Protein AF-0000000070812718 (afdb_homodimer)

Secondary structure (DSSP, 8-state):
-HHHHHHHHHHHHHHHHHHHHHHHHS-HHHHHHHHHHHHHHHHHHHHHSTTT--PEEE--TTSHHHHHHHHHHHHHTT--SEEEEESSBTTB-TT-GGGHHHHHHHHHTT-EEEEE------SGGGSSTTHIIIIIHHHHHHHHHHHHHHTTHHHH-TT--EEESGGGTTHHHHHHHHHHHHHH-HHHHSSS--S-GGGGTTSSEEE---SSHHHHHHHHHHH-GGGEE----TTSTTS-SSTTHHHHH-TTS-HHHHHHHHHHHHHHTT-TT-----HHHHHHHHHTS-------------/-HHHHHHHHHHHHHHHHHHHHHHHHS-HHHHHHHHHHHHHHHHHHHHHSTTT--PEEE--TTSHHHHHHHHHHHHHTT--SEEEEESSBTTB-TT-GGGHHHHHHHHHTT-EEEEE------SGGGSSTTHIIIIIHHHHHHHHHHHHHHTTHHHH-TT--EEESGGGTTHHHHHHHHHHHHHH-HHHHSSS--S-GGGGTTSSEEE---SSHHHHHHHHHHH-GGGEE----TTSTTS-SSTTHHHHH-TTS-HHHHHHHHHHHHHHTT-TT-----HHHHHHIIIII-------------

Radius of gyration: 25.96 Å; Cα contacts (8 Å, |Δi|>4): 1039; chains: 2; bounding box: 62×81×74 Å

InterPro domains:
  IPR006680 Amidohydrolase-related [PF04909] (25-253)
  IPR032465 2-amino-3-carboxymuconate-6-semialdehyde decarboxylase [PTHR21240] (25-256)
  IPR032466 Metal-dependent hydrolase [SSF51556] (26-258)

Nearest PDB structures (foldseek):
  4ofc-assembly1_A  TM=9.960E-01  e=5.691E-36  Homo sapiens
  4ign-assembly2_B  TM=9.936E-01  e=8.129E-36  Homo sapiens
  4ig2-assembly1_A  TM=9.602E-01  e=1.427E-20  Pseudomonas fluorescens
  8yt2-assembly2_B  TM=9.607E-01  e=2.144E-20  Pseudomonas fluorescens
  8yt2-assembly1_A-2  TM=9.630E-01  e=5.099E-20  Pseudomonas fluorescens

Structure (mmCIF, N/CA/C/O backbone):
data_AF-0000000070812718-model_v1
#
loop_
_entity.id
_entity.type
_entity.pdbx_description
1 polymer '2-amino-3-carboxymuconate-6-semialdehyde decarboxylase'
#
loop_
_atom_site.group_PDB
_atom_site.id
_atom_site.type_symbol
_atom_site.label_atom_id
_atom_site.label_alt_id
_atom_site.label_comp_id
_atom_site.label_asym_id
_atom_site.label_entity_id
_atom_site.label_seq_id
_atom_site.pdbx_PDB_ins_code
_atom_site.Cartn_x
_atom_site.Cartn_y
_atom_site.Cartn_z
_atom_site.occupancy
_atom_site.B_iso_or_equiv
_atom_site.auth_seq_id
_atom_site.auth_comp_id
_atom_site.auth_asym_id
_atom_site.auth_atom_id
_atom_site.pdbx_PDB_model_num
ATOM 1 N N . MET A 1 1 ? 31.578 -20.375 -20.203 1 24.98 1 MET A N 1
ATOM 2 C CA . MET A 1 1 ? 30.688 -20.906 -19.188 1 24.98 1 MET A CA 1
ATOM 3 C C . MET A 1 1 ? 30.188 -19.797 -18.266 1 24.98 1 MET A C 1
ATOM 5 O O . MET A 1 1 ? 29.047 -19.844 -17.812 1 24.98 1 MET A O 1
ATOM 9 N N . GLU A 1 2 ? 31.031 -18.844 -18 1 29.25 2 GLU A N 1
ATOM 10 C CA . GLU A 1 2 ? 30.781 -17.656 -17.188 1 29.25 2 GLU A CA 1
ATOM 11 C C . GLU A 1 2 ? 29.859 -16.672 -17.906 1 29.25 2 GLU A C 1
ATOM 13 O O . GLU A 1 2 ? 28.984 -16.078 -17.281 1 29.25 2 GLU A O 1
ATOM 18 N N . ARG A 1 3 ? 30.219 -16.469 -19.188 1 36.94 3 ARG A N 1
ATOM 19 C CA . ARG A 1 3 ? 29.453 -15.523 -20.016 1 36.94 3 ARG A CA 1
ATOM 20 C C . ARG A 1 3 ? 28.031 -16.031 -20.25 1 36.94 3 ARG A C 1
ATOM 22 O O . ARG A 1 3 ? 27.125 -15.234 -20.516 1 36.94 3 ARG A O 1
ATOM 29 N N . SER A 1 4 ? 27.938 -17.281 -20.375 1 30.48 4 SER A N 1
ATOM 30 C CA . SER A 1 4 ? 26.641 -17.891 -20.641 1 30.48 4 SER A CA 1
ATOM 31 C C . SER A 1 4 ? 25.719 -17.766 -19.438 1 30.48 4 SER A C 1
ATOM 33 O O . SER A 1 4 ? 24.5 -17.641 -19.594 1 30.48 4 SER A O 1
ATOM 35 N N . SER A 1 5 ? 26.266 -17.844 -18.219 1 36.03 5 SER A N 1
ATOM 36 C CA . SER A 1 5 ? 25.469 -17.75 -16.984 1 36.03 5 SER A CA 1
ATOM 37 C C . SER A 1 5 ? 24.969 -16.328 -16.766 1 36.03 5 SER A C 1
ATOM 39 O O . SER A 1 5 ? 23.828 -16.141 -16.312 1 36.03 5 SER A O 1
ATOM 41 N N . GLU A 1 6 ? 25.844 -15.391 -17.016 1 35.97 6 GLU A N 1
ATOM 42 C CA . GLU A 1 6 ? 25.453 -13.984 -16.922 1 35.97 6 GLU A CA 1
ATOM 43 C C . GLU A 1 6 ? 24.328 -13.656 -17.906 1 35.97 6 GLU A C 1
ATOM 45 O O . GLU A 1 6 ? 23.422 -12.906 -17.578 1 35.97 6 GLU A O 1
ATOM 50 N N . TRP A 1 7 ? 24.484 -14.188 -19.125 1 32.69 7 TRP A N 1
ATOM 51 C CA . TRP A 1 7 ? 23.469 -13.945 -20.156 1 32.69 7 TRP A CA 1
ATOM 52 C C . TRP A 1 7 ? 22.141 -14.578 -19.781 1 32.69 7 TRP A C 1
ATOM 54 O O . TRP A 1 7 ? 21.078 -13.984 -20 1 32.69 7 TRP A O 1
ATOM 64 N N . SER A 1 8 ? 22.188 -15.766 -19.203 1 30.66 8 SER A N 1
ATOM 65 C CA . SER A 1 8 ? 20.938 -16.422 -18.859 1 30.66 8 SER A CA 1
ATOM 66 C C . SER A 1 8 ? 20.219 -15.703 -17.719 1 30.66 8 SER A C 1
ATOM 68 O O . SER A 1 8 ? 19 -15.789 -17.594 1 30.66 8 SER A O 1
ATOM 70 N N . LYS A 1 9 ? 20.984 -15.234 -16.766 1 39.69 9 LYS A N 1
ATOM 71 C CA . LYS A 1 9 ? 20.406 -14.516 -15.625 1 39.69 9 LYS A CA 1
ATOM 72 C C . LYS A 1 9 ? 19.734 -13.227 -16.078 1 39.69 9 LYS A C 1
ATOM 74 O O . LYS A 1 9 ? 18.719 -12.82 -15.5 1 39.69 9 LYS A O 1
ATOM 79 N N . ARG A 1 10 ? 20.438 -12.562 -16.906 1 36.38 10 ARG A N 1
ATOM 80 C CA . ARG A 1 10 ? 19.953 -11.312 -17.484 1 36.38 10 ARG A CA 1
ATOM 81 C C . ARG A 1 10 ? 18.75 -11.555 -18.375 1 36.38 10 ARG A C 1
ATOM 83 O O . ARG A 1 10 ? 17.891 -10.688 -18.516 1 36.38 10 ARG A O 1
ATOM 90 N N . THR A 1 11 ? 18.781 -12.586 -19 1 33.12 11 THR A N 1
ATOM 91 C CA . THR A 1 11 ? 17.766 -12.836 -20.031 1 33.12 11 THR A CA 1
ATOM 92 C C . THR A 1 11 ? 16.422 -13.18 -19.391 1 33.12 11 THR A C 1
ATOM 94 O O . THR A 1 11 ? 15.375 -12.766 -19.891 1 33.12 11 THR A O 1
ATOM 97 N N . ALA A 1 12 ? 16.531 -13.969 -18.375 1 35.62 12 ALA A N 1
ATOM 98 C CA . ALA A 1 12 ? 15.227 -14.406 -17.891 1 35.62 12 ALA A CA 1
ATOM 99 C C . ALA A 1 12 ? 14.438 -13.234 -17.312 1 35.62 12 ALA A C 1
ATOM 101 O O . ALA A 1 12 ? 13.227 -13.117 -17.547 1 35.62 12 ALA A O 1
ATOM 102 N N . GLY A 1 13 ? 15.109 -12.414 -16.547 1 37.75 13 GLY A N 1
ATOM 103 C CA . GLY A 1 13 ? 14.406 -11.266 -15.984 1 37.75 13 GLY A CA 1
ATOM 104 C C . GLY A 1 13 ? 14.039 -10.219 -17.016 1 37.75 13 GLY A C 1
ATOM 105 O O . GLY A 1 13 ? 12.93 -9.68 -16.984 1 37.75 13 GLY A O 1
ATOM 106 N N . THR A 1 14 ? 15.047 -9.82 -17.828 1 37.28 14 THR A N 1
ATOM 107 C CA . THR A 1 14 ? 14.852 -8.812 -18.859 1 37.28 14 THR A CA 1
ATOM 108 C C . THR A 1 14 ? 13.922 -9.328 -19.953 1 37.28 14 THR A C 1
ATOM 110 O O . THR A 1 14 ? 13.117 -8.57 -20.5 1 37.28 14 THR A O 1
ATOM 113 N N . GLN A 1 15 ? 14.086 -10.445 -20.297 1 35.19 15 GLN A N 1
ATOM 114 C CA . GLN A 1 15 ? 13.227 -10.953 -21.359 1 35.19 15 GLN A CA 1
ATOM 115 C C . GLN A 1 15 ? 11.75 -10.883 -20.953 1 35.19 15 GLN A C 1
ATOM 117 O O . GLN A 1 15 ? 10.891 -10.625 -21.797 1 35.19 15 GLN A O 1
ATOM 122 N N . LYS A 1 16 ? 11.578 -11.086 -19.734 1 40.41 16 LYS A N 1
ATOM 123 C CA . LYS A 1 16 ? 10.18 -11.094 -19.312 1 40.41 16 LYS A CA 1
ATOM 124 C C . LYS A 1 16 ? 9.57 -9.695 -19.406 1 40.41 16 LYS A C 1
ATOM 126 O O . LYS A 1 16 ? 8.414 -9.547 -19.812 1 40.41 16 LYS A O 1
ATOM 131 N N . PHE A 1 17 ? 10.438 -8.656 -19.078 1 41.75 17 PHE A N 1
ATOM 132 C CA . PHE A 1 17 ? 9.914 -7.301 -19.156 1 41.75 17 PHE A CA 1
ATOM 133 C C . PHE A 1 17 ? 9.477 -6.969 -20.578 1 41.75 17 PHE A C 1
ATOM 135 O O . PHE A 1 17 ? 8.391 -6.422 -20.781 1 41.75 17 PHE A O 1
ATOM 142 N N . ALA A 1 18 ? 10.359 -7.16 -21.547 1 39.38 18 ALA A N 1
ATOM 143 C CA . ALA A 1 18 ? 10.094 -6.848 -22.938 1 39.38 18 ALA A CA 1
ATOM 144 C C . ALA A 1 18 ? 8.93 -7.676 -23.484 1 39.38 18 ALA A C 1
ATOM 146 O O . ALA A 1 18 ? 8.133 -7.191 -24.281 1 39.38 18 ALA A O 1
ATOM 147 N N . LEU A 1 19 ? 8.859 -8.773 -22.922 1 43.25 19 LEU A N 1
ATOM 148 C CA . LEU A 1 19 ? 7.859 -9.688 -23.453 1 43.25 19 LEU A CA 1
ATOM 149 C C . LEU A 1 19 ? 6.457 -9.281 -23.016 1 43.25 19 LEU A C 1
ATOM 151 O O . LEU A 1 19 ? 5.508 -9.359 -23.797 1 43.25 19 LEU A O 1
ATOM 155 N N . GLU A 1 20 ? 6.348 -8.828 -21.859 1 45.59 20 GLU A N 1
ATOM 156 C CA . GLU A 1 20 ? 5.012 -8.508 -21.359 1 45.59 20 GLU A CA 1
ATOM 157 C C . GLU A 1 20 ? 4.438 -7.293 -22.078 1 45.59 20 GLU A C 1
ATOM 159 O O . GLU A 1 20 ? 3.244 -7.246 -22.391 1 45.59 20 GLU A O 1
ATOM 164 N N . LYS A 1 21 ? 5.344 -6.309 -22.344 1 46.34 21 LYS A N 1
ATOM 165 C CA . LYS A 1 21 ? 4.871 -5.191 -23.156 1 46.34 21 LYS A CA 1
ATOM 166 C C . LYS A 1 21 ? 4.402 -5.668 -24.531 1 46.34 21 LYS A C 1
ATOM 168 O O . LYS A 1 21 ? 3.418 -5.156 -25.078 1 46.34 21 LYS A O 1
ATOM 173 N N . TRP A 1 22 ? 5.137 -6.492 -25.031 1 39.97 22 TRP A N 1
ATOM 174 C CA . TRP A 1 22 ? 4.836 -6.961 -26.375 1 39.97 22 TRP A CA 1
ATOM 175 C C . TRP A 1 22 ? 3.551 -7.781 -26.391 1 39.97 22 TRP A C 1
ATOM 177 O O . TRP A 1 22 ? 2.775 -7.719 -27.344 1 39.97 22 TRP A O 1
ATOM 187 N N . THR A 1 23 ? 3.197 -8.516 -25.406 1 48.69 23 THR A N 1
ATOM 188 C CA . THR A 1 23 ? 2.059 -9.43 -25.453 1 48.69 23 THR A CA 1
ATOM 189 C C . THR A 1 23 ? 0.745 -8.656 -25.375 1 48.69 23 THR A C 1
ATOM 191 O O . THR A 1 23 ? -0.313 -9.18 -25.734 1 48.69 23 THR A O 1
ATOM 194 N N . LYS A 1 24 ? 0.776 -7.402 -24.969 1 54.25 24 LYS A N 1
ATOM 195 C CA . LYS A 1 24 ? -0.455 -6.641 -24.797 1 54.25 24 LYS A CA 1
ATOM 196 C C . LYS A 1 24 ? -1.062 -6.254 -26.141 1 54.25 24 LYS A C 1
ATOM 198 O O . LYS A 1 24 ? -2.283 -6.176 -26.281 1 54.25 24 LYS A O 1
ATOM 203 N N . GLN A 1 25 ? -0.231 -6.094 -27.109 1 56.38 25 GLN A N 1
ATOM 204 C CA . GLN A 1 25 ? -0.732 -5.598 -28.391 1 56.38 25 GLN A CA 1
ATOM 205 C C . GLN A 1 25 ? -0.738 -6.699 -29.438 1 56.38 25 GLN A C 1
ATOM 207 O O . GLN A 1 25 ? -1.306 -6.527 -30.516 1 56.38 25 GLN A O 1
ATOM 212 N N . ALA A 1 26 ? -0.342 -7.844 -29.031 1 63.88 26 ALA A N 1
ATOM 213 C CA . ALA A 1 26 ? -0.163 -8.852 -30.062 1 63.88 26 ALA A CA 1
ATOM 214 C C . ALA A 1 26 ? -1.427 -9.695 -30.25 1 63.88 26 ALA A C 1
ATOM 216 O O . ALA A 1 26 ? -2.191 -9.883 -29.297 1 63.88 26 ALA A O 1
ATOM 217 N N . LYS A 1 27 ? -1.716 -10.141 -31.578 1 77.5 27 LYS A N 1
ATOM 218 C CA . LYS A 1 27 ? -2.764 -11.125 -31.844 1 77.5 27 LYS A CA 1
ATOM 219 C C . LYS A 1 27 ? -2.6 -12.359 -30.969 1 77.5 27 LYS A C 1
ATOM 221 O O . LYS A 1 27 ? -1.478 -12.789 -30.688 1 77.5 27 LYS A O 1
ATOM 226 N N . PRO A 1 28 ? -3.744 -12.883 -30.469 1 79.69 28 PRO A N 1
ATOM 227 C CA . PRO A 1 28 ? -3.721 -14.023 -29.562 1 79.69 28 PRO A CA 1
ATOM 228 C C . PRO A 1 28 ? -2.795 -15.141 -30.031 1 79.69 28 PRO A C 1
ATOM 230 O O . PRO A 1 28 ? -2.02 -15.68 -29.234 1 79.69 28 PRO A O 1
ATOM 233 N N . GLN A 1 29 ? -2.826 -15.461 -31.297 1 84.06 29 GLN A N 1
ATOM 234 C CA . GLN A 1 29 ? -2.01 -16.562 -31.797 1 84.06 29 GLN A CA 1
ATOM 235 C C . GLN A 1 29 ? -0.526 -16.219 -31.75 1 84.06 29 GLN A C 1
ATOM 237 O O . GLN A 1 29 ? 0.312 -17.078 -31.484 1 84.06 29 GLN A O 1
ATOM 242 N N . ASP A 1 30 ? -0.264 -14.953 -32.031 1 83.62 30 ASP A N 1
ATOM 243 C CA . ASP A 1 30 ? 1.124 -14.5 -31.953 1 83.62 30 ASP A CA 1
ATOM 244 C C . ASP A 1 30 ? 1.659 -14.578 -30.531 1 83.62 30 ASP A C 1
ATOM 246 O O . ASP A 1 30 ? 2.816 -14.945 -30.312 1 83.62 30 ASP A O 1
ATOM 250 N N . THR A 1 31 ? 0.805 -14.273 -29.625 1 86.12 31 THR A N 1
ATOM 251 C CA . THR A 1 31 ? 1.221 -14.336 -28.234 1 86.12 31 THR A CA 1
ATOM 252 C C . THR A 1 31 ? 1.435 -15.789 -27.797 1 86.12 31 THR A C 1
ATOM 254 O O . THR A 1 31 ? 2.348 -16.078 -27.031 1 86.12 31 THR A O 1
ATOM 257 N N . LEU A 1 32 ? 0.604 -16.688 -28.359 1 91.5 32 LEU A N 1
ATOM 258 C CA . LEU A 1 32 ? 0.798 -18.094 -28.062 1 91.5 32 LEU A CA 1
ATOM 259 C C . LEU A 1 32 ? 2.156 -18.578 -28.562 1 91.5 32 LEU A C 1
ATOM 261 O O . LEU A 1 32 ? 2.885 -19.25 -27.828 1 91.5 32 LEU A O 1
ATOM 265 N N . GLU A 1 33 ? 2.463 -18.266 -29.75 1 89.81 33 GLU A N 1
ATOM 266 C CA . GLU A 1 33 ? 3.734 -18.672 -30.344 1 89.81 33 GLU A CA 1
ATOM 267 C C . GLU A 1 33 ? 4.914 -18.172 -29.516 1 89.81 33 GLU A C 1
ATOM 269 O O . GLU A 1 33 ? 5.887 -18.891 -29.297 1 89.81 33 GLU A O 1
ATOM 274 N N . LEU A 1 34 ? 4.816 -16.938 -29.141 1 87.38 34 LEU A N 1
ATOM 275 C CA . LEU A 1 34 ? 5.871 -16.359 -28.312 1 87.38 34 LEU A CA 1
ATOM 276 C C . LEU A 1 34 ? 5.98 -17.109 -26.984 1 87.38 34 LEU A C 1
ATOM 278 O O . LEU A 1 34 ? 7.086 -17.422 -26.531 1 87.38 34 LEU A O 1
ATOM 282 N N . CYS A 1 35 ? 4.859 -17.391 -26.328 1 89.38 35 CYS A N 1
ATOM 283 C CA . CYS A 1 35 ? 4.863 -18.125 -25.078 1 89.38 35 CYS A CA 1
ATOM 284 C C . CYS A 1 35 ? 5.48 -19.5 -25.25 1 89.38 35 CYS A C 1
ATOM 286 O O . CYS A 1 35 ? 6.277 -19.938 -24.422 1 89.38 35 CYS A O 1
ATOM 288 N N . GLN A 1 36 ? 5.133 -20.141 -26.312 1 92.75 36 GLN A N 1
ATOM 289 C CA . GLN A 1 36 ? 5.668 -21.469 -26.562 1 92.75 36 GLN A CA 1
ATOM 290 C C . GLN A 1 36 ? 7.18 -21.422 -26.781 1 92.75 36 GLN A C 1
ATOM 292 O O . GLN A 1 36 ? 7.906 -22.297 -26.281 1 92.75 36 GLN A O 1
ATOM 297 N N . LEU A 1 37 ? 7.586 -20.406 -27.516 1 88.12 37 LEU A N 1
ATOM 298 C CA . LEU A 1 37 ? 9.016 -20.234 -27.734 1 88.12 37 LEU A CA 1
ATOM 299 C C . LEU A 1 37 ? 9.75 -20.031 -26.422 1 88.12 37 LEU A C 1
ATOM 301 O O . LEU A 1 37 ? 10.797 -20.656 -26.188 1 88.12 37 LEU A O 1
ATOM 305 N N . LEU A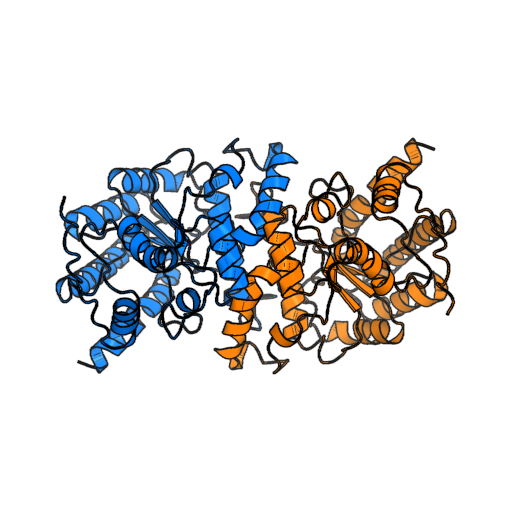 1 38 ? 9.227 -19.203 -25.594 1 85.62 38 LEU A N 1
ATOM 306 C CA . LEU A 1 38 ? 9.836 -18.922 -24.297 1 85.62 38 LEU A CA 1
ATOM 307 C C . LEU A 1 38 ? 9.805 -20.156 -23.391 1 85.62 38 LEU A C 1
ATOM 309 O O . LEU A 1 38 ? 10.812 -20.484 -22.766 1 85.62 38 LEU A O 1
ATOM 313 N N . ASN A 1 39 ? 8.695 -20.812 -23.391 1 90.25 39 ASN A N 1
ATOM 314 C CA . ASN A 1 39 ? 8.555 -22.016 -22.562 1 90.25 39 ASN A CA 1
ATOM 315 C C . ASN A 1 39 ? 9.469 -23.141 -23.031 1 90.25 39 ASN A C 1
ATOM 317 O O . ASN A 1 39 ? 10.031 -23.875 -22.234 1 90.25 39 ASN A O 1
ATOM 321 N N . ASN A 1 40 ? 9.594 -23.281 -24.344 1 92.5 40 ASN A N 1
ATOM 322 C CA . ASN A 1 40 ? 10.5 -24.281 -24.891 1 92.5 40 ASN A CA 1
ATOM 323 C C . ASN A 1 40 ? 11.945 -23.984 -24.5 1 92.5 40 ASN A C 1
ATOM 325 O O . ASN A 1 40 ? 12.695 -24.906 -24.156 1 92.5 40 ASN A O 1
ATOM 329 N N . ASP A 1 41 ? 12.305 -22.719 -24.625 1 85.44 41 ASP A N 1
ATOM 330 C CA . ASP A 1 41 ? 13.656 -22.328 -24.234 1 85.44 41 ASP A CA 1
ATOM 331 C C . ASP A 1 41 ? 13.906 -22.594 -22.75 1 85.44 41 ASP A C 1
ATOM 333 O O . ASP A 1 41 ? 14.977 -23.094 -22.391 1 85.44 41 ASP A O 1
ATOM 337 N N . LEU A 1 42 ? 12.977 -22.281 -21.984 1 86.38 42 LEU A N 1
ATOM 338 C CA . LEU A 1 42 ? 13.078 -22.516 -20.547 1 86.38 42 LEU A CA 1
ATOM 339 C C . LEU A 1 42 ? 13.164 -24.016 -20.25 1 86.38 42 LEU A C 1
ATOM 341 O O . LEU A 1 42 ? 13.969 -24.438 -19.406 1 86.38 42 LEU A O 1
ATOM 345 N N . ALA A 1 43 ? 12.344 -24.75 -20.891 1 89.31 43 ALA A N 1
ATOM 346 C CA . ALA A 1 43 ? 12.352 -26.203 -20.703 1 89.31 43 ALA A CA 1
ATOM 347 C C . ALA A 1 43 ? 13.711 -26.781 -21.078 1 89.31 43 ALA A C 1
ATOM 349 O O . ALA A 1 43 ? 14.203 -27.703 -20.406 1 89.31 43 ALA A O 1
ATOM 350 N N . ALA A 1 44 ? 14.273 -26.297 -22.109 1 88.19 44 ALA A N 1
ATOM 351 C CA . ALA A 1 44 ? 15.594 -26.75 -22.531 1 88.19 44 ALA A CA 1
ATOM 352 C C . ALA A 1 44 ? 16.656 -26.438 -21.469 1 88.19 44 ALA A C 1
ATOM 354 O O . ALA A 1 44 ? 17.531 -27.25 -21.188 1 88.19 44 ALA A O 1
ATOM 355 N N . THR A 1 45 ? 16.547 -25.234 -20.969 1 80.38 45 THR A N 1
ATOM 356 C CA . THR A 1 45 ? 17.469 -24.812 -19.922 1 80.38 45 THR A CA 1
ATOM 357 C C . THR A 1 45 ? 17.328 -25.719 -18.688 1 80.38 45 THR A C 1
ATOM 359 O O . THR A 1 45 ? 18.328 -26.156 -18.109 1 80.38 45 THR A O 1
ATOM 362 N N . VAL A 1 46 ? 16.125 -26.047 -18.328 1 81 46 VAL A N 1
ATOM 363 C CA . VAL A 1 46 ? 15.852 -26.906 -17.172 1 81 46 VAL A CA 1
ATOM 364 C C . VAL A 1 46 ? 16.359 -28.312 -17.438 1 81 46 VAL A C 1
ATOM 366 O O . VAL A 1 46 ? 16.969 -28.938 -16.562 1 81 46 VAL A O 1
ATOM 369 N N . ALA A 1 47 ? 16.188 -28.781 -18.625 1 86.81 47 ALA A N 1
ATOM 370 C CA . ALA A 1 47 ? 16.625 -30.125 -18.984 1 86.81 47 ALA A CA 1
ATOM 371 C C . ALA A 1 47 ? 18.141 -30.234 -18.938 1 86.81 47 ALA A C 1
ATOM 373 O O . ALA A 1 47 ? 18.688 -31.297 -18.578 1 86.81 47 ALA A O 1
ATOM 374 N N . SER A 1 48 ? 18.766 -29.141 -19.219 1 85.44 48 SER A N 1
ATOM 375 C CA . SER A 1 48 ? 20.234 -29.125 -19.219 1 85.44 48 SER A CA 1
ATOM 376 C C . SER A 1 48 ? 20.781 -29.016 -17.797 1 85.44 48 SER A C 1
ATOM 378 O O . SER A 1 48 ? 21.938 -29.375 -17.547 1 85.44 48 SER A O 1
ATOM 380 N N . HIS A 1 49 ? 19.906 -28.5 -16.922 1 78.5 49 HIS A N 1
ATOM 381 C CA . HIS A 1 49 ? 20.297 -28.328 -15.531 1 78.5 49 HIS A CA 1
ATOM 382 C C . HIS A 1 49 ? 19.172 -28.719 -14.586 1 78.5 49 HIS A C 1
ATOM 384 O O . HIS A 1 49 ? 18.719 -27.906 -13.781 1 78.5 49 HIS A O 1
ATOM 390 N N . PRO A 1 50 ? 18.75 -30.047 -14.578 1 73.94 50 PRO A N 1
ATOM 391 C CA . PRO A 1 50 ? 17.531 -30.453 -13.883 1 73.94 50 PRO A CA 1
ATOM 392 C C . PRO A 1 50 ? 17.656 -30.375 -12.367 1 73.94 50 PRO A C 1
ATOM 394 O O . PRO A 1 50 ? 16.641 -30.328 -11.664 1 73.94 50 PRO A O 1
ATOM 397 N N . ARG A 1 51 ? 18.797 -30.266 -11.875 1 67.81 51 ARG A N 1
ATOM 398 C CA . ARG A 1 51 ? 19 -30.203 -10.43 1 67.81 51 ARG A CA 1
ATOM 399 C C . ARG A 1 51 ? 19.094 -28.75 -9.961 1 67.81 51 ARG A C 1
ATOM 401 O O . ARG A 1 51 ? 19.062 -28.484 -8.758 1 67.81 51 ARG A O 1
ATOM 408 N N . ARG A 1 52 ? 19.062 -27.828 -10.891 1 68.88 52 ARG A N 1
ATOM 409 C CA . ARG A 1 52 ? 19.344 -26.438 -10.531 1 68.88 52 ARG A CA 1
ATOM 410 C C . ARG A 1 52 ? 18.109 -25.562 -10.766 1 68.88 52 ARG A C 1
ATOM 412 O O . ARG A 1 52 ? 17.891 -24.594 -10.047 1 68.88 52 ARG A O 1
ATOM 419 N N . PHE A 1 53 ? 17.328 -25.953 -11.719 1 73.75 53 PHE A N 1
ATOM 420 C CA . PHE A 1 53 ? 16.297 -25.016 -12.133 1 73.75 53 PHE A CA 1
ATOM 421 C C . PHE A 1 53 ? 14.945 -25.719 -12.234 1 73.75 53 PHE A C 1
ATOM 423 O O . PHE A 1 53 ? 14.867 -26.891 -12.625 1 73.75 53 PHE A O 1
ATOM 430 N N . VAL A 1 54 ? 14.023 -25.094 -11.766 1 77.19 54 VAL A N 1
ATOM 431 C CA . VAL A 1 54 ? 12.641 -25.391 -12.109 1 77.19 54 VAL A CA 1
ATOM 432 C C . VAL A 1 54 ? 12.039 -24.219 -12.891 1 77.19 54 VAL A C 1
ATOM 434 O O . VAL A 1 54 ? 12.391 -23.062 -12.656 1 77.19 54 VAL A O 1
ATOM 437 N N . GLY A 1 55 ? 11.219 -24.578 -13.812 1 81.69 55 GLY A N 1
ATOM 438 C CA . GLY A 1 55 ? 10.672 -23.531 -14.656 1 81.69 55 GLY A CA 1
ATOM 439 C C . GLY A 1 55 ? 9.234 -23.172 -14.305 1 81.69 55 GLY A C 1
ATOM 440 O O . GLY A 1 55 ? 8.438 -24.047 -13.969 1 81.69 55 GLY A O 1
ATOM 441 N N . LEU A 1 56 ? 8.961 -21.844 -14.312 1 87.5 56 LEU A N 1
ATOM 442 C CA . LEU A 1 56 ? 7.598 -21.344 -14.328 1 87.5 56 LEU A CA 1
ATOM 443 C C . LEU A 1 56 ? 7.219 -20.844 -15.727 1 87.5 56 LEU A C 1
ATOM 445 O O . LEU A 1 56 ? 7.863 -19.938 -16.266 1 87.5 56 LEU A O 1
ATOM 449 N N . GLY A 1 57 ? 6.25 -21.438 -16.219 1 89.81 57 GLY A N 1
ATOM 450 C CA . GLY A 1 57 ? 5.871 -21.141 -17.578 1 89.81 57 GLY A CA 1
ATOM 451 C C . GLY A 1 57 ? 5.203 -19.781 -17.734 1 89.81 57 GLY A C 1
ATOM 452 O O . GLY A 1 57 ? 4.824 -19.156 -16.734 1 89.81 57 GLY A O 1
ATOM 453 N N . THR A 1 58 ? 5.109 -19.344 -19 1 91.81 58 THR A N 1
ATOM 454 C CA . THR A 1 58 ? 4.383 -18.125 -19.375 1 91.81 58 THR A CA 1
ATOM 455 C C . THR A 1 58 ? 3.158 -18.469 -20.219 1 91.81 58 THR A C 1
ATOM 457 O O . THR A 1 58 ? 3.191 -19.406 -21.016 1 91.81 58 THR A O 1
ATOM 460 N N . LEU A 1 59 ? 2.07 -17.766 -20.016 1 94.75 59 LEU A N 1
ATOM 461 C CA . LEU A 1 59 ? 0.807 -18.047 -20.688 1 94.75 59 LEU A CA 1
ATOM 462 C C . LEU A 1 59 ? 0.291 -16.797 -21.422 1 94.75 59 LEU A C 1
ATOM 464 O O . LEU A 1 59 ? 0.49 -15.68 -20.953 1 94.75 59 LEU A O 1
ATOM 468 N N . PRO A 1 60 ? -0.374 -16.984 -22.578 1 95.31 60 PRO A N 1
ATOM 469 C CA . PRO A 1 60 ? -1.104 -15.883 -23.188 1 95.31 60 PRO A CA 1
ATOM 470 C C . PRO A 1 60 ? -2.441 -15.602 -22.516 1 95.31 60 PRO A C 1
ATOM 472 O O . PRO A 1 60 ? -3.5 -15.859 -23.094 1 95.31 60 PRO A O 1
ATOM 475 N N . MET A 1 61 ? -2.445 -14.977 -21.391 1 95 61 MET A N 1
ATOM 476 C CA . MET A 1 61 ? -3.592 -14.852 -20.5 1 95 61 MET A CA 1
ATOM 477 C C . MET A 1 61 ? -4.688 -14 -21.141 1 95 61 MET A C 1
ATOM 479 O O . MET A 1 61 ? -5.855 -14.102 -20.75 1 95 61 MET A O 1
ATOM 483 N N . GLN A 1 62 ? -4.359 -13.133 -22.078 1 94.12 62 GLN A N 1
ATOM 484 C CA . GLN A 1 62 ? -5.355 -12.305 -22.766 1 94.12 62 GLN A CA 1
ATOM 485 C C . GLN A 1 62 ? -6.266 -13.156 -23.641 1 94.12 62 GLN A C 1
ATOM 487 O O . GLN A 1 62 ? -7.309 -12.68 -24.109 1 94.12 62 GLN A O 1
ATOM 492 N N . ALA A 1 63 ? -5.812 -14.391 -23.938 1 96.31 63 ALA A N 1
ATOM 493 C CA . ALA A 1 63 ? -6.598 -15.398 -24.641 1 96.31 63 ALA A CA 1
ATOM 494 C C . ALA A 1 63 ? -6.762 -16.656 -23.797 1 96.31 63 ALA A C 1
ATOM 496 O O . ALA A 1 63 ? -6.039 -17.641 -23.984 1 96.31 63 ALA A O 1
ATOM 497 N N . PRO A 1 64 ? -7.816 -16.719 -23.016 1 97.25 64 PRO A N 1
ATOM 498 C CA . PRO A 1 64 ? -7.934 -17.75 -21.969 1 97.25 64 PRO A CA 1
ATOM 499 C C . PRO A 1 64 ? -7.977 -19.156 -22.547 1 97.25 64 PRO A C 1
ATOM 501 O O . PRO A 1 64 ? -7.406 -20.078 -21.953 1 97.25 64 PRO A O 1
ATOM 504 N N . GLU A 1 65 ? -8.609 -19.391 -23.656 1 96.88 65 GLU A N 1
ATOM 505 C CA . GLU A 1 65 ? -8.648 -20.719 -24.25 1 96.88 65 GLU A CA 1
ATOM 506 C C . GLU A 1 65 ? -7.25 -21.203 -24.625 1 96.88 65 GLU A C 1
ATOM 508 O O . GLU A 1 65 ? -6.895 -22.359 -24.391 1 96.88 65 GLU A O 1
ATOM 513 N N . LEU A 1 66 ? -6.516 -20.297 -25.219 1 97.56 66 LEU A N 1
ATOM 514 C CA . LEU A 1 66 ? -5.141 -20.625 -25.578 1 97.56 66 LEU A CA 1
ATOM 515 C C . LEU A 1 66 ? -4.277 -20.781 -24.328 1 97.56 66 LEU A C 1
ATOM 517 O O . LEU A 1 66 ? -3.363 -21.609 -24.312 1 97.56 66 LEU A O 1
ATOM 521 N N . ALA A 1 67 ? -4.562 -19.938 -23.359 1 98 67 ALA A N 1
ATOM 522 C CA . ALA A 1 67 ? -3.834 -20.047 -22.094 1 98 67 ALA A CA 1
ATOM 523 C C . ALA A 1 67 ? -4.031 -21.406 -21.453 1 98 67 ALA A C 1
ATOM 525 O O . ALA A 1 67 ? -3.084 -22 -20.938 1 98 67 ALA A O 1
ATOM 526 N N . VAL A 1 68 ? -5.266 -21.953 -21.5 1 98.56 68 VAL A N 1
ATOM 527 C CA . VAL A 1 68 ? -5.566 -23.266 -20.938 1 98.56 68 VAL A CA 1
ATOM 528 C C . VAL A 1 68 ? -4.742 -24.328 -21.656 1 98.56 68 VAL A C 1
ATOM 530 O O . VAL A 1 68 ? -4.133 -25.188 -21.016 1 98.56 68 VAL A O 1
ATOM 533 N N . LYS A 1 69 ? -4.695 -24.25 -22.938 1 98.12 69 LYS A N 1
ATOM 534 C CA . LYS A 1 69 ? -3.949 -25.219 -23.719 1 98.12 69 LYS A CA 1
ATOM 535 C C . LYS A 1 69 ? -2.461 -25.172 -23.391 1 98.12 69 LYS A C 1
ATOM 537 O O . LYS A 1 69 ? -1.822 -26.203 -23.234 1 98.12 69 LYS A O 1
ATOM 542 N N . GLU A 1 70 ? -1.936 -23.984 -23.359 1 97.69 70 GLU A N 1
ATOM 543 C CA . GLU A 1 70 ? -0.511 -23.859 -23.062 1 97.69 70 GLU A CA 1
ATOM 544 C C . GLU A 1 70 ? -0.196 -24.266 -21.625 1 97.69 70 GLU A C 1
ATOM 546 O O . GLU A 1 70 ? 0.873 -24.812 -21.359 1 97.69 70 GLU A O 1
ATOM 551 N N . LEU A 1 71 ? -1.107 -23.953 -20.734 1 98.44 71 LEU A N 1
ATOM 552 C CA . LEU A 1 71 ? -0.944 -24.391 -19.359 1 98.44 71 LEU A CA 1
ATOM 553 C C . LEU A 1 71 ? -0.841 -25.922 -19.281 1 98.44 71 LEU A C 1
ATOM 555 O O . LEU A 1 71 ? 0.045 -26.453 -18.625 1 98.44 71 LEU A O 1
ATOM 559 N N . GLU A 1 72 ? -1.717 -26.625 -19.953 1 98.56 72 GLU A N 1
ATOM 560 C CA . GLU A 1 72 ? -1.676 -28.078 -20.016 1 98.56 72 GLU A CA 1
ATOM 561 C C . GLU A 1 72 ? -0.336 -28.562 -20.562 1 98.56 72 GLU A C 1
ATOM 563 O O . GLU A 1 72 ? 0.252 -29.5 -20.016 1 98.56 72 GLU A O 1
ATOM 568 N N . ARG A 1 73 ? 0.099 -27.938 -21.594 1 98.38 73 ARG A N 1
ATOM 569 C CA . ARG A 1 73 ? 1.372 -28.312 -22.188 1 98.38 73 ARG A CA 1
ATOM 570 C C . ARG A 1 7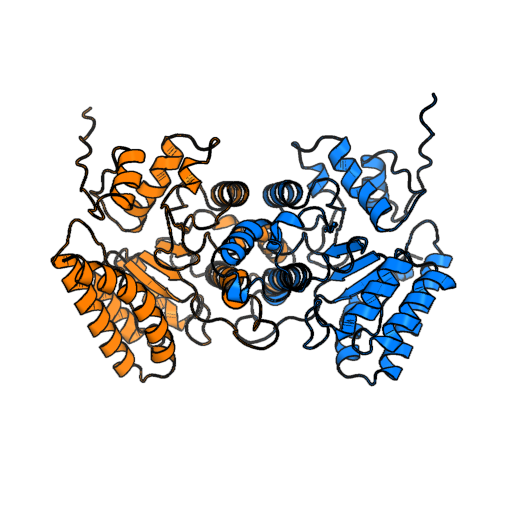3 ? 2.525 -28.094 -21.219 1 98.38 73 ARG A C 1
ATOM 572 O O . ARG A 1 73 ? 3.416 -28.938 -21.094 1 98.38 73 ARG A O 1
ATOM 579 N N . CYS A 1 74 ? 2.51 -26.906 -20.547 1 95.25 74 CYS A N 1
ATOM 580 C CA . CYS A 1 74 ? 3.551 -26.594 -19.562 1 95.25 74 CYS A CA 1
ATOM 581 C C . CYS A 1 74 ? 3.658 -27.688 -18.516 1 95.25 74 CYS A C 1
ATOM 583 O O . CYS A 1 74 ? 4.762 -28.125 -18.172 1 95.25 74 CYS A O 1
ATOM 585 N N . VAL A 1 75 ? 2.525 -28.203 -18.094 1 95.75 75 VAL A N 1
ATOM 586 C CA . VAL A 1 75 ? 2.516 -29.156 -17 1 95.75 75 VAL A CA 1
ATOM 587 C C . VAL A 1 75 ? 2.748 -30.562 -17.531 1 95.75 75 VAL A C 1
ATOM 589 O O . VAL A 1 75 ? 3.666 -31.266 -17.094 1 95.75 75 VAL A O 1
ATOM 592 N N . LYS A 1 76 ? 2.07 -30.984 -18.547 1 97.5 76 LYS A N 1
ATOM 593 C CA . LYS A 1 76 ? 2.043 -32.375 -18.984 1 97.5 76 LYS A CA 1
ATOM 594 C C . LYS A 1 76 ? 3.248 -32.719 -19.859 1 97.5 76 LYS A C 1
ATOM 596 O O . LYS A 1 76 ? 3.773 -33.812 -19.812 1 97.5 76 LYS A O 1
ATOM 601 N N . GLU A 1 77 ? 3.652 -31.734 -20.625 1 97.38 77 GLU A N 1
ATOM 602 C CA . GLU A 1 77 ? 4.703 -32.031 -21.594 1 97.38 77 GLU A CA 1
ATOM 603 C C . GLU A 1 77 ? 6.051 -31.484 -21.141 1 97.38 77 GLU A C 1
ATOM 605 O O . GLU A 1 77 ? 7.082 -32.156 -21.297 1 97.38 77 GLU A O 1
ATOM 610 N N . LEU A 1 78 ? 6.047 -30.297 -20.562 1 94.19 78 LEU A N 1
ATOM 611 C CA . LEU A 1 78 ? 7.312 -29.656 -20.234 1 94.19 78 LEU A CA 1
ATOM 612 C C . LEU A 1 78 ? 7.699 -29.922 -18.797 1 94.19 78 LEU A C 1
ATOM 614 O O . LEU A 1 78 ? 8.844 -29.672 -18.391 1 94.19 78 LEU A O 1
ATOM 618 N N . GLY A 1 79 ? 6.738 -30.312 -17.953 1 92 79 GLY A N 1
ATOM 619 C CA . GLY A 1 79 ? 7.031 -30.703 -16.578 1 92 79 GLY A CA 1
ATOM 620 C C . GLY A 1 79 ? 7.141 -29.516 -15.641 1 92 79 GLY A C 1
ATOM 621 O O . GLY A 1 79 ? 7.793 -29.594 -14.602 1 92 79 GLY A O 1
ATOM 622 N N . PHE A 1 80 ? 6.625 -28.359 -16.016 1 88.88 80 PHE A N 1
ATOM 623 C CA . PHE A 1 80 ? 6.648 -27.188 -15.156 1 88.88 80 PHE A CA 1
ATOM 624 C C . PHE A 1 80 ? 5.672 -27.359 -13.992 1 88.88 80 PHE A C 1
ATOM 626 O O . PHE A 1 80 ? 4.531 -27.781 -14.195 1 88.88 80 PHE A O 1
ATOM 633 N N . PRO A 1 81 ? 6.109 -27.016 -12.781 1 90.12 81 PRO A N 1
ATOM 634 C CA . PRO A 1 81 ? 5.207 -27.109 -11.625 1 90.12 81 PRO A CA 1
ATOM 635 C C . PRO A 1 81 ? 4.242 -25.922 -11.547 1 90.12 81 PRO A C 1
ATOM 637 O O . PRO A 1 81 ? 3.291 -25.953 -10.758 1 90.12 81 PRO A O 1
ATOM 640 N N . GLY A 1 82 ? 4.535 -24.875 -12.305 1 92.06 82 GLY A N 1
ATOM 641 C CA . GLY A 1 82 ? 3.709 -23.688 -12.234 1 92.06 82 GLY A CA 1
ATOM 642 C C . GLY A 1 82 ? 3.949 -22.719 -13.383 1 92.06 82 GLY A C 1
ATOM 643 O O . GLY A 1 82 ? 4.684 -23.047 -14.32 1 92.06 82 GLY A O 1
ATOM 644 N N . VAL A 1 83 ? 3.207 -21.594 -13.305 1 92.06 83 VAL A N 1
ATOM 645 C CA . VAL A 1 83 ? 3.318 -20.547 -14.305 1 92.06 83 VAL A CA 1
ATOM 646 C C . VAL A 1 83 ? 3.354 -19.172 -13.617 1 92.06 83 VAL A C 1
ATOM 648 O O . VAL A 1 83 ? 2.912 -19.047 -12.477 1 92.06 83 VAL A O 1
ATOM 651 N N . GLN A 1 84 ? 3.963 -18.203 -14.25 1 91 84 GLN A N 1
ATOM 652 C CA . GLN A 1 84 ? 3.969 -16.828 -13.789 1 91 84 GLN A CA 1
ATOM 653 C C . GLN A 1 84 ? 2.967 -15.984 -14.57 1 91 84 GLN A C 1
ATOM 655 O O . GLN A 1 84 ? 2.898 -16.078 -15.805 1 91 84 GLN A O 1
ATOM 660 N N . ILE A 1 85 ? 2.184 -15.273 -13.836 1 93.44 85 ILE A N 1
ATOM 661 C CA . ILE A 1 85 ? 1.221 -14.391 -14.484 1 93.44 85 ILE A CA 1
ATOM 662 C C . ILE A 1 85 ? 1.324 -12.984 -13.898 1 93.44 85 ILE A C 1
ATOM 664 O O . ILE A 1 85 ? 1.935 -12.789 -12.852 1 93.44 85 ILE A O 1
ATOM 668 N N . GLY A 1 86 ? 0.74 -12.023 -14.602 1 93.38 86 GLY A N 1
ATOM 669 C CA . GLY A 1 86 ? 0.712 -10.648 -14.117 1 93.38 86 GLY A CA 1
ATOM 670 C C . GLY A 1 86 ? -0.336 -10.414 -13.047 1 93.38 86 GLY A C 1
ATOM 671 O O . GLY A 1 86 ? -1.221 -11.25 -12.844 1 93.38 86 GLY A O 1
ATOM 672 N N . SER A 1 87 ? -0.206 -9.266 -12.422 1 96.31 87 SER A N 1
ATOM 673 C CA . SER A 1 87 ? -1.178 -8.891 -11.398 1 96.31 87 SER A CA 1
ATOM 674 C C . SER A 1 87 ? -2.5 -8.461 -12.023 1 96.31 87 SER A C 1
ATOM 676 O O . SER A 1 87 ? -3.488 -8.25 -11.32 1 96.31 87 SER A O 1
ATOM 678 N N . HIS A 1 88 ? -2.533 -8.281 -13.242 1 96.06 88 HIS A N 1
ATOM 679 C CA . HIS A 1 88 ? -3.707 -8.078 -14.086 1 96.06 88 HIS A CA 1
ATOM 680 C C . HIS A 1 88 ? -3.42 -8.461 -15.531 1 96.06 88 HIS A C 1
ATOM 682 O O . HIS A 1 88 ? -2.266 -8.68 -15.906 1 96.06 88 HIS A O 1
ATOM 688 N N . ILE A 1 89 ? -4.43 -8.656 -16.281 1 94.44 89 ILE A N 1
ATOM 689 C CA . ILE A 1 89 ? -4.324 -8.93 -17.703 1 94.44 89 ILE A CA 1
ATOM 690 C C . ILE A 1 89 ? -5.02 -7.82 -18.5 1 94.44 89 ILE A C 1
ATOM 692 O O . ILE A 1 89 ? -6.25 -7.777 -18.562 1 94.44 89 ILE A O 1
ATOM 696 N N . ASN A 1 90 ? -4.176 -6.938 -19.047 1 91.62 90 ASN A N 1
ATOM 697 C CA . ASN A 1 90 ? -4.738 -5.742 -19.672 1 91.62 90 ASN A CA 1
ATOM 698 C C . ASN A 1 90 ? -5.691 -5.012 -18.734 1 91.62 90 ASN A C 1
ATOM 700 O O . ASN A 1 90 ? -5.305 -4.621 -17.625 1 91.62 90 ASN A O 1
ATOM 704 N N . GLU A 1 91 ? -6.957 -4.992 -19.062 1 93.12 91 GLU A N 1
ATOM 705 C CA . GLU A 1 91 ? -7.91 -4.262 -18.219 1 93.12 91 GLU A CA 1
ATOM 706 C C . GLU A 1 91 ? -8.641 -5.203 -17.266 1 93.12 91 GLU A C 1
ATOM 708 O O . GLU A 1 91 ? -9.508 -4.77 -16.516 1 93.12 91 GLU A O 1
ATOM 713 N N . TRP A 1 92 ? -8.219 -6.492 -17.281 1 96.12 92 TRP A N 1
ATOM 714 C CA . TRP A 1 92 ? -8.867 -7.461 -16.406 1 96.12 92 TRP A CA 1
ATOM 715 C C . TRP A 1 92 ? -8.133 -7.578 -15.078 1 96.12 92 TRP A C 1
ATOM 717 O O . TRP A 1 92 ? -6.934 -7.859 -15.055 1 96.12 92 TRP A O 1
ATOM 727 N N . ASP A 1 93 ? -8.898 -7.34 -14.062 1 97.56 93 ASP A N 1
ATOM 728 C CA . ASP A 1 93 ? -8.375 -7.824 -12.789 1 97.56 93 ASP A CA 1
ATOM 729 C C . ASP A 1 93 ? -8.422 -9.352 -12.719 1 97.56 93 ASP A C 1
ATOM 731 O O . ASP A 1 93 ? -9.031 -10 -13.578 1 97.56 93 ASP A O 1
ATOM 735 N N . LEU A 1 94 ? -7.801 -9.938 -11.742 1 98.38 94 LEU A N 1
ATOM 736 C CA . LEU A 1 94 ? -7.594 -11.375 -11.711 1 98.38 94 LEU A CA 1
ATOM 737 C C . LEU A 1 94 ? -8.867 -12.102 -11.312 1 98.38 94 LEU A C 1
ATOM 739 O O . LEU A 1 94 ? -8.906 -13.336 -11.289 1 98.38 94 LEU A O 1
ATOM 743 N N . ASN A 1 95 ? -9.883 -11.32 -11.023 1 98.56 95 ASN A N 1
ATOM 744 C CA . ASN A 1 95 ? -11.172 -11.945 -10.758 1 98.56 95 ASN A CA 1
ATOM 745 C C . ASN A 1 95 ? -12.047 -11.984 -12.008 1 98.56 95 ASN A C 1
ATOM 747 O O . ASN A 1 95 ? -13.211 -12.391 -11.945 1 98.56 95 ASN A O 1
ATOM 751 N N . ALA A 1 96 ? -11.578 -11.523 -13.109 1 98.19 96 ALA A N 1
ATOM 752 C CA . ALA A 1 96 ? -12.359 -11.562 -14.344 1 98.19 96 ALA A CA 1
ATOM 753 C C . ALA A 1 96 ? -12.828 -12.984 -14.656 1 98.19 96 ALA A C 1
ATOM 755 O O . ALA A 1 96 ? -12.039 -13.93 -14.609 1 98.19 96 ALA A O 1
ATOM 756 N N . GLN A 1 97 ? -14.078 -13.109 -15.039 1 98 97 GLN A N 1
ATOM 757 C CA . GLN A 1 97 ? -14.672 -14.422 -15.281 1 98 97 GLN A CA 1
ATOM 758 C C . GLN A 1 97 ? -13.992 -15.125 -16.453 1 98 97 GLN A C 1
ATOM 760 O O . GLN A 1 97 ? -13.914 -16.359 -16.484 1 98 97 GLN A O 1
ATOM 765 N N . GLU A 1 98 ? -13.484 -14.352 -17.359 1 97.94 98 GLU A N 1
ATOM 766 C CA . GLU A 1 98 ? -12.789 -14.883 -18.531 1 97.94 98 GLU A CA 1
ATOM 767 C C . GLU A 1 98 ? -11.609 -15.75 -18.109 1 97.94 98 GLU A C 1
ATOM 769 O O . GLU A 1 98 ? -11.211 -16.656 -18.844 1 97.94 98 GLU A O 1
ATOM 774 N N . LEU A 1 99 ? -11.109 -15.516 -16.922 1 98.69 99 LEU A N 1
ATOM 775 C CA . LEU A 1 99 ? -9.891 -16.188 -16.484 1 98.69 99 LEU A CA 1
ATOM 776 C C . LEU A 1 99 ? -10.227 -17.469 -15.719 1 98.69 99 LEU A C 1
ATOM 778 O O . LEU A 1 99 ? -9.344 -18.281 -15.445 1 98.69 99 LEU A O 1
ATOM 782 N N . PHE A 1 100 ? -11.445 -17.75 -15.375 1 98.69 100 PHE A N 1
ATOM 783 C CA . PHE A 1 100 ? -11.852 -18.844 -14.5 1 98.69 100 PHE A CA 1
ATOM 784 C C . PHE A 1 100 ? -11.492 -20.203 -15.117 1 98.69 100 PHE A C 1
ATOM 786 O O . PHE A 1 100 ? -11.055 -21.109 -14.414 1 98.69 100 PHE A O 1
ATOM 793 N N . PRO A 1 101 ? -11.617 -20.312 -16.453 1 98.75 101 PRO A N 1
ATOM 794 C CA . PRO A 1 101 ? -11.188 -21.594 -17.031 1 98.75 101 PRO A CA 1
ATOM 795 C C . PRO A 1 101 ? -9.703 -21.875 -16.797 1 98.75 101 PRO A C 1
ATOM 797 O O . PRO A 1 101 ? -9.312 -23.047 -16.625 1 98.75 101 PRO A O 1
ATOM 800 N N . VAL A 1 102 ? -8.914 -20.859 -16.797 1 98.81 102 VAL A N 1
ATOM 801 C CA . VAL A 1 102 ? -7.488 -21.031 -16.531 1 98.81 102 VAL A CA 1
ATOM 802 C C . VAL A 1 102 ? -7.273 -21.484 -15.094 1 98.81 102 VAL A C 1
ATOM 804 O O . VAL A 1 102 ? -6.488 -22.406 -14.844 1 98.81 102 VAL A O 1
ATOM 807 N N . TYR A 1 103 ? -7.973 -20.875 -14.156 1 98.88 103 TYR A N 1
ATOM 808 C CA . TYR A 1 103 ? -7.855 -21.266 -12.75 1 98.88 103 TYR A CA 1
ATOM 809 C C . TYR A 1 103 ? -8.352 -22.688 -12.531 1 98.88 103 TYR A C 1
ATOM 811 O O . TYR A 1 103 ? -7.754 -23.438 -11.766 1 98.88 103 TYR A O 1
ATOM 819 N N . ALA A 1 104 ? -9.438 -23.031 -13.203 1 98.81 104 ALA A N 1
ATOM 820 C CA . ALA A 1 104 ? -9.969 -24.391 -13.102 1 98.81 104 ALA A CA 1
ATOM 821 C C . ALA A 1 104 ? -8.945 -25.422 -13.57 1 98.81 104 ALA A C 1
ATOM 823 O O . ALA A 1 104 ? -8.742 -26.438 -12.914 1 98.81 104 ALA A O 1
ATOM 824 N N . GLU A 1 105 ? -8.32 -25.141 -14.664 1 98.81 105 GLU A N 1
ATOM 825 C CA . GLU A 1 105 ? -7.316 -26.062 -15.195 1 98.81 105 GLU A CA 1
ATOM 826 C C . GLU A 1 105 ? -6.09 -26.125 -14.289 1 98.81 105 GLU A C 1
ATOM 828 O O . GLU A 1 105 ? -5.523 -27.188 -14.07 1 98.81 105 GLU A O 1
ATOM 833 N N . ALA A 1 106 ? -5.668 -24.953 -13.789 1 98.62 106 ALA A N 1
ATOM 834 C CA . ALA A 1 106 ? -4.523 -24.906 -12.875 1 98.62 106 ALA A CA 1
ATOM 835 C C . ALA A 1 106 ? -4.789 -25.75 -11.633 1 98.62 106 ALA A C 1
ATOM 837 O O . ALA A 1 106 ? -3.926 -26.516 -11.195 1 98.62 106 ALA A O 1
ATOM 838 N N . GLU A 1 107 ? -5.941 -25.562 -11.117 1 98.31 107 GLU A N 1
ATOM 839 C CA . GLU A 1 107 ? -6.301 -26.344 -9.93 1 98.31 107 GLU A CA 1
ATOM 840 C C . GLU A 1 107 ? -6.336 -27.828 -10.242 1 98.31 107 GLU A C 1
ATOM 842 O O . GLU A 1 107 ? -5.809 -28.641 -9.477 1 98.31 107 GLU A O 1
ATOM 847 N N . LYS A 1 108 ? -6.945 -28.188 -11.375 1 98.25 108 LYS A N 1
ATOM 848 C CA . LYS A 1 108 ? -7.055 -29.594 -11.805 1 98.25 108 LYS A CA 1
ATOM 849 C C . LYS A 1 108 ? -5.68 -30.234 -11.938 1 98.25 108 LYS A C 1
ATOM 851 O O . LYS A 1 108 ? -5.484 -31.375 -11.523 1 98.25 108 LYS A O 1
ATOM 856 N N . LEU A 1 109 ? -4.734 -29.516 -12.414 1 97.5 109 LEU A N 1
ATOM 857 C CA . LEU A 1 109 ? -3.414 -30.062 -12.703 1 97.5 109 LEU A CA 1
ATOM 858 C C . LEU A 1 109 ? -2.451 -29.797 -11.547 1 97.5 109 LEU A C 1
ATOM 860 O O . LEU A 1 109 ? -1.263 -30.109 -11.641 1 97.5 109 LEU A O 1
ATOM 864 N N . ASN A 1 110 ? -2.93 -29.125 -10.5 1 95.88 110 ASN A N 1
ATOM 865 C CA . ASN A 1 110 ? -2.094 -28.75 -9.367 1 95.88 110 ASN A CA 1
ATOM 866 C C . ASN A 1 110 ? -0.937 -27.844 -9.805 1 95.88 110 ASN A C 1
ATOM 868 O O . ASN A 1 110 ? 0.196 -28.031 -9.352 1 95.88 110 ASN A O 1
ATOM 872 N N . CYS A 1 111 ? -1.245 -26.984 -10.727 1 95.19 111 CYS A N 1
ATOM 873 C CA . CYS A 1 111 ? -0.282 -26.031 -11.25 1 95.19 111 CYS A CA 1
ATOM 874 C C . CYS A 1 111 ? -0.267 -24.766 -10.406 1 95.19 111 CYS A C 1
ATOM 876 O O . CYS A 1 111 ? -1.301 -24.109 -10.234 1 95.19 111 CYS A O 1
ATOM 878 N N . SER A 1 112 ? 0.888 -24.344 -9.922 1 93.38 112 SER A N 1
ATOM 879 C CA . SER A 1 112 ? 1.012 -23.141 -9.094 1 93.38 112 SER A CA 1
ATOM 880 C C . SER A 1 112 ? 1.016 -21.875 -9.938 1 93.38 112 SER A C 1
ATOM 882 O O . SER A 1 112 ? 1.591 -21.859 -11.031 1 93.38 112 SER A O 1
ATOM 884 N N . LEU A 1 113 ? 0.377 -20.859 -9.43 1 96 113 LEU A N 1
ATOM 885 C CA . LEU A 1 113 ? 0.384 -19.547 -10.07 1 96 113 LEU A CA 1
ATOM 886 C C . LEU A 1 113 ? 1.241 -18.562 -9.281 1 96 113 LEU A C 1
ATOM 888 O O . LEU A 1 113 ? 1 -18.328 -8.094 1 96 113 LEU A O 1
ATOM 892 N N . PHE A 1 114 ? 2.281 -18.047 -9.906 1 92.06 114 PHE A N 1
ATOM 893 C CA . PHE A 1 114 ? 3.064 -16.953 -9.328 1 92.06 114 PHE A CA 1
ATOM 894 C C . PHE A 1 114 ? 2.66 -15.617 -9.938 1 92.06 114 PHE A C 1
ATOM 896 O O . PHE A 1 114 ? 2.824 -15.406 -11.141 1 92.06 114 PHE A O 1
ATOM 903 N N . VAL A 1 115 ? 2.135 -14.766 -9.078 1 95.12 115 VAL A N 1
ATOM 904 C CA . VAL A 1 115 ? 1.627 -13.477 -9.539 1 95.12 115 VAL A CA 1
ATOM 905 C C . VAL A 1 115 ? 2.674 -12.391 -9.289 1 95.12 115 VAL A C 1
ATOM 907 O O . VAL A 1 115 ? 3.074 -12.156 -8.148 1 95.12 115 VAL A O 1
ATOM 910 N N . HIS A 1 116 ? 3.104 -11.766 -10.359 1 92.44 116 HIS A N 1
ATOM 911 C CA . HIS A 1 116 ? 4.102 -10.703 -10.305 1 92.44 116 HIS A CA 1
ATOM 912 C C . HIS A 1 116 ? 3.635 -9.469 -11.07 1 92.44 116 HIS A C 1
ATOM 914 O O . HIS A 1 116 ? 3.201 -9.57 -12.219 1 92.44 116 HIS A O 1
ATOM 920 N N . PRO A 1 117 ? 3.73 -8.281 -10.391 1 92.56 117 PRO A N 1
ATOM 921 C CA . PRO A 1 117 ? 3.33 -7.078 -11.125 1 92.56 117 PRO A CA 1
ATOM 922 C C . PRO A 1 117 ? 4.328 -6.691 -12.211 1 92.56 117 PRO A C 1
ATOM 924 O O . PRO A 1 117 ? 5.531 -6.918 -12.062 1 92.56 117 PRO A O 1
ATOM 927 N N . TRP A 1 118 ? 3.766 -6.09 -13.297 1 78.75 118 TRP A N 1
ATOM 928 C CA . TRP A 1 118 ? 4.652 -5.66 -14.375 1 78.75 118 TRP A CA 1
ATOM 929 C C . TRP A 1 118 ? 4.223 -4.301 -14.922 1 78.75 118 TRP A C 1
ATOM 931 O O . TRP A 1 118 ? 5.07 -3.463 -15.25 1 78.75 118 TRP A O 1
ATOM 941 N N . ASP A 1 119 ? 2.938 -4.145 -15.016 1 79.06 119 ASP A N 1
ATOM 942 C CA . ASP A 1 119 ? 2.393 -2.93 -15.617 1 79.06 119 ASP A CA 1
ATOM 943 C C . ASP A 1 119 ? 1.839 -1.992 -14.547 1 79.06 119 ASP A C 1
ATOM 945 O O . ASP A 1 119 ? 1.022 -2.4 -13.711 1 79.06 119 ASP A O 1
ATOM 949 N N . MET A 1 120 ? 2.496 -0.867 -14.531 1 79.06 120 MET A N 1
ATOM 950 C CA . MET A 1 120 ? 2.033 0.196 -13.641 1 79.06 120 MET A CA 1
ATOM 951 C C . MET A 1 120 ? 2.096 1.552 -14.336 1 79.06 120 MET A C 1
ATOM 953 O O . MET A 1 120 ? 2.658 1.67 -15.43 1 79.06 120 MET A O 1
ATOM 957 N N . GLN A 1 121 ? 1.413 2.443 -13.781 1 84.31 121 GLN A N 1
ATOM 958 C CA . GLN A 1 121 ? 1.521 3.812 -14.273 1 84.31 121 GLN A CA 1
ATOM 959 C C . GLN A 1 121 ? 2.955 4.324 -14.164 1 84.31 121 GLN A C 1
ATOM 961 O O . GLN A 1 121 ? 3.582 4.215 -13.109 1 84.31 121 GLN A O 1
ATOM 966 N N . MET A 1 122 ? 3.428 4.863 -15.281 1 88.06 122 MET A N 1
ATOM 967 C CA . MET A 1 122 ? 4.836 5.25 -15.312 1 88.06 122 MET A CA 1
ATOM 968 C C . MET A 1 122 ? 4.98 6.762 -15.422 1 88.06 122 MET A C 1
ATOM 970 O O . MET A 1 122 ? 6.07 7.301 -15.211 1 88.06 122 MET A O 1
ATOM 974 N N . ASP A 1 123 ? 3.908 7.457 -15.68 1 91.81 123 ASP A N 1
ATOM 975 C CA . ASP A 1 123 ? 4.008 8.875 -16.016 1 91.81 123 ASP A CA 1
ATOM 976 C C . ASP A 1 123 ? 3.291 9.734 -14.977 1 91.81 123 ASP A C 1
ATOM 978 O O . ASP A 1 123 ? 2.896 9.242 -13.914 1 91.81 123 ASP A O 1
ATOM 982 N N . GLY A 1 124 ? 3.355 11.039 -15.211 1 94.12 124 GLY A N 1
ATOM 983 C CA . GLY A 1 124 ? 2.68 11.953 -14.305 1 94.12 124 GLY A CA 1
ATOM 984 C C . GLY A 1 124 ? 3.279 11.961 -12.914 1 94.12 124 GLY A C 1
ATOM 985 O O . GLY A 1 124 ? 4.488 12.141 -12.758 1 94.12 124 GLY A O 1
ATOM 986 N N . ARG A 1 125 ? 2.418 11.742 -12.008 1 94.12 125 ARG A N 1
ATOM 987 C CA . ARG A 1 125 ? 2.82 11.852 -10.609 1 94.12 125 ARG A CA 1
ATOM 988 C C . ARG A 1 125 ? 3.703 10.672 -10.203 1 94.12 125 ARG A C 1
ATOM 990 O O . ARG A 1 125 ? 4.355 10.719 -9.156 1 94.12 125 ARG A O 1
ATOM 997 N N . MET A 1 126 ? 3.779 9.648 -11.047 1 95 126 MET A N 1
ATOM 998 C CA . MET A 1 126 ? 4.582 8.461 -10.75 1 95 126 MET A CA 1
ATOM 999 C C . MET A 1 126 ? 5.938 8.531 -11.445 1 95 126 MET A C 1
ATOM 1001 O O . MET A 1 126 ? 6.789 7.668 -11.242 1 95 126 MET A O 1
ATOM 1005 N N . ALA A 1 127 ? 6.191 9.562 -12.148 1 94.06 127 ALA A N 1
ATOM 1006 C CA . ALA A 1 127 ? 7.301 9.617 -13.102 1 94.06 127 ALA A CA 1
ATOM 1007 C C . ALA A 1 127 ? 8.641 9.711 -12.367 1 94.06 127 ALA A C 1
ATOM 1009 O O . ALA A 1 127 ? 9.68 9.344 -12.922 1 94.06 127 ALA A O 1
ATOM 1010 N N . LYS A 1 128 ? 8.633 10.195 -11.164 1 95.62 128 LYS A N 1
ATOM 1011 C CA . LYS A 1 128 ? 9.891 10.469 -10.477 1 95.62 128 LYS A CA 1
ATOM 1012 C C . LYS A 1 128 ? 10.133 9.461 -9.344 1 95.62 128 LYS A C 1
ATOM 1014 O O . LYS A 1 128 ? 9.195 8.812 -8.883 1 95.62 128 LYS A O 1
ATOM 1019 N N . TYR A 1 129 ? 11.398 9.266 -8.984 1 98.12 129 TYR A N 1
ATOM 1020 C CA . TYR A 1 129 ? 11.898 8.633 -7.77 1 98.12 129 TYR A CA 1
ATOM 1021 C C . TYR A 1 129 ? 11.648 7.133 -7.797 1 98.12 129 TYR A C 1
ATOM 1023 O O . TYR A 1 129 ? 11.5 6.5 -6.75 1 98.12 129 TYR A O 1
ATOM 1031 N N . TRP A 1 130 ? 11.367 6.652 -9.023 1 97.62 130 TRP A N 1
ATOM 1032 C CA . TRP A 1 130 ? 11.148 5.223 -9.203 1 97.62 130 TRP A CA 1
ATOM 1033 C C . TRP A 1 130 ? 9.867 4.773 -8.508 1 97.62 130 TRP A C 1
ATOM 1035 O O . TRP A 1 130 ? 9.781 3.635 -8.039 1 97.62 130 TRP A O 1
ATOM 1045 N N . PHE A 1 131 ? 8.883 5.664 -8.398 1 98 131 PHE A N 1
ATOM 1046 C CA . PHE A 1 131 ? 7.625 5.469 -7.691 1 98 131 PHE A CA 1
ATOM 1047 C C . PHE A 1 131 ? 6.859 4.281 -8.266 1 98 131 PHE A C 1
ATOM 1049 O O . PHE A 1 131 ? 6.219 3.531 -7.523 1 98 131 PHE A O 1
ATOM 1056 N N . PRO A 1 132 ? 6.879 4.031 -9.562 1 96.69 132 PRO A N 1
ATOM 1057 C CA . PRO A 1 132 ? 6.141 2.863 -10.047 1 96.69 132 PRO A CA 1
ATOM 1058 C C . PRO A 1 132 ? 6.598 1.562 -9.391 1 96.69 132 PRO A C 1
ATOM 1060 O O . PRO A 1 132 ? 5.77 0.715 -9.047 1 96.69 132 PRO A O 1
ATOM 1063 N N . TRP A 1 133 ? 7.895 1.463 -9.117 1 96.25 133 TRP A N 1
ATOM 1064 C CA . TRP A 1 133 ? 8.43 0.241 -8.523 1 96.25 133 TRP A CA 1
ATOM 1065 C C . TRP A 1 133 ? 8.25 0.244 -7.012 1 96.25 133 TRP A C 1
ATOM 1067 O O . TRP A 1 133 ? 7.98 -0.799 -6.41 1 96.25 133 TRP A O 1
ATOM 1077 N N . LEU A 1 134 ? 8.367 1.407 -6.457 1 97.88 134 LEU A N 1
ATOM 1078 C CA . LEU A 1 134 ? 8.445 1.484 -5.004 1 97.88 134 LEU A CA 1
ATOM 1079 C C . LEU A 1 134 ? 7.055 1.598 -4.391 1 97.88 134 LEU A C 1
ATOM 1081 O O . LEU A 1 134 ? 6.828 1.147 -3.264 1 97.88 134 LEU A O 1
ATOM 1085 N N . ILE A 1 135 ? 6.156 2.182 -5.145 1 97.69 135 ILE A N 1
ATOM 1086 C CA . ILE A 1 135 ? 4.805 2.418 -4.645 1 97.69 135 ILE A CA 1
ATOM 1087 C C . ILE A 1 135 ? 3.793 1.696 -5.531 1 97.69 135 ILE A C 1
ATOM 1089 O O . ILE A 1 135 ? 2.875 1.041 -5.035 1 97.69 135 ILE A O 1
ATOM 1093 N N . GLY A 1 136 ? 3.979 1.787 -6.832 1 96.56 136 GLY A N 1
ATOM 1094 C CA . GLY A 1 136 ? 3.045 1.222 -7.789 1 96.56 136 GLY A CA 1
ATOM 1095 C C . GLY A 1 136 ? 2.939 -0.289 -7.703 1 96.56 136 GLY A C 1
ATOM 1096 O O . GLY A 1 136 ? 1.836 -0.837 -7.656 1 96.56 136 GLY A O 1
ATOM 1097 N N . MET A 1 137 ? 4.031 -0.971 -7.629 1 96.44 137 MET A N 1
ATOM 1098 C CA . MET A 1 137 ? 4.023 -2.432 -7.633 1 96.44 137 MET A CA 1
ATOM 1099 C C . MET A 1 137 ? 3.385 -2.975 -6.359 1 96.44 137 MET A C 1
ATOM 1101 O O . MET A 1 137 ? 2.57 -3.898 -6.414 1 96.44 137 MET A O 1
ATOM 1105 N N . PRO A 1 138 ? 3.707 -2.41 -5.199 1 97.69 138 PRO A N 1
ATOM 1106 C CA . PRO A 1 138 ? 3.002 -2.883 -4.008 1 97.69 138 PRO A CA 1
ATOM 1107 C C . PRO A 1 138 ? 1.49 -2.686 -4.098 1 97.69 138 PRO A C 1
ATOM 1109 O O . PRO A 1 138 ? 0.725 -3.555 -3.674 1 97.69 138 PRO A O 1
ATOM 1112 N N . ALA A 1 139 ? 1.061 -1.609 -4.66 1 96.94 139 ALA A N 1
ATOM 1113 C CA . ALA A 1 139 ? -0.371 -1.368 -4.824 1 96.94 139 ALA A CA 1
ATOM 1114 C C . ALA A 1 139 ? -0.984 -2.357 -5.809 1 96.94 139 ALA A C 1
ATOM 1116 O O . ALA A 1 139 ? -2.094 -2.85 -5.598 1 96.94 139 ALA A O 1
ATOM 1117 N N . GLU A 1 140 ? -0.265 -2.646 -6.852 1 96.31 140 GLU A N 1
ATOM 1118 C CA . GLU A 1 140 ? -0.724 -3.605 -7.852 1 96.31 140 GLU A CA 1
ATOM 1119 C C . GLU A 1 140 ? -0.877 -5 -7.25 1 96.31 140 GLU A C 1
ATOM 1121 O O . GLU A 1 140 ? -1.876 -5.68 -7.492 1 96.31 140 GLU A O 1
ATOM 1126 N N . THR A 1 141 ? 0.104 -5.41 -6.512 1 98.12 141 THR A N 1
ATOM 1127 C CA . THR A 1 141 ? 0.034 -6.715 -5.863 1 98.12 141 THR A CA 1
ATOM 1128 C C . THR A 1 141 ? -1.135 -6.773 -4.887 1 98.12 141 THR A C 1
ATOM 1130 O O . THR A 1 141 ? -1.845 -7.781 -4.816 1 98.12 141 THR A O 1
ATOM 1133 N N . THR A 1 142 ? -1.367 -5.695 -4.195 1 98.62 142 THR A N 1
ATOM 1134 C CA . THR A 1 142 ? -2.496 -5.609 -3.277 1 98.62 142 THR A CA 1
ATOM 1135 C C . THR A 1 142 ? -3.818 -5.727 -4.031 1 98.62 142 THR A C 1
ATOM 1137 O O . THR A 1 142 ? -4.723 -6.445 -3.6 1 98.62 142 THR A O 1
ATOM 1140 N N . THR A 1 143 ? -3.883 -5.066 -5.148 1 98.06 143 THR A N 1
ATOM 1141 C CA . THR A 1 143 ? -5.082 -5.121 -5.977 1 98.06 143 THR A CA 1
ATOM 1142 C C . THR A 1 143 ? -5.348 -6.547 -6.453 1 98.06 143 THR A C 1
ATOM 1144 O O . THR A 1 143 ? -6.488 -7.012 -6.438 1 98.06 143 THR A O 1
ATOM 1147 N N . ALA A 1 144 ? -4.316 -7.211 -6.824 1 98.38 144 ALA A N 1
ATOM 1148 C CA . ALA A 1 144 ? -4.449 -8.594 -7.285 1 98.38 144 ALA A CA 1
ATOM 1149 C C . ALA A 1 144 ? -5.004 -9.484 -6.18 1 98.38 144 ALA A C 1
ATOM 1151 O O . ALA A 1 144 ? -5.938 -10.258 -6.41 1 98.38 144 ALA A O 1
ATOM 1152 N N . ILE A 1 145 ? -4.484 -9.359 -5.023 1 98.88 145 ILE A N 1
ATOM 1153 C CA . ILE A 1 145 ? -4.922 -10.172 -3.893 1 98.88 145 ILE A CA 1
ATOM 1154 C C . ILE A 1 145 ? -6.391 -9.883 -3.592 1 98.88 145 ILE A C 1
ATOM 1156 O O . ILE A 1 145 ? -7.207 -10.805 -3.51 1 98.88 145 ILE A O 1
ATOM 1160 N N . CYS A 1 146 ? -6.711 -8.617 -3.523 1 98.88 146 CYS A N 1
ATOM 1161 C CA . CYS A 1 146 ? -8.07 -8.234 -3.152 1 98.88 146 CYS A CA 1
ATOM 1162 C C . CYS A 1 146 ? -9.062 -8.625 -4.238 1 98.88 146 CYS A C 1
ATOM 1164 O O . CYS A 1 146 ? -10.188 -9.023 -3.939 1 98.88 146 CYS A O 1
ATOM 1166 N N . SER A 1 147 ? -8.625 -8.5 -5.484 1 98.69 147 SER A N 1
ATOM 1167 C CA . SER A 1 147 ? -9.516 -8.891 -6.57 1 98.69 147 SER A CA 1
ATOM 1168 C C . SER A 1 147 ? -9.828 -10.383 -6.52 1 98.69 147 SER A C 1
ATOM 1170 O O . SER A 1 147 ? -10.969 -10.789 -6.738 1 98.69 147 SER A O 1
ATOM 1172 N N . MET A 1 148 ? -8.859 -11.188 -6.227 1 98.81 148 MET A N 1
ATOM 1173 C CA . MET A 1 148 ? -9.078 -12.633 -6.176 1 98.81 148 MET A CA 1
ATOM 1174 C C . MET A 1 148 ? -9.922 -13.008 -4.961 1 98.81 148 MET A C 1
ATOM 1176 O O . MET A 1 148 ? -10.758 -13.906 -5.039 1 98.81 148 MET A O 1
ATOM 1180 N N . ILE A 1 149 ? -9.75 -12.305 -3.867 1 98.75 149 ILE A N 1
ATOM 1181 C CA . ILE A 1 149 ? -10.508 -12.602 -2.652 1 98.75 149 ILE A CA 1
ATOM 1182 C C . ILE A 1 149 ? -11.953 -12.141 -2.82 1 98.75 149 ILE A C 1
ATOM 1184 O O . ILE A 1 149 ? -12.875 -12.961 -2.777 1 98.75 149 ILE A O 1
ATOM 1188 N N . MET A 1 150 ? -12.133 -10.883 -3.084 1 98.75 150 MET A N 1
ATOM 1189 C CA . MET A 1 150 ? -13.477 -10.312 -3.107 1 98.75 150 MET A CA 1
ATOM 1190 C C . MET A 1 150 ? -14.211 -10.719 -4.379 1 98.75 150 MET A C 1
ATOM 1192 O O . MET A 1 150 ? -15.445 -10.75 -4.402 1 98.75 150 MET A O 1
ATOM 1196 N N . GLY A 1 151 ? -13.414 -11.016 -5.391 1 98.5 151 GLY A N 1
ATOM 1197 C CA . GLY A 1 151 ? -14.008 -11.492 -6.633 1 98.5 151 GLY A CA 1
ATOM 1198 C C . GLY A 1 151 ? -14.406 -12.953 -6.59 1 98.5 151 GLY A C 1
ATOM 1199 O O . GLY A 1 151 ? -14.977 -13.477 -7.547 1 98.5 151 GLY A O 1
ATOM 1200 N N . GLY A 1 152 ? -14.039 -13.656 -5.527 1 98.5 152 GLY A N 1
ATOM 1201 C CA . GLY A 1 152 ? -14.539 -15.008 -5.289 1 98.5 152 GLY A CA 1
ATOM 1202 C C . GLY A 1 152 ? -13.664 -16.078 -5.91 1 98.5 152 GLY A C 1
ATOM 1203 O O . GLY A 1 152 ? -14.07 -17.25 -5.996 1 98.5 152 GLY A O 1
ATOM 1204 N N . VAL A 1 153 ? -12.508 -15.766 -6.363 1 98.81 153 VAL A N 1
ATOM 1205 C CA . VAL A 1 153 ? -11.641 -16.75 -7.008 1 98.81 153 VAL A CA 1
ATOM 1206 C C . VAL A 1 153 ? -11.258 -17.844 -6.012 1 98.81 153 VAL A C 1
ATOM 1208 O O . VAL A 1 153 ? -11.383 -19.031 -6.309 1 98.81 153 VAL A O 1
ATOM 1211 N N . PHE A 1 154 ? -10.883 -17.469 -4.785 1 98.56 154 PHE A N 1
ATOM 1212 C CA . PHE A 1 154 ? -10.445 -18.438 -3.795 1 98.56 154 PHE A CA 1
ATOM 1213 C C . PHE A 1 154 ? -11.633 -19.219 -3.242 1 98.56 154 PHE A C 1
ATOM 1215 O O . PHE A 1 154 ? -11.469 -20.312 -2.699 1 98.56 154 PHE A O 1
ATOM 1222 N N . GLU A 1 155 ? -12.797 -18.594 -3.318 1 98.19 155 GLU A N 1
ATOM 1223 C CA . GLU A 1 155 ? -14 -19.328 -2.941 1 98.19 155 GLU A CA 1
ATOM 1224 C C . GLU A 1 155 ? -14.344 -20.406 -3.969 1 98.19 155 GLU A C 1
ATOM 1226 O O . GLU A 1 155 ? -14.688 -21.531 -3.604 1 98.19 155 GLU A O 1
ATOM 1231 N N . LYS A 1 156 ? -14.234 -20.109 -5.188 1 98.38 156 LYS A N 1
ATOM 1232 C CA . LYS A 1 156 ? -14.609 -21 -6.277 1 98.38 156 LYS A CA 1
ATOM 1233 C C . LYS A 1 156 ? -13.555 -22.078 -6.496 1 98.38 156 LYS A C 1
ATOM 1235 O O . LYS A 1 156 ? -13.875 -23.219 -6.855 1 98.38 156 LYS A O 1
ATOM 1240 N N . PHE A 1 157 ? -12.305 -21.719 -6.32 1 98.62 157 PHE A N 1
ATOM 1241 C CA . PHE A 1 157 ? -11.188 -22.625 -6.512 1 98.62 157 PHE A CA 1
ATOM 1242 C C . PHE A 1 157 ? -10.352 -22.75 -5.238 1 98.62 157 PHE A C 1
ATOM 1244 O O . PHE A 1 157 ? -9.219 -22.266 -5.188 1 98.62 157 PHE A O 1
ATOM 1251 N N . PRO A 1 158 ? -10.781 -23.422 -4.266 1 97.62 158 PRO A N 1
ATOM 1252 C CA . PRO A 1 158 ? -10.172 -23.422 -2.936 1 97.62 158 PRO A CA 1
ATOM 1253 C C . PRO A 1 158 ? -8.82 -24.141 -2.908 1 97.62 158 PRO A C 1
ATOM 1255 O O . PRO A 1 158 ? -8.039 -23.953 -1.975 1 97.62 158 PRO A O 1
ATOM 1258 N N . LYS A 1 159 ? -8.539 -24.953 -3.932 1 96.56 159 LYS A N 1
ATOM 1259 C CA . LYS A 1 159 ? -7.273 -25.688 -3.939 1 96.56 159 LYS A CA 1
ATOM 1260 C C . LYS A 1 159 ? -6.266 -25.031 -4.879 1 96.56 159 LYS A C 1
ATOM 1262 O O . LYS A 1 159 ? -5.148 -25.531 -5.043 1 96.56 159 LYS A O 1
ATOM 1267 N N . LEU A 1 160 ? -6.688 -23.922 -5.473 1 97.94 160 LEU A N 1
ATOM 1268 C CA . LEU A 1 160 ? -5.777 -23.188 -6.352 1 97.94 160 LEU A CA 1
ATOM 1269 C C . LEU A 1 160 ? -4.574 -22.672 -5.574 1 97.94 160 LEU A C 1
ATOM 1271 O O . LEU A 1 160 ? -4.73 -22.047 -4.52 1 97.94 160 LEU A O 1
ATOM 1275 N N . LYS A 1 161 ? -3.377 -22.953 -6.02 1 95.38 161 LYS A N 1
ATOM 1276 C CA . LYS A 1 161 ? -2.15 -22.469 -5.391 1 95.38 161 LYS A CA 1
ATOM 1277 C C . LYS A 1 161 ? -1.676 -21.172 -6.027 1 95.38 161 LYS A C 1
ATOM 1279 O O . LYS A 1 161 ? -1.28 -21.156 -7.195 1 95.38 161 LYS A O 1
ATOM 1284 N N . VAL A 1 162 ? -1.691 -20.156 -5.234 1 97.25 162 VAL A N 1
ATOM 1285 C CA . VAL A 1 162 ? -1.296 -18.844 -5.734 1 97.25 162 VAL A CA 1
ATOM 1286 C C . VAL A 1 162 ? -0.26 -18.219 -4.797 1 97.25 162 VAL A C 1
ATOM 1288 O O . VAL A 1 162 ? -0.413 -18.266 -3.574 1 97.25 162 VAL A O 1
ATOM 1291 N N . CYS A 1 163 ? 0.812 -17.703 -5.344 1 94.75 163 CYS A N 1
ATOM 1292 C CA . CYS A 1 163 ? 1.825 -16.953 -4.605 1 94.75 163 CYS A CA 1
ATOM 1293 C C . CYS A 1 163 ? 1.974 -15.539 -5.152 1 94.75 163 CYS A C 1
ATOM 1295 O O . CYS A 1 163 ? 2.152 -15.352 -6.359 1 94.75 163 CYS A O 1
ATOM 1297 N N . PHE A 1 164 ? 1.878 -14.578 -4.293 1 96.94 164 PHE A N 1
ATOM 1298 C CA . PHE A 1 164 ? 2.018 -13.188 -4.703 1 96.94 164 PHE A CA 1
ATOM 1299 C C . PHE A 1 164 ? 3.418 -12.664 -4.395 1 96.94 164 PHE A C 1
ATOM 1301 O O . PHE A 1 164 ? 3.949 -12.914 -3.311 1 96.94 164 PHE A O 1
ATOM 1308 N N . ALA A 1 165 ? 3.977 -11.93 -5.32 1 93 165 ALA A N 1
ATOM 1309 C CA . ALA A 1 165 ? 5.348 -11.43 -5.223 1 93 165 ALA A CA 1
ATOM 1310 C C . ALA A 1 165 ? 5.434 -10.25 -4.262 1 93 165 ALA A C 1
ATOM 1312 O O . ALA A 1 165 ? 4.41 -9.703 -3.846 1 93 165 ALA A O 1
ATOM 1313 N N . HIS A 1 166 ? 6.641 -9.922 -3.906 1 95 166 HIS A N 1
ATOM 1314 C CA . HIS A 1 166 ? 7.031 -8.727 -3.174 1 95 166 HIS A CA 1
ATOM 1315 C C . HIS A 1 166 ? 6.348 -8.664 -1.812 1 95 166 HIS A C 1
ATOM 1317 O O . HIS A 1 166 ? 5.824 -7.617 -1.423 1 95 166 HIS A O 1
ATOM 1323 N N . GLY A 1 167 ? 6.285 -9.844 -1.229 1 96.06 167 GLY A N 1
ATOM 1324 C CA . GLY A 1 167 ? 5.77 -9.906 0.129 1 96.06 167 GLY A CA 1
ATOM 1325 C C . GLY A 1 167 ? 4.297 -9.547 0.224 1 96.06 167 GLY A C 1
ATOM 1326 O O . GLY A 1 167 ? 3.852 -9 1.233 1 96.06 167 GLY A O 1
ATOM 1327 N N . GLY A 1 168 ? 3.518 -9.711 -0.867 1 98.06 168 GLY A N 1
ATOM 1328 C CA . GLY A 1 168 ? 2.096 -9.406 -0.831 1 98.06 168 GLY A CA 1
ATOM 1329 C C . GLY A 1 168 ? 1.795 -7.934 -1.01 1 98.06 168 GLY A C 1
ATOM 1330 O O . GLY A 1 168 ? 0.697 -7.473 -0.686 1 98.06 168 GLY A O 1
ATOM 1331 N N . GLY A 1 169 ? 2.795 -7.195 -1.477 1 98.25 169 GLY A N 1
ATOM 1332 C CA . GLY A 1 169 ? 2.574 -5.773 -1.677 1 98.25 169 GLY A CA 1
ATOM 1333 C C . GLY A 1 169 ? 2.332 -5.02 -0.383 1 98.25 169 GLY A C 1
ATOM 1334 O O . GLY A 1 169 ? 3.156 -5.066 0.533 1 98.25 169 GLY A O 1
ATOM 1335 N N . SER A 1 170 ? 1.177 -4.336 -0.309 1 98.69 170 SER A N 1
ATOM 1336 C CA . SER A 1 170 ? 0.823 -3.592 0.896 1 98.69 170 SER A CA 1
ATOM 1337 C C . SER A 1 170 ? -0.269 -4.309 1.686 1 98.69 170 SER A C 1
ATOM 1339 O O . SER A 1 170 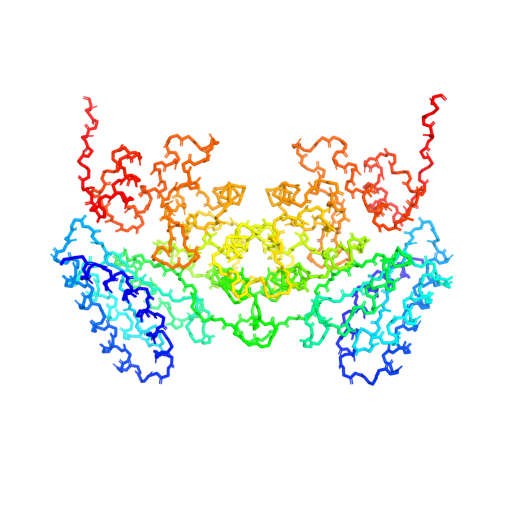? -0.679 -3.84 2.75 1 98.69 170 SER A O 1
ATOM 1341 N N . PHE A 1 171 ? -0.704 -5.508 1.216 1 98.88 171 PHE A N 1
ATOM 1342 C CA . PHE A 1 171 ? -1.88 -6.207 1.724 1 98.88 171 PHE A CA 1
ATOM 1343 C C . PHE A 1 171 ? -1.712 -6.543 3.201 1 98.88 171 PHE A C 1
ATOM 1345 O O . PHE A 1 171 ? -2.619 -6.312 4.004 1 98.88 171 PHE A O 1
ATOM 1352 N N . PRO A 1 172 ? -0.513 -7.012 3.621 1 98.81 172 PRO A N 1
ATOM 1353 C CA . PRO A 1 172 ? -0.417 -7.426 5.023 1 98.81 172 PRO A CA 1
ATOM 1354 C C . PRO A 1 172 ? -0.67 -6.273 5.996 1 98.81 172 PRO A C 1
ATOM 1356 O O . PRO A 1 172 ? -1.238 -6.48 7.07 1 98.81 172 PRO A O 1
ATOM 1359 N N . TYR A 1 173 ? -0.263 -5.133 5.598 1 98.81 173 TYR A N 1
ATOM 1360 C CA . TYR A 1 173 ? -0.428 -3.977 6.473 1 98.81 173 TYR A CA 1
ATOM 1361 C C . TYR A 1 173 ? -1.835 -3.402 6.355 1 98.81 173 TYR A C 1
ATOM 1363 O O . TYR A 1 173 ? -2.371 -2.857 7.324 1 98.81 173 TYR A O 1
ATOM 1371 N N . THR A 1 174 ? -2.502 -3.566 5.18 1 98.75 174 THR A N 1
ATOM 1372 C CA . THR A 1 174 ? -3.768 -2.879 4.945 1 98.75 174 THR A CA 1
ATOM 1373 C C . THR A 1 174 ? -4.941 -3.842 5.094 1 98.75 174 THR A C 1
ATOM 1375 O O . THR A 1 174 ? -6.102 -3.438 4.973 1 98.75 174 THR A O 1
ATOM 1378 N N . VAL A 1 175 ? -4.707 -5.07 5.418 1 98.69 175 VAL A N 1
ATOM 1379 C CA . VAL A 1 175 ? -5.77 -6.07 5.484 1 98.69 175 VAL A CA 1
ATOM 1380 C C . VAL A 1 175 ? -6.781 -5.68 6.559 1 98.69 175 VAL A C 1
ATOM 1382 O O . VAL A 1 175 ? -7.98 -5.941 6.414 1 98.69 175 VAL A O 1
ATOM 1385 N N . GLY A 1 176 ? -6.309 -5.039 7.684 1 97.88 176 GLY A N 1
ATOM 1386 C CA . GLY A 1 176 ? -7.246 -4.52 8.664 1 97.88 176 GLY A CA 1
ATOM 1387 C C . GLY A 1 176 ? -8.242 -3.537 8.078 1 97.88 176 GLY A C 1
ATOM 1388 O O . GLY A 1 176 ? -9.445 -3.65 8.312 1 97.88 176 GLY A O 1
ATOM 1389 N N . ARG A 1 177 ? -7.766 -2.605 7.316 1 97.75 177 ARG A N 1
ATOM 1390 C CA . ARG A 1 177 ? -8.602 -1.623 6.641 1 97.75 177 ARG A CA 1
ATOM 1391 C C . ARG A 1 177 ? -9.531 -2.295 5.629 1 97.75 177 ARG A C 1
ATOM 1393 O O . ARG A 1 177 ? -10.719 -1.975 5.555 1 97.75 177 ARG A O 1
ATOM 1400 N N . ILE A 1 178 ? -9.016 -3.227 4.867 1 98.62 178 ILE A N 1
ATOM 1401 C CA . ILE A 1 178 ? -9.766 -3.941 3.84 1 98.62 178 ILE A CA 1
ATOM 1402 C C . ILE A 1 178 ? -10.906 -4.727 4.484 1 98.62 178 ILE A C 1
ATOM 1404 O O . ILE A 1 178 ? -12.055 -4.652 4.039 1 98.62 178 ILE A O 1
ATOM 1408 N N . SER A 1 179 ? -10.602 -5.426 5.531 1 98.38 179 SER A N 1
ATOM 1409 C CA . SER A 1 179 ? -11.594 -6.199 6.27 1 98.38 179 SER A CA 1
ATOM 1410 C C . SER A 1 179 ? -12.656 -5.297 6.883 1 98.38 179 SER A C 1
ATOM 1412 O O . SER A 1 179 ? -13.852 -5.602 6.82 1 98.38 179 SER A O 1
ATOM 1414 N N . HIS A 1 180 ? -12.211 -4.219 7.477 1 97.12 180 HIS A N 1
ATOM 1415 C CA . HIS A 1 180 ? -13.141 -3.258 8.07 1 97.12 180 HIS A CA 1
ATOM 1416 C C . HIS A 1 180 ? -14.078 -2.672 7.016 1 97.12 180 HIS A C 1
ATOM 1418 O O . HIS A 1 180 ? -15.281 -2.568 7.242 1 97.12 180 HIS A O 1
ATOM 1424 N N . GLY A 1 181 ? -13.484 -2.316 5.879 1 96.88 181 GLY A N 1
ATOM 1425 C CA . GLY A 1 181 ? -14.305 -1.825 4.785 1 96.88 181 GLY A CA 1
ATOM 1426 C C . GLY A 1 181 ? -15.336 -2.832 4.316 1 96.88 181 GLY A C 1
ATOM 1427 O O . GLY A 1 181 ? -16.5 -2.48 4.082 1 96.88 181 GLY A O 1
ATOM 1428 N N . PHE A 1 182 ? -14.922 -4.043 4.215 1 98.12 182 PHE A N 1
ATOM 1429 C CA . PHE A 1 182 ? -15.828 -5.121 3.824 1 98.12 182 PHE A CA 1
ATOM 1430 C C . PHE A 1 182 ? -17.016 -5.203 4.773 1 98.12 182 PHE A C 1
ATOM 1432 O O . PHE A 1 182 ? -18.156 -5.344 4.336 1 98.12 182 PHE A O 1
ATOM 1439 N N . SER A 1 183 ? -16.781 -5.059 6.051 1 96.81 183 SER A N 1
ATOM 1440 C CA . SER A 1 183 ? -17.828 -5.156 7.066 1 96.81 183 SER A CA 1
ATOM 1441 C C . SER A 1 183 ? -18.734 -3.93 7.039 1 96.81 183 SER A C 1
ATOM 1443 O O . SER A 1 183 ? -19.938 -4.039 7.281 1 96.81 183 SER A O 1
ATOM 1445 N N . MET A 1 184 ? -18.219 -2.803 6.727 1 95.44 184 MET A N 1
ATOM 1446 C CA . MET A 1 184 ? -18.969 -1.551 6.801 1 95.44 184 MET A CA 1
ATOM 1447 C C . MET A 1 184 ? -19.797 -1.339 5.535 1 95.44 184 MET A C 1
ATOM 1449 O O . MET A 1 184 ? -20.875 -0.746 5.586 1 95.44 184 MET A O 1
ATOM 1453 N N . ARG A 1 185 ? -19.25 -1.803 4.434 1 97 185 ARG A N 1
ATOM 1454 C CA . ARG A 1 185 ? -19.938 -1.622 3.162 1 97 185 ARG A CA 1
ATOM 1455 C C . ARG A 1 185 ? -20 -2.93 2.381 1 97 185 ARG A C 1
ATOM 1457 O O . ARG A 1 185 ? -19.469 -3.021 1.271 1 97 185 ARG A O 1
ATOM 1464 N N . PRO A 1 186 ? -20.703 -3.873 2.947 1 97.38 186 PRO A N 1
ATOM 1465 C CA . PRO A 1 186 ? -20.844 -5.137 2.219 1 97.38 186 PRO A CA 1
ATOM 1466 C C . PRO A 1 186 ? -21.562 -4.965 0.884 1 97.38 186 PRO A C 1
ATOM 1468 O O . PRO A 1 186 ? -21.344 -5.75 -0.043 1 97.38 186 PRO A O 1
ATOM 1471 N N . ASP A 1 187 ? -22.391 -3.914 0.756 1 97.69 187 ASP A N 1
ATOM 1472 C CA . ASP A 1 187 ? -23.109 -3.637 -0.487 1 97.69 187 ASP A CA 1
ATOM 1473 C C . ASP A 1 187 ? -22.141 -3.354 -1.629 1 97.69 187 ASP A C 1
ATOM 1475 O O . ASP A 1 187 ? -22.438 -3.617 -2.793 1 97.69 187 ASP A O 1
ATOM 1479 N N . LEU A 1 188 ? -20.953 -2.902 -1.299 1 97.5 188 LEU A N 1
ATOM 1480 C CA . LEU A 1 188 ? -19.938 -2.604 -2.295 1 97.5 188 LEU A CA 1
ATOM 1481 C C . LEU A 1 188 ? -18.891 -3.713 -2.352 1 97.5 188 LEU A C 1
ATOM 1483 O O . LEU A 1 188 ? -18.469 -4.125 -3.438 1 97.5 188 LEU A O 1
ATOM 1487 N N . CYS A 1 189 ? -18.5 -4.211 -1.206 1 98.25 189 CYS A N 1
ATOM 1488 C CA . CYS A 1 189 ? -17.312 -5.062 -1.101 1 98.25 189 CYS A CA 1
ATOM 1489 C C . CYS A 1 189 ? -17.688 -6.531 -1.273 1 98.25 189 CYS A C 1
ATOM 1491 O O . CYS A 1 189 ? -16.844 -7.336 -1.689 1 98.25 189 CYS A O 1
ATOM 1493 N N . ALA A 1 190 ? -18.891 -6.891 -0.928 1 98.19 190 ALA A N 1
ATOM 1494 C CA . ALA A 1 190 ? -19.281 -8.297 -0.901 1 98.19 190 ALA A CA 1
ATOM 1495 C C . ALA A 1 190 ? -20.156 -8.648 -2.096 1 98.19 190 ALA A C 1
ATOM 1497 O O . ALA A 1 190 ? -21.047 -9.5 -1.996 1 98.19 190 ALA A O 1
ATOM 1498 N N . GLN A 1 191 ? -19.938 -8.055 -3.162 1 97.69 191 GLN A N 1
ATOM 1499 C CA . GLN A 1 191 ? -20.781 -8.234 -4.34 1 97.69 191 GLN A CA 1
ATOM 1500 C C . GLN A 1 191 ? -20.609 -9.633 -4.93 1 97.69 191 GLN A C 1
ATOM 1502 O O . GLN A 1 191 ? -21.578 -10.234 -5.402 1 97.69 191 GLN A O 1
ATOM 1507 N N . ASP A 1 192 ? -19.391 -10.164 -4.914 1 98.12 192 ASP A N 1
ATOM 1508 C CA . ASP A 1 192 ? -19.109 -11.414 -5.609 1 98.12 192 ASP A CA 1
ATOM 1509 C C . ASP A 1 192 ? -18.688 -12.5 -4.629 1 98.12 192 ASP A C 1
ATOM 1511 O O . ASP A 1 192 ? -18.672 -13.688 -4.977 1 98.12 192 ASP A O 1
ATOM 1515 N N . ASN A 1 193 ? -18.344 -12.133 -3.484 1 98.5 193 ASN A N 1
ATOM 1516 C CA . ASN A 1 193 ? -17.938 -13.016 -2.395 1 98.5 193 ASN A CA 1
ATOM 1517 C C . ASN A 1 193 ? -18.406 -12.484 -1.043 1 98.5 193 ASN A C 1
ATOM 1519 O O . ASN A 1 193 ? -17.969 -11.414 -0.609 1 98.5 193 ASN A O 1
ATOM 1523 N N . PRO A 1 194 ? -19.266 -13.164 -0.339 1 98.31 194 PRO A N 1
ATOM 1524 C CA . PRO A 1 194 ? -19.797 -12.664 0.929 1 98.31 194 PRO A CA 1
ATOM 1525 C C . PRO A 1 194 ? -18.844 -12.875 2.1 1 98.31 194 PRO A C 1
ATOM 1527 O O . PRO A 1 194 ? -19.125 -12.43 3.217 1 98.31 194 PRO A O 1
ATOM 1530 N N . THR A 1 195 ? -17.734 -13.555 1.826 1 98.44 195 THR A N 1
ATOM 1531 C CA . THR A 1 195 ? -16.812 -13.898 2.893 1 98.44 195 THR A CA 1
ATOM 1532 C C . THR A 1 195 ? -15.766 -12.805 3.076 1 98.44 195 THR A C 1
ATOM 1534 O O . THR A 1 195 ? -15.156 -12.359 2.104 1 98.44 195 THR A O 1
ATOM 1537 N N . ASN A 1 196 ? -15.5 -12.414 4.297 1 98.69 196 ASN A N 1
ATOM 1538 C CA . ASN A 1 196 ? -14.555 -11.359 4.637 1 98.69 196 ASN A CA 1
ATOM 1539 C C . ASN A 1 196 ? -13.133 -11.727 4.227 1 98.69 196 ASN A C 1
ATOM 1541 O O . ASN A 1 196 ? -12.703 -12.867 4.418 1 98.69 196 ASN A O 1
ATOM 1545 N N . PRO A 1 197 ? -12.367 -10.797 3.713 1 98.62 197 PRO A N 1
ATOM 1546 C CA . PRO A 1 197 ? -11.008 -11.055 3.232 1 98.62 197 PRO A CA 1
ATOM 1547 C C . PRO A 1 197 ? -10.117 -11.695 4.301 1 98.62 197 PRO A C 1
ATOM 1549 O O . PRO A 1 197 ? -9.25 -12.508 3.977 1 98.62 197 PRO A O 1
ATOM 1552 N N . LYS A 1 198 ? -10.289 -11.398 5.543 1 98.25 198 LYS A N 1
ATOM 1553 C CA . LYS A 1 198 ? -9.43 -11.938 6.602 1 98.25 198 LYS A CA 1
ATOM 1554 C C . LYS A 1 198 ? -9.578 -13.453 6.715 1 98.25 198 LYS A C 1
ATOM 1556 O O . LYS A 1 198 ? -8.672 -14.133 7.195 1 98.25 198 LYS A O 1
ATOM 1561 N N . LYS A 1 199 ? -10.695 -13.961 6.266 1 98.12 199 LYS A N 1
ATOM 1562 C CA . LYS A 1 199 ? -10.945 -15.398 6.336 1 98.12 199 LYS A CA 1
ATOM 1563 C C . LYS A 1 199 ? -10.102 -16.156 5.309 1 98.12 199 LYS A C 1
ATOM 1565 O O . LYS A 1 199 ? -9.984 -17.375 5.379 1 98.12 199 LYS A O 1
ATOM 1570 N N . TYR A 1 200 ? -9.469 -15.445 4.426 1 98.06 200 TYR A N 1
ATOM 1571 C CA . TYR A 1 200 ? -8.672 -16.078 3.383 1 98.06 200 TYR A CA 1
ATOM 1572 C C . TYR A 1 200 ? -7.184 -16 3.703 1 98.06 200 TYR A C 1
ATOM 1574 O O . TYR A 1 200 ? -6.348 -16.406 2.9 1 98.06 200 TYR A O 1
ATOM 1582 N N . LEU A 1 201 ? -6.891 -15.391 4.875 1 97.12 201 LEU A N 1
ATOM 1583 C CA . LEU A 1 201 ? -5.5 -15.453 5.316 1 97.12 201 LEU A CA 1
ATOM 1584 C C . LEU A 1 201 ? -5.062 -16.906 5.512 1 97.12 201 LEU A C 1
ATOM 1586 O O . LEU A 1 201 ? -5.758 -17.688 6.16 1 97.12 201 LEU A O 1
ATOM 1590 N N . GLY A 1 202 ? -4.008 -17.281 4.797 1 91.88 202 GLY A N 1
ATOM 1591 C CA . GLY A 1 202 ? -3.564 -18.656 4.809 1 91.88 202 GLY A CA 1
ATOM 1592 C C . GLY A 1 202 ? -3.984 -19.438 3.572 1 91.88 202 GLY A C 1
ATOM 1593 O O . GLY A 1 202 ? -3.559 -20.578 3.371 1 91.88 202 GLY A O 1
ATOM 1594 N N . SER A 1 203 ? -4.785 -18.766 2.705 1 94.62 203 SER A N 1
ATOM 1595 C CA . SER A 1 203 ? -5.289 -19.453 1.519 1 94.62 203 SER A CA 1
ATOM 1596 C C . SER A 1 203 ? -4.379 -19.219 0.318 1 94.62 203 SER A C 1
ATOM 1598 O O . SER A 1 203 ? -4.586 -19.812 -0.746 1 94.62 203 SER A O 1
ATOM 1600 N N . PHE A 1 204 ? -3.396 -18.406 0.491 1 96.44 204 PHE A N 1
ATOM 1601 C CA . PHE A 1 204 ? -2.43 -18.109 -0.562 1 96.44 204 PHE A CA 1
ATOM 1602 C C . PHE A 1 204 ? -1.038 -17.906 0.021 1 96.44 204 PHE A C 1
ATOM 1604 O O . PHE A 1 204 ? -0.868 -17.875 1.242 1 96.44 204 PHE A O 1
ATOM 1611 N N . TYR A 1 205 ? -0.076 -17.828 -0.876 1 93.62 205 TYR A N 1
ATOM 1612 C CA . TYR A 1 205 ? 1.323 -17.656 -0.5 1 93.62 205 TYR A CA 1
ATOM 1613 C C . TYR A 1 205 ? 1.839 -16.281 -0.902 1 93.62 205 TYR A C 1
ATOM 1615 O O . TYR A 1 205 ? 1.238 -15.617 -1.743 1 93.62 205 TYR A O 1
ATOM 1623 N N . THR A 1 206 ? 2.859 -15.844 -0.204 1 95.19 206 THR A N 1
ATOM 1624 C CA . THR A 1 206 ? 3.672 -14.711 -0.637 1 95.19 206 THR A CA 1
ATOM 1625 C C . THR A 1 206 ? 5.156 -15.07 -0.601 1 95.19 206 THR A C 1
ATOM 1627 O O . THR A 1 206 ? 5.555 -16.031 0.062 1 95.19 206 THR A O 1
ATOM 1630 N N . ASP A 1 207 ? 5.887 -14.367 -1.371 1 90.44 207 ASP A N 1
ATOM 1631 C CA . ASP A 1 207 ? 7.324 -14.461 -1.139 1 90.44 207 ASP A CA 1
ATOM 1632 C C . ASP A 1 207 ? 7.75 -13.609 0.052 1 90.44 207 ASP A C 1
ATOM 1634 O O . ASP A 1 207 ? 6.914 -12.969 0.691 1 90.44 207 ASP A O 1
ATOM 1638 N N . SER A 1 208 ? 8.992 -13.656 0.367 1 90.88 208 SER A N 1
ATOM 1639 C CA . SER A 1 208 ? 9.5 -13.016 1.574 1 90.88 208 SER A CA 1
ATOM 1640 C C . SER A 1 208 ? 10.164 -11.68 1.251 1 90.88 208 SER A C 1
ATOM 1642 O O . SER A 1 208 ? 10.914 -11.141 2.068 1 90.88 208 SER A O 1
ATOM 1644 N N . LEU A 1 209 ? 10 -11.102 0.093 1 92.75 209 LEU A N 1
ATOM 1645 C CA . LEU A 1 209 ? 10.773 -9.953 -0.383 1 92.75 209 LEU A CA 1
ATOM 1646 C C . LEU A 1 209 ? 10.195 -8.648 0.15 1 92.75 209 LEU A C 1
ATOM 1648 O O . LEU A 1 209 ? 9.477 -7.949 -0.564 1 92.75 209 LEU A O 1
ATOM 1652 N N . VAL A 1 210 ? 10.562 -8.234 1.389 1 95.69 210 VAL A N 1
ATOM 1653 C CA . VAL A 1 210 ? 9.992 -7.039 2 1 95.69 210 VAL A CA 1
ATOM 1654 C C . VAL A 1 210 ? 11.117 -6.105 2.449 1 95.69 210 VAL A C 1
ATOM 1656 O O . VAL A 1 210 ? 10.875 -4.938 2.764 1 95.69 210 VAL A O 1
ATOM 1659 N N . HIS A 1 211 ? 12.352 -6.527 2.631 1 95.12 211 HIS A N 1
ATOM 1660 C CA . HIS A 1 211 ? 13.57 -5.758 2.846 1 95.12 211 HIS A CA 1
ATOM 1661 C C . HIS A 1 211 ? 13.609 -5.164 4.25 1 95.12 211 HIS A C 1
ATOM 1663 O O . HIS A 1 211 ? 14.328 -4.195 4.5 1 95.12 211 HIS A O 1
ATOM 1669 N N . ASP A 1 212 ? 12.844 -5.574 5.156 1 96.31 212 ASP A N 1
ATOM 1670 C CA . ASP A 1 212 ? 12.773 -5.043 6.512 1 96.31 212 ASP A CA 1
ATOM 1671 C C . ASP A 1 212 ? 12.305 -6.109 7.496 1 96.31 212 ASP A C 1
ATOM 1673 O O . ASP A 1 212 ? 11.312 -6.797 7.246 1 96.31 212 ASP A O 1
ATOM 1677 N N . PRO A 1 213 ? 12.992 -6.258 8.625 1 95.5 213 PRO A N 1
ATOM 1678 C CA . PRO A 1 213 ? 12.617 -7.309 9.578 1 95.5 213 PRO A CA 1
ATOM 1679 C C . PRO A 1 213 ? 11.234 -7.102 10.18 1 95.5 213 PRO A C 1
ATOM 1681 O O . PRO A 1 213 ? 10.5 -8.07 10.398 1 95.5 213 PRO A O 1
ATOM 1684 N N . LEU A 1 214 ? 10.867 -5.871 10.516 1 96.44 214 LEU A N 1
ATOM 1685 C CA .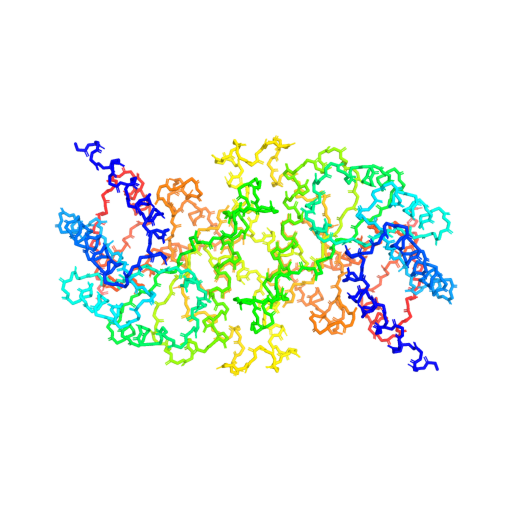 LEU A 1 214 ? 9.555 -5.609 11.086 1 96.44 214 LEU A CA 1
ATOM 1686 C C . LEU A 1 214 ? 8.453 -5.945 10.078 1 96.44 214 LEU A C 1
ATOM 1688 O O . LEU A 1 214 ? 7.414 -6.504 10.453 1 96.44 214 LEU A O 1
ATOM 1692 N N . ALA A 1 215 ? 8.703 -5.594 8.82 1 97.56 215 ALA A N 1
ATOM 1693 C CA . ALA A 1 215 ? 7.75 -5.918 7.762 1 97.56 215 ALA A CA 1
ATOM 1694 C C . ALA A 1 215 ? 7.617 -7.43 7.59 1 97.56 215 ALA A C 1
ATOM 1696 O O . ALA A 1 215 ? 6.512 -7.945 7.41 1 97.56 215 ALA A O 1
ATOM 1697 N N . LEU A 1 216 ? 8.75 -8.117 7.648 1 95.94 216 LEU A N 1
ATOM 1698 C CA . LEU A 1 216 ? 8.719 -9.57 7.508 1 95.94 216 LEU A CA 1
ATOM 1699 C C . LEU A 1 216 ? 7.953 -10.203 8.664 1 95.94 216 LEU A C 1
ATOM 1701 O O . LEU A 1 216 ? 7.195 -11.156 8.453 1 95.94 216 LEU A O 1
ATOM 1705 N N . LYS A 1 217 ? 8.141 -9.695 9.812 1 95.06 217 LYS A N 1
ATOM 1706 C CA . LYS A 1 217 ? 7.395 -10.195 10.961 1 95.06 217 LYS A CA 1
ATOM 1707 C C . LYS A 1 217 ? 5.891 -10.008 10.766 1 95.06 217 LYS A C 1
ATOM 1709 O O . LYS A 1 217 ? 5.105 -10.922 11.008 1 95.06 217 LYS A O 1
ATOM 1714 N N . LEU A 1 218 ? 5.496 -8.844 10.352 1 97.31 218 LEU A N 1
ATOM 1715 C CA . LEU A 1 218 ? 4.078 -8.609 10.094 1 97.31 218 LEU A CA 1
ATOM 1716 C C . LEU A 1 218 ? 3.555 -9.562 9.023 1 97.31 218 LEU A C 1
ATOM 1718 O O . LEU A 1 218 ? 2.465 -10.125 9.164 1 97.31 218 LEU A O 1
ATOM 1722 N N . LEU A 1 219 ? 4.32 -9.695 7.988 1 96.94 219 LEU A N 1
ATOM 1723 C CA . LEU A 1 219 ? 3.934 -10.57 6.887 1 96.94 219 LEU A CA 1
ATOM 1724 C C . LEU A 1 219 ? 3.65 -11.984 7.387 1 96.94 219 LEU A C 1
ATOM 1726 O O . LEU A 1 219 ? 2.596 -12.555 7.09 1 96.94 219 LEU A O 1
ATOM 1730 N N . THR A 1 220 ? 4.535 -12.539 8.156 1 93.56 220 THR A N 1
ATOM 1731 C CA . THR A 1 220 ? 4.387 -13.906 8.641 1 93.56 220 THR A CA 1
ATOM 1732 C C . THR A 1 220 ? 3.23 -14.008 9.633 1 93.56 220 THR A C 1
ATOM 1734 O O . THR A 1 220 ? 2.541 -15.031 9.68 1 93.56 220 THR A O 1
ATOM 1737 N N . ASP A 1 221 ? 3.02 -12.945 10.375 1 94.44 221 ASP A N 1
ATOM 1738 C CA . ASP A 1 221 ? 1.918 -12.945 11.328 1 94.44 221 ASP A CA 1
ATOM 1739 C C . ASP A 1 221 ? 0.569 -12.914 10.617 1 94.44 221 ASP A C 1
ATOM 1741 O O . ASP A 1 221 ? -0.408 -13.492 11.094 1 94.44 221 ASP A O 1
ATOM 1745 N N . VAL A 1 222 ? 0.535 -12.289 9.492 1 97 222 VAL A N 1
ATOM 1746 C CA . VAL A 1 222 ? -0.732 -12.031 8.812 1 97 222 VAL A CA 1
ATOM 1747 C C . VAL A 1 222 ? -1.038 -13.18 7.852 1 97 222 VAL A C 1
ATOM 1749 O O . VAL A 1 222 ? -2.119 -13.773 7.902 1 97 222 VAL A O 1
ATOM 1752 N N . VAL A 1 223 ? -0.089 -13.516 7 1 94.94 223 VAL A N 1
ATOM 1753 C CA . VAL A 1 223 ? -0.343 -14.484 5.938 1 94.94 223 VAL A CA 1
ATOM 1754 C C . VAL A 1 223 ? -0.13 -15.898 6.469 1 94.94 223 VAL A C 1
ATOM 1756 O O . VAL A 1 223 ? -0.717 -16.859 5.953 1 94.94 223 VAL A O 1
ATOM 1759 N N . GLY A 1 224 ? 0.703 -16.062 7.492 1 91.06 224 GLY A N 1
ATOM 1760 C CA . GLY A 1 224 ? 1.077 -17.359 8.031 1 91.06 224 GLY A CA 1
ATOM 1761 C C . GLY A 1 224 ? 2.51 -17.75 7.711 1 91.06 224 GLY A C 1
ATOM 1762 O O . GLY A 1 224 ? 2.967 -17.578 6.578 1 91.06 224 GLY A O 1
ATOM 1763 N N . LYS A 1 225 ? 3.213 -18.234 8.711 1 85.75 225 LYS A N 1
ATOM 1764 C CA . LYS A 1 225 ? 4.625 -18.578 8.57 1 85.75 225 LYS A CA 1
ATOM 1765 C C . LYS A 1 225 ? 4.832 -19.641 7.504 1 85.75 225 LYS A C 1
ATOM 1767 O O . LYS A 1 225 ? 5.855 -19.656 6.816 1 85.75 225 LYS A O 1
ATOM 1772 N N . ASP A 1 226 ? 3.848 -20.484 7.336 1 84.25 226 ASP A N 1
ATOM 1773 C CA . ASP A 1 226 ? 3.973 -21.578 6.387 1 84.25 226 ASP A CA 1
ATOM 1774 C C . ASP A 1 226 ? 3.514 -21.156 4.992 1 84.25 226 ASP A C 1
ATOM 1776 O O . ASP A 1 226 ? 3.465 -21.984 4.074 1 84.25 226 ASP A O 1
ATOM 1780 N N . LYS A 1 227 ? 3.176 -19.859 4.902 1 91.19 227 LYS A N 1
ATOM 1781 C CA . LYS A 1 227 ? 2.678 -19.375 3.621 1 91.19 227 LYS A CA 1
ATOM 1782 C C . LYS A 1 227 ? 3.605 -18.297 3.043 1 91.19 227 LYS A C 1
ATOM 1784 O O . LYS A 1 227 ? 3.287 -17.672 2.029 1 91.19 227 LYS A O 1
ATOM 1789 N N . VAL A 1 228 ? 4.711 -18.109 3.699 1 91.06 228 VAL A N 1
ATOM 1790 C CA . VAL A 1 228 ? 5.73 -17.188 3.201 1 91.06 228 VAL A CA 1
ATOM 1791 C C . VAL A 1 228 ? 6.934 -17.984 2.695 1 91.06 228 VAL A C 1
ATOM 1793 O O . VAL A 1 228 ? 7.566 -18.719 3.453 1 91.06 228 VAL A O 1
ATOM 1796 N N . ILE A 1 229 ? 7.195 -17.812 1.376 1 85.88 229 ILE A N 1
ATOM 1797 C CA . ILE A 1 229 ? 8.266 -18.578 0.746 1 85.88 229 ILE A CA 1
ATOM 1798 C C . ILE A 1 229 ? 9.43 -17.656 0.4 1 85.88 229 ILE A C 1
ATOM 1800 O O . ILE A 1 229 ? 9.227 -16.469 0.132 1 85.88 229 ILE A O 1
ATOM 1804 N N . LEU A 1 230 ? 10.602 -18.156 0.419 1 84.5 230 LEU A N 1
ATOM 1805 C CA . LEU A 1 230 ? 11.781 -17.359 0.09 1 84.5 230 LEU A CA 1
ATOM 1806 C C . LEU A 1 230 ? 11.695 -16.844 -1.338 1 84.5 230 LEU A C 1
ATOM 1808 O O . LEU A 1 230 ? 11.469 -17.609 -2.277 1 84.5 230 LEU A O 1
ATOM 1812 N N . GLY A 1 231 ? 11.766 -15.578 -1.501 1 82.0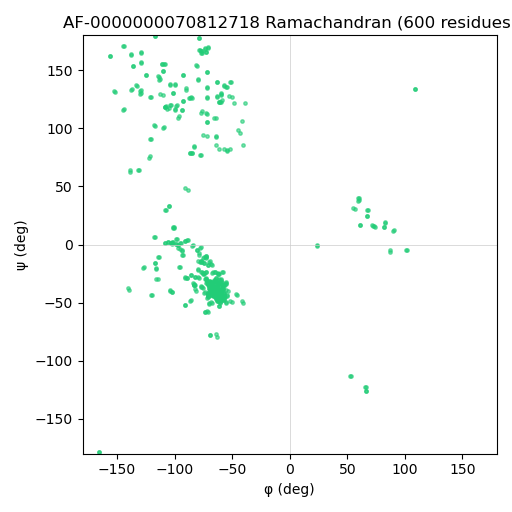6 231 GLY A N 1
ATOM 1813 C CA . GLY A 1 231 ? 11.852 -14.875 -2.771 1 82.06 231 GLY A CA 1
ATOM 1814 C C . GLY A 1 231 ? 12.844 -13.727 -2.756 1 82.06 231 GLY A C 1
ATOM 1815 O O . GLY A 1 231 ? 12.875 -12.938 -1.812 1 82.06 231 GLY A O 1
ATOM 1816 N N . THR A 1 232 ? 13.68 -13.688 -3.809 1 78.44 232 THR A N 1
ATOM 1817 C CA . THR A 1 232 ? 14.758 -12.695 -3.777 1 78.44 232 THR A CA 1
ATOM 1818 C C . THR A 1 232 ? 14.586 -11.672 -4.898 1 78.44 232 THR A C 1
ATOM 1820 O O . THR A 1 232 ? 15.133 -10.57 -4.828 1 78.44 232 THR A O 1
ATOM 1823 N N . ASP A 1 233 ? 13.898 -11.938 -5.883 1 80.19 233 ASP A N 1
ATOM 1824 C CA . ASP A 1 233 ? 13.758 -11.102 -7.066 1 80.19 233 ASP A CA 1
ATOM 1825 C C . ASP A 1 233 ? 15.102 -10.898 -7.758 1 80.19 233 ASP A C 1
ATOM 1827 O O . ASP A 1 233 ? 15.305 -9.906 -8.461 1 80.19 233 ASP A O 1
ATOM 1831 N N . TYR A 1 234 ? 16.047 -11.727 -7.434 1 72.94 234 TYR A N 1
ATOM 1832 C CA . TYR A 1 234 ? 17.312 -11.719 -8.164 1 72.94 234 TYR A CA 1
ATOM 1833 C C . TYR A 1 234 ? 17.078 -11.945 -9.656 1 72.94 234 TYR A C 1
ATOM 1835 O O . TYR A 1 234 ? 16.234 -12.742 -10.047 1 72.94 234 TYR A O 1
ATOM 1843 N N . PRO A 1 235 ? 17.734 -11.219 -10.586 1 72.25 235 PRO A N 1
ATOM 1844 C CA . PRO A 1 235 ? 18.891 -10.344 -10.336 1 72.25 235 PRO A CA 1
ATOM 1845 C C . PRO A 1 235 ? 18.531 -8.867 -10.43 1 72.25 235 PRO A C 1
ATOM 1847 O O . PRO A 1 235 ? 19.391 -8.039 -10.773 1 72.25 235 PRO A O 1
ATOM 1850 N N . PHE A 1 236 ? 17.359 -8.531 -10.125 1 78.69 236 PHE A N 1
ATOM 1851 C CA . PHE A 1 236 ? 16.906 -7.164 -10.336 1 78.69 236 PHE A CA 1
ATOM 1852 C C . PHE A 1 236 ? 17.375 -6.262 -9.195 1 78.69 236 PHE A C 1
ATOM 1854 O O . PHE A 1 236 ? 17.578 -6.73 -8.078 1 78.69 236 PHE A O 1
ATOM 1861 N N . PRO A 1 237 ? 17.5 -5 -9.461 1 81.38 237 PRO A N 1
ATOM 1862 C CA . PRO A 1 237 ? 18.047 -4.059 -8.469 1 81.38 237 PRO A CA 1
ATOM 1863 C C . PRO A 1 237 ? 17.266 -4.078 -7.156 1 81.38 237 PRO A C 1
ATOM 1865 O O . PRO A 1 237 ? 17.859 -3.93 -6.082 1 81.38 237 PRO A O 1
ATOM 1868 N N . LEU A 1 238 ? 16.016 -4.289 -7.219 1 88.25 238 LEU A N 1
ATOM 1869 C CA . LEU A 1 238 ? 15.219 -4.277 -6.004 1 88.25 238 LEU A CA 1
ATOM 1870 C C . LEU A 1 238 ? 15.258 -5.633 -5.309 1 88.25 238 LEU A C 1
ATOM 1872 O O . LEU A 1 238 ? 14.664 -5.805 -4.242 1 88.25 238 LEU A O 1
ATOM 1876 N N . GLY A 1 239 ? 15.961 -6.531 -5.91 1 86.44 239 GLY A N 1
ATOM 1877 C CA . GLY A 1 239 ? 16.062 -7.848 -5.301 1 86.44 239 GLY A CA 1
ATOM 1878 C C . GLY A 1 239 ? 17 -7.891 -4.121 1 86.44 239 GLY A C 1
ATOM 1879 O O . GLY A 1 239 ? 17.719 -6.918 -3.854 1 86.44 239 GLY A O 1
ATOM 1880 N N . GLU A 1 240 ? 16.875 -8.977 -3.357 1 80.75 240 GLU A N 1
ATOM 1881 C CA . GLU A 1 240 ? 17.828 -9.234 -2.279 1 80.75 240 GLU A CA 1
ATOM 1882 C C . GLU A 1 240 ? 19.188 -9.656 -2.832 1 80.75 240 GLU A C 1
ATOM 1884 O O . GLU A 1 240 ? 19.266 -10.594 -3.629 1 80.75 240 GLU A O 1
ATOM 1889 N N . LEU A 1 241 ? 20.172 -9 -2.443 1 75.38 241 LEU A N 1
ATOM 1890 C CA . LEU A 1 241 ? 21.516 -9.273 -2.959 1 75.38 241 LEU A CA 1
ATOM 1891 C C . LEU A 1 241 ? 22.031 -10.609 -2.436 1 75.38 241 LEU A C 1
ATOM 1893 O O . LEU A 1 241 ? 22.625 -11.391 -3.184 1 75.38 241 LEU A O 1
ATOM 1897 N N . GLU A 1 242 ? 21.797 -10.781 -1.165 1 77.25 242 GLU A N 1
ATOM 1898 C CA . GLU A 1 242 ? 22.109 -12.055 -0.52 1 77.25 242 GLU A CA 1
ATOM 1899 C C . GLU A 1 242 ? 20.828 -12.805 -0.143 1 77.25 242 GLU A C 1
ATOM 1901 O O . GLU A 1 242 ? 20.203 -12.5 0.874 1 77.25 242 GLU A O 1
ATOM 1906 N N . PRO A 1 243 ? 20.5 -13.758 -0.987 1 76.75 243 PRO A N 1
ATOM 1907 C CA . PRO A 1 243 ? 19.25 -14.477 -0.773 1 76.75 243 PRO A CA 1
ATOM 1908 C C . PRO A 1 243 ? 19.094 -15 0.652 1 76.75 243 PRO A C 1
ATOM 1910 O O . PRO A 1 243 ? 20.016 -15.641 1.173 1 76.75 243 PRO A O 1
ATOM 1913 N N . GLY A 1 244 ? 18.031 -14.688 1.275 1 79.25 244 GLY A N 1
ATOM 1914 C CA . GLY A 1 244 ? 17.688 -15.242 2.578 1 79.25 244 GLY A CA 1
ATOM 1915 C C . GLY A 1 244 ? 18.297 -14.453 3.73 1 79.25 244 GLY A C 1
ATOM 1916 O O . GLY A 1 244 ? 18.031 -14.766 4.898 1 79.25 244 GLY A O 1
ATOM 1917 N N . LYS A 1 245 ? 19.078 -13.508 3.416 1 83.81 245 LYS A N 1
ATOM 1918 C CA . LYS A 1 245 ? 19.766 -12.75 4.457 1 83.81 245 LYS A CA 1
ATOM 1919 C C . LYS A 1 245 ? 18.766 -12.18 5.465 1 83.81 245 LYS A C 1
ATOM 1921 O O . LYS A 1 245 ? 19 -12.242 6.676 1 83.81 245 LYS A O 1
ATOM 1926 N N . LEU A 1 246 ? 17.703 -11.648 5 1 89 246 LEU A N 1
ATOM 1927 C CA . LEU A 1 246 ? 16.719 -11.055 5.898 1 89 246 LEU A CA 1
ATOM 1928 C C . LEU A 1 246 ? 16.094 -12.117 6.805 1 89 246 LEU A C 1
ATOM 1930 O O . LEU A 1 246 ? 15.992 -11.914 8.016 1 89 246 LEU A O 1
ATOM 1934 N N . ILE A 1 247 ? 15.695 -13.203 6.246 1 86.06 247 ILE A N 1
ATOM 1935 C CA . ILE A 1 247 ? 15.094 -14.289 7.02 1 86.06 247 ILE A CA 1
ATOM 1936 C C . ILE A 1 247 ? 16.078 -14.773 8.086 1 86.06 247 ILE A C 1
ATOM 1938 O O . ILE A 1 247 ? 15.703 -14.969 9.242 1 86.06 247 ILE A O 1
ATOM 1942 N N . GLU A 1 248 ? 17.312 -14.891 7.688 1 83.12 248 GLU A N 1
ATOM 1943 C CA . GLU A 1 248 ? 18.344 -15.352 8.602 1 83.12 248 GLU A CA 1
ATOM 1944 C C . GLU A 1 248 ? 18.547 -14.359 9.742 1 83.12 248 GLU A C 1
ATOM 1946 O O . GLU A 1 248 ? 18.859 -14.75 10.875 1 83.12 248 GLU A O 1
ATOM 1951 N N . SER A 1 249 ? 18.328 -13.18 9.461 1 86.81 249 SER A N 1
ATOM 1952 C CA . SER A 1 249 ? 18.578 -12.133 10.445 1 86.81 249 SER A CA 1
ATOM 1953 C C . SER A 1 249 ? 17.484 -12.07 11.492 1 86.81 249 SER A C 1
ATOM 1955 O O . SER A 1 249 ? 17.641 -11.445 12.547 1 86.81 249 SER A O 1
ATOM 1957 N N . MET A 1 250 ? 16.406 -12.719 11.195 1 89.62 250 MET A N 1
ATOM 1958 C CA . MET A 1 250 ? 15.258 -12.672 12.102 1 89.62 250 MET A CA 1
ATOM 1959 C C . MET A 1 250 ? 15.531 -13.484 13.359 1 89.62 250 MET A C 1
ATOM 1961 O O . MET A 1 250 ? 15.391 -14.711 13.359 1 89.62 250 MET A O 1
ATOM 1965 N N . GLU A 1 251 ? 15.773 -12.852 14.422 1 85.31 251 GLU A N 1
ATOM 1966 C CA . GLU A 1 251 ? 16.078 -13.531 15.68 1 85.31 251 GLU A CA 1
ATOM 1967 C C . GLU A 1 251 ? 14.828 -14.18 16.266 1 85.31 251 GLU A C 1
ATOM 1969 O O . GLU A 1 251 ? 14.922 -15.227 16.922 1 85.31 251 GLU A O 1
ATOM 1974 N N . GLU A 1 252 ? 13.75 -13.594 15.969 1 82.56 252 GLU A N 1
ATOM 1975 C CA . GLU A 1 252 ? 12.5 -14.078 16.547 1 82.56 252 GLU A CA 1
ATOM 1976 C C . GLU A 1 252 ? 12.023 -15.344 15.844 1 82.56 252 GLU A C 1
ATOM 1978 O O . GLU A 1 252 ? 11.133 -16.047 16.344 1 82.56 252 GLU A O 1
ATOM 1983 N N . PHE A 1 253 ? 12.602 -15.586 14.703 1 81.69 253 PHE A N 1
ATOM 1984 C CA . PHE A 1 253 ? 12.227 -16.797 13.984 1 81.69 253 PHE A CA 1
ATOM 1985 C C . PHE A 1 253 ? 13.047 -17.984 14.469 1 81.69 253 PHE A C 1
ATOM 1987 O O . PHE A 1 253 ? 14.273 -17.906 14.578 1 81.69 253 PHE A O 1
ATOM 1994 N N . ASP A 1 254 ? 12.375 -19 14.836 1 76.12 254 ASP A N 1
ATOM 1995 C CA . ASP A 1 254 ? 13.094 -20.219 15.188 1 76.12 254 ASP A CA 1
ATOM 1996 C C . ASP A 1 254 ? 13.633 -20.922 13.945 1 76.12 254 ASP A C 1
ATOM 1998 O O . ASP A 1 254 ? 13.352 -20.5 12.82 1 76.12 254 ASP A O 1
ATOM 2002 N N . ALA A 1 255 ? 14.445 -21.859 14.18 1 67.81 255 ALA A N 1
ATOM 2003 C CA . ALA A 1 255 ? 15.125 -22.578 13.102 1 67.81 255 ALA A CA 1
ATOM 2004 C C . ALA A 1 255 ? 14.117 -23.219 12.156 1 67.81 255 ALA A C 1
ATOM 2006 O O . ALA A 1 255 ? 14.312 -23.219 10.938 1 67.81 255 ALA A O 1
ATOM 2007 N N . GLU A 1 256 ? 13.055 -23.641 12.695 1 65 256 GLU A N 1
ATOM 2008 C CA . GLU A 1 256 ? 12.031 -24.281 11.883 1 65 256 GLU A CA 1
ATOM 2009 C C . GLU A 1 256 ? 11.375 -23.281 10.93 1 65 256 GLU A C 1
ATOM 2011 O O . GLU A 1 256 ? 11.156 -23.594 9.758 1 65 256 GLU A O 1
ATOM 2016 N N . THR A 1 257 ? 11.133 -22.125 11.469 1 69.06 257 THR A N 1
ATOM 2017 C CA . THR A 1 257 ? 10.508 -21.094 10.656 1 69.06 257 THR A CA 1
ATOM 2018 C C . THR A 1 257 ? 11.438 -20.656 9.523 1 69.06 257 THR A C 1
ATOM 2020 O O . THR A 1 257 ? 10.984 -20.453 8.398 1 69.06 257 THR A O 1
ATOM 2023 N N . LYS A 1 258 ? 12.609 -20.594 9.844 1 69.75 258 LYS A N 1
ATOM 2024 C CA . LYS A 1 258 ? 13.578 -20.141 8.852 1 69.75 258 LYS A CA 1
ATOM 2025 C C . LYS A 1 258 ? 13.742 -21.188 7.738 1 69.75 258 LYS A C 1
ATOM 2027 O O . LYS A 1 258 ? 13.859 -20.828 6.562 1 69.75 258 LYS A O 1
ATOM 2032 N N . VAL A 1 259 ? 13.617 -22.359 8.094 1 58.03 259 VAL A N 1
ATOM 2033 C CA . VAL A 1 259 ? 13.758 -23.453 7.141 1 58.03 259 VAL A CA 1
ATOM 2034 C C . VAL A 1 259 ? 12.484 -23.594 6.316 1 58.03 259 VAL A C 1
ATOM 2036 O O . VAL A 1 259 ? 12.539 -23.875 5.113 1 58.03 259 VAL A O 1
ATOM 2039 N N . CYS A 1 260 ? 11.492 -23.234 6.906 1 57.22 260 CYS A N 1
ATOM 2040 C CA . CYS A 1 260 ? 10.195 -23.438 6.281 1 57.22 260 CYS A CA 1
ATOM 2041 C C . CYS A 1 260 ? 10.008 -22.484 5.102 1 57.22 260 CYS A C 1
ATOM 2043 O O . CYS A 1 260 ? 9.398 -22.859 4.094 1 57.22 260 CYS A O 1
ATOM 2045 N N . ALA A 1 261 ? 10.547 -21.422 5.195 1 63.16 261 ALA A N 1
ATOM 2046 C CA . ALA A 1 261 ? 10.398 -20.5 4.066 1 63.16 261 ALA A CA 1
ATOM 2047 C C . ALA A 1 261 ? 10.938 -21.125 2.781 1 63.16 261 ALA A C 1
ATOM 2049 O O . ALA A 1 261 ? 10.375 -20.922 1.704 1 63.16 261 ALA A O 1
ATOM 2050 N N . PHE A 1 262 ? 11.859 -21.859 2.947 1 57.84 262 PHE A N 1
ATOM 2051 C CA . PHE A 1 262 ? 12.43 -22.578 1.811 1 57.84 262 PHE A CA 1
ATOM 2052 C C . PHE A 1 262 ? 11.625 -23.828 1.504 1 57.84 262 PHE A C 1
ATOM 2054 O O . PHE A 1 262 ? 11.359 -24.141 0.34 1 57.84 262 PHE A O 1
ATOM 2061 N N . TYR A 1 263 ? 11.203 -24.438 2.555 1 50.69 263 TYR A N 1
ATOM 2062 C CA . TYR A 1 263 ? 10.43 -25.672 2.414 1 50.69 263 TYR A CA 1
ATOM 2063 C C . TYR A 1 263 ? 9.094 -25.391 1.736 1 50.69 263 TYR A C 1
ATOM 2065 O O . TYR A 1 263 ? 8.648 -26.188 0.893 1 50.69 263 TYR A O 1
ATOM 2073 N N . PHE A 1 264 ? 8.688 -24.328 1.996 1 53.09 264 PHE A N 1
ATOM 2074 C CA . PHE A 1 264 ? 7.359 -24.031 1.47 1 53.09 264 PHE A CA 1
ATOM 2075 C C . PHE A 1 264 ? 7.422 -23.719 -0.021 1 53.09 264 PHE A C 1
ATOM 2077 O O . PHE A 1 264 ? 6.457 -23.953 -0.751 1 53.09 264 PHE A O 1
ATOM 2084 N N . MET A 1 265 ? 8.578 -23.328 -0.339 1 63.75 265 MET A N 1
ATOM 2085 C CA . MET A 1 265 ? 8.758 -23.203 -1.782 1 63.75 265 MET A CA 1
ATOM 2086 C C . MET A 1 265 ? 8.625 -24.562 -2.471 1 63.75 265 MET A C 1
ATOM 2088 O O . MET A 1 265 ? 8.031 -24.656 -3.547 1 63.75 265 MET A O 1
ATOM 2092 N N . ILE A 1 266 ? 9.016 -25.547 -1.738 1 56.19 266 ILE A N 1
ATOM 2093 C CA . ILE A 1 266 ? 8.969 -26.906 -2.264 1 56.19 266 ILE A CA 1
ATOM 2094 C C . ILE A 1 266 ? 7.52 -27.359 -2.373 1 56.19 266 ILE A C 1
ATOM 2096 O O . ILE A 1 266 ? 7.121 -27.938 -3.383 1 56.19 266 ILE A O 1
ATOM 2100 N N . PHE A 1 267 ? 6.773 -27.109 -1.368 1 58.19 267 PHE A N 1
ATOM 2101 C CA . PHE A 1 267 ? 5.367 -27.484 -1.38 1 58.19 267 PHE A CA 1
ATOM 2102 C C . PHE A 1 267 ? 4.598 -26.672 -2.422 1 58.19 267 PHE A C 1
ATOM 2104 O O . PHE A 1 267 ? 3.754 -27.219 -3.135 1 58.19 267 PHE A O 1
ATOM 2111 N N . PHE A 1 268 ? 4.949 -25.438 -2.521 1 69.75 268 PHE A N 1
ATOM 2112 C CA . PHE A 1 268 ? 4.281 -24.578 -3.492 1 69.75 268 PHE A CA 1
ATOM 2113 C C . PHE A 1 268 ? 4.566 -25.047 -4.914 1 69.75 268 PHE A C 1
ATOM 2115 O O . PHE A 1 268 ? 3.678 -25.047 -5.766 1 69.75 268 PHE A O 1
ATOM 2122 N N . LEU A 1 269 ? 5.77 -25.516 -5.109 1 67 269 LEU A N 1
ATOM 2123 C CA . LEU A 1 269 ? 6.156 -25.906 -6.461 1 67 269 LEU A CA 1
ATOM 2124 C C . LEU A 1 269 ? 6.082 -27.406 -6.633 1 67 269 LEU A C 1
ATOM 2126 O O . LEU A 1 269 ? 6.602 -27.953 -7.613 1 67 269 LEU A O 1
ATOM 2130 N N . ASN A 1 270 ? 5.41 -28.125 -5.723 1 56.75 270 ASN A N 1
ATOM 2131 C CA . ASN A 1 270 ? 5.152 -29.547 -5.828 1 56.75 270 ASN A CA 1
ATOM 2132 C C . ASN A 1 270 ? 6.449 -30.344 -5.973 1 56.75 270 ASN A C 1
ATOM 2134 O O . ASN A 1 270 ? 6.543 -31.234 -6.812 1 56.75 270 ASN A O 1
ATOM 2138 N N . PHE A 1 271 ? 7.504 -29.719 -5.328 1 55.56 271 PHE A N 1
ATOM 2139 C CA . PHE A 1 271 ? 8.742 -30.469 -5.426 1 55.56 271 PHE A CA 1
ATOM 2140 C C . PHE A 1 271 ? 8.836 -31.5 -4.309 1 55.56 271 PHE A C 1
ATOM 2142 O O . PHE A 1 271 ? 8.875 -31.141 -3.129 1 55.56 271 PHE A O 1
ATOM 2149 N N . PRO A 1 272 ? 8.164 -32.594 -4.445 1 43.88 272 PRO A N 1
ATOM 2150 C CA . PRO A 1 272 ? 8.234 -33.562 -3.361 1 43.88 272 PRO A CA 1
ATOM 2151 C C . PRO A 1 272 ? 9.648 -33.719 -2.791 1 43.88 272 PRO A C 1
ATOM 2153 O O . PRO A 1 272 ? 9.812 -33.969 -1.594 1 43.88 272 PRO A O 1
ATOM 2156 N N . ALA A 1 273 ? 10.594 -33.875 -3.541 1 39.66 273 ALA A N 1
ATOM 2157 C CA . ALA A 1 273 ? 11.867 -34.5 -3.16 1 39.66 273 ALA A CA 1
ATOM 2158 C C . ALA A 1 273 ? 12.852 -33.438 -2.67 1 39.66 273 ALA A C 1
ATOM 2160 O O . ALA A 1 273 ? 14.023 -33.719 -2.43 1 39.66 273 ALA A O 1
ATOM 2161 N N . LEU A 1 274 ? 12.484 -32.156 -2.574 1 37.91 274 LEU A N 1
ATOM 2162 C CA . LEU A 1 274 ? 13.602 -31.281 -2.234 1 37.91 274 LEU A CA 1
ATOM 2163 C C . LEU A 1 274 ? 13.812 -31.234 -0.726 1 37.91 274 LEU A C 1
ATOM 2165 O O . LEU A 1 274 ? 12.938 -30.781 0.018 1 37.91 274 LEU A O 1
ATOM 2169 N N . ILE A 1 275 ? 14.422 -32.188 -0.093 1 32.97 275 ILE A N 1
ATOM 2170 C CA . ILE A 1 275 ? 14.805 -32.219 1.314 1 32.97 275 ILE A CA 1
ATOM 2171 C C . ILE A 1 275 ? 15.836 -31.125 1.585 1 32.97 275 ILE A C 1
ATOM 2173 O O . ILE A 1 275 ? 16.938 -31.141 1.021 1 32.97 275 ILE A O 1
ATOM 2177 N N . VAL A 1 276 ? 15.422 -29.938 2.002 1 35.69 276 VAL A N 1
ATOM 2178 C CA . VAL A 1 276 ? 16.328 -28.859 2.369 1 35.69 276 VAL A CA 1
ATOM 2179 C C . VAL A 1 276 ? 17.016 -29.188 3.699 1 35.69 276 VAL A C 1
ATOM 2181 O O . VAL A 1 276 ? 16.344 -29.312 4.727 1 35.69 276 VAL A O 1
ATOM 2184 N N . PHE A 1 277 ? 18.203 -29.797 3.789 1 32.06 277 PHE A N 1
ATOM 2185 C CA . PHE A 1 277 ? 18.859 -30.219 5.023 1 32.06 277 PHE A CA 1
ATOM 2186 C C . PHE A 1 277 ? 19.188 -29.016 5.898 1 32.06 277 PHE A C 1
ATOM 2188 O O . PHE A 1 277 ? 18.969 -29.047 7.109 1 32.06 277 PHE A O 1
ATOM 2195 N N . ASP A 1 278 ? 20.375 -28.219 5.578 1 32.81 278 ASP A N 1
ATOM 2196 C CA . ASP A 1 278 ? 20.875 -27.172 6.465 1 32.81 278 ASP A CA 1
ATOM 2197 C C . ASP A 1 278 ? 20.656 -25.781 5.855 1 32.81 278 ASP A C 1
ATOM 2199 O O . ASP A 1 278 ? 20.875 -25.594 4.656 1 32.81 278 ASP A O 1
ATOM 2203 N N . PHE A 1 279 ? 20.078 -24.938 6.602 1 38.38 279 PHE A N 1
ATOM 2204 C CA . PHE A 1 279 ? 19.781 -23.578 6.18 1 38.38 279 PHE A CA 1
ATOM 2205 C C . PHE A 1 279 ? 21.016 -22.906 5.594 1 38.38 279 PHE A C 1
ATOM 2207 O O . PHE A 1 279 ? 20.922 -22.188 4.594 1 38.38 279 PHE A O 1
ATOM 2214 N N . ARG A 1 280 ? 22.047 -23.016 6.328 1 36.41 280 ARG A N 1
ATOM 2215 C CA . ARG A 1 280 ? 23.297 -22.375 5.938 1 36.41 280 ARG A CA 1
ATOM 2216 C C . ARG A 1 280 ? 23.797 -22.906 4.602 1 36.41 280 ARG A C 1
ATOM 2218 O O . ARG A 1 280 ? 24.281 -22.141 3.762 1 36.41 280 ARG A O 1
ATOM 2225 N N . ALA A 1 281 ? 23.797 -24.047 4.633 1 35.62 281 ALA A N 1
ATOM 2226 C CA . ALA A 1 281 ? 24.281 -24.688 3.408 1 35.62 281 ALA A CA 1
ATOM 2227 C C . ALA A 1 281 ? 23.359 -24.359 2.229 1 35.62 281 ALA A C 1
ATOM 2229 O O . ALA A 1 281 ? 23.828 -24.172 1.106 1 35.62 281 ALA A O 1
ATOM 2230 N N . LEU A 1 282 ? 22.078 -24.234 2.486 1 38.34 282 LEU A N 1
ATOM 2231 C CA . LEU A 1 282 ? 21.125 -23.859 1.452 1 38.34 282 LEU A CA 1
ATOM 2232 C C . LEU A 1 282 ? 21.359 -22.422 1 1 38.34 282 LEU A C 1
ATOM 2234 O O . LEU A 1 282 ? 21.359 -22.125 -0.199 1 38.34 282 LEU A O 1
ATOM 2238 N N . CYS A 1 283 ? 21.438 -21.594 2.004 1 38.34 283 CYS A N 1
ATOM 2239 C CA . CYS A 1 283 ? 21.703 -20.203 1.676 1 38.34 283 CYS A CA 1
ATOM 2240 C C . CYS A 1 283 ? 23.047 -20.047 0.987 1 38.34 283 CYS A C 1
ATOM 2242 O O . CYS A 1 283 ? 23.203 -19.234 0.065 1 38.34 283 CYS A O 1
ATOM 2244 N N . TYR A 1 284 ? 24.078 -20.734 1.579 1 35.03 284 TYR A N 1
ATOM 2245 C CA . TYR A 1 284 ? 25.422 -20.703 1.012 1 35.03 284 TYR A CA 1
ATOM 2246 C C . TYR A 1 284 ? 25.422 -21.266 -0.402 1 35.03 284 TYR A C 1
ATOM 2248 O O . TYR A 1 284 ? 26.125 -20.75 -1.278 1 35.03 284 TYR A O 1
ATOM 2256 N N . VAL A 1 285 ? 24.859 -22.344 -0.508 1 34.31 285 VAL A N 1
ATOM 2257 C CA . VAL A 1 285 ? 24.875 -22.969 -1.827 1 34.31 285 VAL A CA 1
ATOM 2258 C C . VAL A 1 285 ? 24.172 -22.062 -2.834 1 34.31 285 VAL A C 1
ATOM 2260 O O . VAL A 1 285 ? 24.625 -21.906 -3.969 1 34.31 285 VAL A O 1
ATOM 2263 N N . ILE A 1 286 ? 23.078 -21.531 -2.383 1 37.16 286 ILE A N 1
ATOM 2264 C CA . ILE A 1 286 ? 22.406 -20.609 -3.287 1 37.16 286 ILE A CA 1
ATOM 2265 C C . ILE A 1 286 ? 23.312 -19.406 -3.566 1 37.16 286 ILE A C 1
ATOM 2267 O O . ILE A 1 286 ? 23.391 -18.938 -4.703 1 37.16 286 ILE A O 1
ATOM 2271 N N . ALA A 1 287 ? 23.891 -18.891 -2.504 1 33.41 287 ALA A N 1
ATOM 2272 C CA . ALA A 1 287 ? 24.766 -17.734 -2.691 1 33.41 287 ALA A CA 1
ATOM 2273 C C . ALA A 1 287 ? 26.062 -18.125 -3.396 1 33.41 287 ALA A C 1
ATOM 2275 O O . ALA A 1 287 ? 26.547 -17.391 -4.254 1 33.41 287 ALA A O 1
ATOM 2276 N N . LYS A 1 288 ? 26.812 -19.141 -2.707 1 34.03 288 LYS A N 1
ATOM 2277 C CA . LYS A 1 288 ? 28.156 -19.359 -3.256 1 34.03 288 LYS A CA 1
ATOM 2278 C C . LYS A 1 288 ? 28.078 -20.016 -4.633 1 34.03 288 LYS A C 1
ATOM 2280 O O . LYS A 1 288 ? 28.797 -19.625 -5.551 1 34.03 288 LYS A O 1
ATOM 2285 N N . ASN A 1 289 ? 27.797 -21.484 -4.656 1 32.06 289 ASN A N 1
ATOM 2286 C CA . ASN A 1 289 ? 28.047 -22.203 -5.895 1 32.06 289 ASN A CA 1
ATOM 2287 C C . ASN A 1 289 ? 26.828 -22.188 -6.812 1 32.06 289 ASN A C 1
ATOM 2289 O O . ASN A 1 289 ? 26.781 -22.906 -7.812 1 32.06 289 ASN A O 1
ATOM 2293 N N . ARG A 1 290 ? 26.109 -21.172 -7.113 1 35.12 290 ARG A N 1
ATOM 2294 C CA . ARG A 1 290 ? 25.016 -21.047 -8.07 1 35.12 290 ARG A CA 1
ATOM 2295 C C . ARG A 1 290 ? 24.359 -22.406 -8.344 1 35.12 290 ARG A C 1
ATOM 2297 O O . ARG A 1 290 ? 23.812 -22.625 -9.43 1 35.12 290 ARG A O 1
ATOM 2304 N N . GLU A 1 291 ? 24.906 -23.484 -7.668 1 27.66 291 GLU A N 1
ATOM 2305 C CA . GLU A 1 291 ? 24.406 -24.828 -7.961 1 27.66 291 GLU A CA 1
ATOM 2306 C C . GLU A 1 291 ? 23.359 -25.266 -6.945 1 27.66 291 GLU A C 1
ATOM 2308 O O . GLU A 1 291 ? 23.484 -25 -5.75 1 27.66 291 GLU A O 1
ATOM 2313 N N . ILE A 1 292 ? 22.188 -25.328 -7.348 1 29.64 292 ILE A N 1
ATOM 2314 C CA . ILE A 1 292 ? 21.078 -25.922 -6.609 1 29.64 292 ILE A CA 1
ATOM 2315 C C . ILE A 1 292 ? 21.438 -27.328 -6.152 1 29.64 292 ILE A C 1
ATOM 2317 O O . ILE A 1 292 ? 21.734 -28.188 -6.977 1 29.64 292 ILE A O 1
ATOM 2321 N N . VAL A 1 293 ? 22.156 -27.609 -5.051 1 27.31 293 VAL A N 1
ATOM 2322 C CA . VAL A 1 293 ? 22.516 -28.938 -4.562 1 27.31 293 VAL A CA 1
ATOM 2323 C C . VAL A 1 293 ? 21.297 -29.625 -3.973 1 27.31 293 VAL A C 1
ATOM 2325 O O . VAL A 1 293 ? 20.531 -29.016 -3.229 1 27.31 293 VAL A O 1
ATOM 2328 N N . THR A 1 294 ? 20.797 -30.688 -4.566 1 25.2 294 THR A N 1
ATOM 2329 C CA . THR A 1 294 ? 19.797 -31.672 -4.176 1 25.2 294 THR A CA 1
ATOM 2330 C C . THR A 1 294 ? 20.156 -32.312 -2.826 1 25.2 294 THR A C 1
ATOM 2332 O O . THR A 1 294 ? 21.234 -32.875 -2.662 1 25.2 294 THR A O 1
ATOM 2335 N N . LEU A 1 295 ? 19.875 -31.672 -1.74 1 27.89 295 LEU A N 1
ATOM 2336 C CA . LEU A 1 295 ? 20.281 -32.25 -0.467 1 27.89 295 LEU A CA 1
ATOM 2337 C C . LEU A 1 295 ? 19.359 -33.406 -0.086 1 27.89 295 LEU A C 1
ATOM 2339 O O . LEU A 1 295 ? 18.125 -33.312 -0.233 1 27.89 295 LEU A O 1
ATOM 2343 N N . ASN A 1 296 ? 19.75 -34.75 0.016 1 24.16 296 ASN A N 1
ATOM 2344 C CA . ASN A 1 296 ? 19.141 -36 0.429 1 24.16 296 ASN A CA 1
ATOM 2345 C C . ASN A 1 296 ? 18.766 -35.969 1.908 1 24.16 296 ASN A C 1
ATOM 2347 O O . ASN A 1 296 ? 19.625 -35.812 2.771 1 24.16 296 ASN A O 1
ATOM 2351 N N . ILE A 1 297 ? 17.672 -35.5 2.328 1 27.11 297 ILE A N 1
ATOM 2352 C CA . ILE A 1 297 ? 17.25 -35.594 3.719 1 27.11 297 ILE A CA 1
ATOM 2353 C C . ILE A 1 297 ? 17 -37.031 4.094 1 27.11 297 ILE A C 1
ATOM 2355 O O . ILE A 1 297 ? 16.219 -37.719 3.441 1 27.11 297 ILE A O 1
ATOM 2359 N N . PRO A 1 298 ? 17.875 -37.688 4.945 1 25.86 298 PRO A N 1
ATOM 2360 C CA . PRO A 1 298 ? 17.531 -39.031 5.422 1 25.86 298 PRO A CA 1
ATOM 2361 C C . PRO A 1 298 ? 16.219 -39.062 6.207 1 25.86 298 PRO A C 1
ATOM 2363 O O . PRO A 1 298 ? 15.859 -38.062 6.852 1 25.86 298 PRO A O 1
ATOM 2366 N N . ARG A 1 299 ? 15.32 -39.938 5.844 1 24.81 299 ARG A N 1
ATOM 2367 C CA . ARG A 1 299 ? 14.102 -40.375 6.508 1 24.81 299 ARG A CA 1
ATOM 2368 C C . ARG A 1 299 ? 14.336 -40.594 8 1 24.81 299 ARG A C 1
ATOM 2370 O O . ARG A 1 299 ? 15.305 -41.25 8.391 1 24.81 299 ARG A O 1
ATOM 2377 N N . THR A 1 300 ? 14.031 -39.625 8.859 1 21.55 300 THR A N 1
ATOM 2378 C CA . THR A 1 300 ? 14.008 -40.062 10.25 1 21.55 300 THR A CA 1
ATOM 2379 C C . THR A 1 300 ? 13.406 -41.469 10.359 1 21.55 300 THR A C 1
ATOM 2381 O O . THR A 1 300 ? 12.359 -41.75 9.758 1 21.55 300 THR A O 1
ATOM 2384 N N . VAL A 1 301 ? 14.164 -42.438 10.914 1 20.98 301 VAL A N 1
ATOM 2385 C CA . VAL A 1 301 ? 13.906 -43.75 11.469 1 20.98 301 VAL A CA 1
ATOM 2386 C C . VAL A 1 301 ? 12.742 -43.688 12.453 1 20.98 301 VAL A C 1
ATOM 2388 O O . VAL A 1 301 ? 12.703 -42.812 13.312 1 20.98 301 VAL A O 1
ATOM 2391 N N . THR A 1 302 ? 11.695 -44.469 12.188 1 20.14 302 THR A N 1
ATOM 2392 C CA . THR A 1 302 ? 11.023 -45.125 13.305 1 20.14 302 THR A CA 1
ATOM 2393 C C . THR A 1 302 ? 12.039 -45.719 14.281 1 20.14 302 THR A C 1
ATOM 2395 O O . THR A 1 302 ? 12.992 -46.375 13.875 1 20.14 302 THR A O 1
ATOM 2398 N N . MET B 1 1 ? -31.547 20.734 19.203 1 27.33 1 MET B N 1
ATOM 2399 C CA . MET B 1 1 ? -30.156 20.609 19.641 1 27.33 1 MET B CA 1
ATOM 2400 C C . MET B 1 1 ? -29.516 19.344 19.109 1 27.33 1 MET B C 1
ATOM 2402 O O . MET B 1 1 ? -28.328 19.328 18.797 1 27.33 1 MET B O 1
ATOM 2406 N N . GLU B 1 2 ? -30.281 18.281 19.047 1 32.41 2 GLU B N 1
ATOM 2407 C CA . GLU B 1 2 ? -29.906 16.969 18.547 1 32.41 2 GLU B CA 1
ATOM 2408 C C . GLU B 1 2 ? -29.734 16.984 17.031 1 32.41 2 GLU B C 1
ATOM 2410 O O . GLU B 1 2 ? -28.844 16.328 16.484 1 32.41 2 GLU B O 1
ATOM 2415 N N . ARG B 1 3 ? -30.672 17.641 16.328 1 36.91 3 ARG B N 1
ATOM 2416 C CA . ARG B 1 3 ? -30.703 17.703 14.867 1 36.91 3 ARG B CA 1
ATOM 2417 C C . ARG B 1 3 ? -29.516 18.5 14.336 1 36.91 3 ARG B C 1
ATOM 2419 O O . ARG B 1 3 ? -29.062 18.281 13.211 1 36.91 3 ARG B O 1
ATOM 2426 N N . SER B 1 4 ? -29.172 19.531 15.086 1 35.09 4 SER B N 1
ATOM 2427 C CA . SER B 1 4 ? -28.094 20.422 14.633 1 35.09 4 SER B CA 1
ATOM 2428 C C . SER B 1 4 ? -26.734 19.719 14.719 1 35.09 4 SER B C 1
ATOM 2430 O O . SER B 1 4 ? -25.844 20 13.914 1 35.09 4 SER B O 1
ATOM 2432 N N . SER B 1 5 ? -26.578 18.828 15.695 1 36.5 5 SER B N 1
ATOM 2433 C CA . SER B 1 5 ? -25.312 18.125 15.898 1 36.5 5 SER B CA 1
ATOM 2434 C C . SER B 1 5 ? -25.062 17.109 14.797 1 36.5 5 SER B C 1
ATOM 2436 O O . SER B 1 5 ? -23.938 16.938 14.344 1 36.5 5 SER B O 1
ATOM 2438 N N . GLU B 1 6 ? -26.141 16.422 14.445 1 35.84 6 GLU B N 1
ATOM 2439 C CA . GLU B 1 6 ? -26.047 15.453 13.352 1 35.84 6 GLU B CA 1
ATOM 2440 C C . GLU B 1 6 ? -25.656 16.141 12.047 1 35.84 6 GLU B C 1
ATOM 2442 O O . GLU B 1 6 ? -24.875 15.602 11.258 1 35.84 6 GLU B O 1
ATOM 2447 N N . TRP B 1 7 ? -26.312 17.281 11.82 1 32.22 7 TRP B N 1
ATOM 2448 C CA . TRP B 1 7 ? -26.031 18.047 10.602 1 32.22 7 TRP B CA 1
ATOM 2449 C C . TRP B 1 7 ? -24.578 18.516 10.578 1 32.22 7 TRP B C 1
ATOM 2451 O O . TRP B 1 7 ? -23.938 18.484 9.531 1 32.22 7 TRP B O 1
ATOM 2461 N N . SER B 1 8 ? -24.078 18.969 11.719 1 30.33 8 SER B N 1
ATOM 2462 C CA . SER B 1 8 ? -22.719 19.484 11.734 1 30.33 8 SER B CA 1
ATOM 2463 C C . SER B 1 8 ? -21.703 18.359 11.484 1 30.33 8 SER B C 1
ATOM 2465 O O . SER B 1 8 ? -20.609 18.609 10.984 1 30.33 8 SER B O 1
ATOM 2467 N N . LYS B 1 9 ? -21.953 17.219 12.047 1 39.59 9 LYS B N 1
ATOM 2468 C CA . LYS B 1 9 ? -21.078 16.062 11.875 1 39.59 9 LYS B CA 1
ATOM 2469 C C . LYS B 1 9 ? -21 15.641 10.414 1 39.59 9 LYS B C 1
ATOM 2471 O O . LYS B 1 9 ? -19.953 15.203 9.938 1 39.59 9 LYS B O 1
ATOM 2476 N N . ARG B 1 10 ? -22.156 15.562 9.891 1 35.75 10 ARG B N 1
ATOM 2477 C CA . ARG B 1 10 ? -22.312 15.195 8.484 1 35.75 10 ARG B CA 1
ATOM 2478 C C . ARG B 1 10 ? -21.719 16.266 7.574 1 35.75 10 ARG B C 1
ATOM 2480 O O . ARG B 1 10 ? -21.25 15.953 6.473 1 35.75 10 ARG B O 1
ATOM 2487 N N . THR B 1 11 ? -21.859 17.391 7.953 1 32.78 11 THR B N 1
ATOM 2488 C CA . THR B 1 11 ? -21.5 18.5 7.066 1 32.78 11 THR B CA 1
ATOM 2489 C C . THR B 1 11 ? -19.984 18.625 6.965 1 32.78 11 THR B C 1
ATOM 2491 O O . THR B 1 11 ? -19.453 18.922 5.895 1 32.78 11 THR B O 1
ATOM 2494 N N . ALA B 1 12 ? -19.375 18.453 8.094 1 35.41 12 ALA B N 1
ATOM 2495 C CA . ALA B 1 12 ? -17.938 18.719 7.992 1 35.41 12 ALA B CA 1
ATOM 2496 C C . ALA B 1 12 ? -17.25 17.688 7.102 1 35.41 12 ALA B C 1
ATOM 2498 O O . ALA B 1 12 ? -16.391 18.031 6.289 1 35.41 12 ALA B O 1
ATOM 2499 N N . GLY B 1 13 ? -17.609 16.453 7.285 1 37.56 13 GLY B N 1
ATOM 2500 C CA . GLY B 1 13 ? -17 15.422 6.457 1 37.56 13 GLY B CA 1
ATOM 2501 C C . GLY B 1 13 ? -17.453 15.469 5.012 1 37.56 13 GLY B C 1
ATOM 2502 O O . GLY B 1 13 ? -16.641 15.32 4.094 1 37.56 13 GLY B O 1
ATOM 2503 N N . THR B 1 14 ? -18.781 15.492 4.812 1 37.28 14 THR B N 1
ATOM 2504 C CA . THR B 1 14 ? -19.375 15.523 3.479 1 37.28 14 THR B CA 1
ATOM 2505 C C . THR B 1 14 ? -19.047 16.828 2.771 1 37.28 14 THR B C 1
ATOM 2507 O O . THR B 1 14 ? -18.844 16.859 1.557 1 37.28 14 THR B O 1
ATOM 2510 N N . GLN B 1 15 ? -19.109 17.812 3.426 1 34.97 15 GLN B N 1
ATOM 2511 C CA . GLN B 1 15 ? -18.812 19.094 2.768 1 34.97 15 GLN B CA 1
ATOM 2512 C C . GLN B 1 15 ? -17.406 19.109 2.174 1 34.97 15 GLN B C 1
ATOM 2514 O O . GLN B 1 15 ? -17.188 19.688 1.111 1 34.97 15 GLN B O 1
ATOM 2519 N N . LYS B 1 16 ? -16.609 18.453 2.863 1 39.97 16 LYS B N 1
ATOM 2520 C CA . LYS B 1 16 ? -15.227 18.484 2.377 1 39.97 16 LYS B CA 1
ATOM 2521 C C . LYS B 1 16 ? -15.086 17.719 1.07 1 39.97 16 LYS B C 1
ATOM 2523 O O . LYS B 1 16 ? -14.367 18.141 0.166 1 39.97 16 LYS B O 1
ATOM 2528 N N . PHE B 1 17 ? -15.859 16.562 0.98 1 41.47 17 PHE B N 1
ATOM 2529 C CA . PHE B 1 17 ? -15.75 15.781 -0.25 1 41.47 17 PHE B CA 1
ATOM 2530 C C . PHE B 1 17 ? -16.188 16.609 -1.451 1 41.47 17 PHE B C 1
ATOM 2532 O O . PHE B 1 17 ? -15.523 16.625 -2.484 1 41.47 17 PHE B O 1
ATOM 2539 N N . ALA B 1 18 ? -17.391 17.188 -1.389 1 39.19 18 ALA B N 1
ATOM 2540 C CA . ALA B 1 18 ? -17.953 17.969 -2.479 1 39.19 18 ALA B CA 1
ATOM 2541 C C . ALA B 1 18 ? -17.078 19.188 -2.791 1 39.19 18 ALA B C 1
ATOM 2543 O O . ALA B 1 18 ? -16.938 19.578 -3.953 1 39.19 18 ALA B O 1
ATOM 2544 N N . LEU B 1 19 ? -16.484 19.594 -1.794 1 42.78 19 LEU B N 1
ATOM 2545 C CA . LEU B 1 19 ? -15.727 20.828 -1.974 1 42.78 19 LEU B CA 1
ATOM 2546 C C . LEU B 1 19 ? -14.43 20.562 -2.725 1 42.78 19 LEU B C 1
ATOM 2548 O O . LEU B 1 19 ? -14.016 21.359 -3.566 1 42.78 19 LEU B O 1
ATOM 2552 N N . GLU B 1 20 ? -13.844 19.484 -2.477 1 45.25 20 GLU B N 1
ATOM 2553 C CA . GLU B 1 20 ? -12.555 19.234 -3.107 1 45.25 20 GLU B CA 1
ATOM 2554 C C . GLU B 1 20 ? -12.711 19 -4.605 1 45.25 20 GLU B C 1
ATOM 2556 O O . GLU B 1 20 ? -11.875 19.438 -5.402 1 45.25 20 GLU B O 1
ATOM 2561 N N . LYS B 1 21 ? -13.805 18.281 -4.961 1 46.06 21 LYS B N 1
ATOM 2562 C CA . LYS B 1 21 ? -14.062 18.156 -6.395 1 46.06 21 LYS B CA 1
ATOM 2563 C C . LYS B 1 21 ? -14.258 19.531 -7.035 1 46.06 21 LYS B C 1
ATOM 2565 O O . LYS B 1 21 ? -13.82 19.75 -8.164 1 46.06 21 LYS B O 1
ATOM 2570 N N . TRP B 1 22 ? -14.953 20.281 -6.367 1 39.53 22 TRP B N 1
ATOM 2571 C CA . TRP B 1 22 ? -15.289 21.594 -6.918 1 39.53 22 TRP B CA 1
ATOM 2572 C C . TRP B 1 22 ? -14.047 22.469 -7.02 1 39.53 22 TRP B C 1
ATOM 2574 O O . TRP B 1 22 ? -13.914 23.25 -7.965 1 39.53 22 TRP B O 1
ATOM 2584 N N . THR B 1 23 ? -13.094 22.406 -6.176 1 48.59 23 THR B N 1
ATOM 2585 C CA . THR B 1 23 ? -11.977 23.344 -6.168 1 48.59 23 THR B CA 1
ATOM 2586 C C . THR B 1 23 ? -11.016 23.062 -7.312 1 48.59 23 THR B C 1
ATOM 2588 O O . THR B 1 23 ? -10.203 23.906 -7.68 1 48.59 23 THR B O 1
ATOM 2591 N N . LYS B 1 24 ? -11.094 21.891 -7.926 1 53.69 24 LYS B N 1
ATOM 2592 C CA . LYS B 1 24 ? -10.141 21.516 -8.961 1 53.69 24 LYS B CA 1
ATOM 2593 C C . LYS B 1 24 ? -10.406 22.297 -10.258 1 53.69 24 LYS B C 1
ATOM 2595 O O . LYS B 1 24 ? -9.477 22.609 -10.992 1 53.69 24 LYS B O 1
ATOM 2600 N N . GLN B 1 25 ? -11.625 22.641 -10.461 1 56.19 25 GLN B N 1
ATOM 2601 C CA . GLN B 1 25 ? -11.961 23.266 -11.734 1 56.19 25 GLN B CA 1
ATOM 2602 C C . GLN B 1 25 ? -12.25 24.75 -11.555 1 56.19 25 GLN B C 1
ATOM 2604 O O . GLN B 1 25 ? -12.367 25.5 -12.539 1 56.19 25 GLN B O 1
ATOM 2609 N N . ALA B 1 26 ? -12.125 25.188 -10.359 1 63.84 26 ALA B N 1
ATOM 2610 C CA . ALA B 1 26 ? -12.578 26.562 -10.148 1 63.84 26 ALA B CA 1
ATOM 2611 C C . ALA B 1 26 ? -11.43 27.547 -10.312 1 63.84 26 ALA B C 1
ATOM 2613 O O . ALA B 1 26 ? -10.266 27.203 -10.07 1 63.84 26 ALA B O 1
ATOM 2614 N N . LYS B 1 27 ? -11.75 28.828 -10.867 1 78.12 27 LYS B N 1
ATOM 2615 C CA . LYS B 1 27 ? -10.797 29.938 -10.883 1 78.12 27 LYS B CA 1
ATOM 2616 C C . LYS B 1 27 ? -10.211 30.172 -9.492 1 78.12 27 LYS B C 1
ATOM 2618 O O . LYS B 1 27 ? -10.906 30.031 -8.484 1 78.12 27 LYS B O 1
ATOM 2623 N N . PRO B 1 28 ? -8.883 30.469 -9.453 1 80.12 28 PRO B N 1
ATOM 2624 C CA . PRO B 1 28 ? -8.18 30.641 -8.188 1 80.12 28 PRO B CA 1
ATOM 2625 C C . PRO B 1 28 ? -8.938 31.531 -7.203 1 80.12 28 PRO B C 1
ATOM 2627 O O . PRO B 1 28 ? -9.055 31.188 -6.023 1 80.12 28 PRO B O 1
ATOM 2630 N N . GLN B 1 29 ? -9.508 32.625 -7.672 1 84.06 29 GLN B N 1
ATOM 2631 C CA . GLN B 1 29 ? -10.188 33.531 -6.777 1 84.06 29 GLN B CA 1
ATOM 2632 C C . GLN B 1 29 ? -11.477 32.938 -6.23 1 84.06 29 GLN B C 1
ATOM 2634 O O . GLN B 1 29 ? -11.852 33.188 -5.082 1 84.06 29 GLN B O 1
ATOM 2639 N N . ASP B 1 30 ? -12.117 32.188 -7.098 1 83.69 30 ASP B N 1
ATOM 2640 C CA . ASP B 1 30 ? -13.336 31.5 -6.66 1 83.69 30 ASP B CA 1
ATOM 2641 C C . ASP B 1 30 ? -13.039 30.469 -5.582 1 83.69 30 ASP B C 1
ATOM 2643 O O . ASP B 1 30 ? -13.805 30.312 -4.629 1 83.69 30 ASP B O 1
ATOM 2647 N N . THR B 1 31 ? -11.945 29.828 -5.754 1 85.94 31 THR B N 1
ATOM 2648 C CA . THR B 1 31 ? -11.562 28.844 -4.762 1 85.94 31 THR B CA 1
ATOM 2649 C C . THR B 1 31 ? -11.188 29.5 -3.439 1 85.94 31 THR B C 1
ATOM 2651 O O . THR B 1 31 ? -11.484 28.984 -2.365 1 85.94 31 THR B O 1
ATOM 2654 N N . LEU B 1 32 ? -10.578 30.703 -3.551 1 91.38 32 LEU B N 1
ATOM 2655 C CA . LEU B 1 32 ? -10.258 31.453 -2.334 1 91.38 32 LEU B CA 1
ATOM 2656 C C . LEU B 1 32 ? -11.531 31.812 -1.577 1 91.38 32 LEU B C 1
ATOM 2658 O O . LEU B 1 32 ? -11.609 31.641 -0.361 1 91.38 32 LEU B O 1
ATOM 2662 N N . GLU B 1 33 ? -12.477 32.344 -2.26 1 89.5 33 GLU B N 1
ATOM 2663 C CA . GLU B 1 33 ? -13.742 32.719 -1.642 1 89.5 33 GLU B CA 1
ATOM 2664 C C . GLU B 1 33 ? -14.414 31.547 -0.954 1 89.5 33 GLU B C 1
ATOM 2666 O O . GLU B 1 33 ? -14.945 31.688 0.151 1 89.5 33 GLU B O 1
ATOM 2671 N N . LEU B 1 34 ? -14.414 30.469 -1.628 1 87.38 34 LEU B N 1
ATOM 2672 C CA . LEU B 1 34 ? -15 29.266 -1.043 1 87.38 34 LEU B CA 1
ATOM 2673 C C . LEU B 1 34 ? -14.25 28.844 0.217 1 87.38 34 LEU B C 1
ATOM 2675 O O . LEU B 1 34 ? -14.859 28.516 1.232 1 87.38 34 LEU B O 1
ATOM 2679 N N . CYS B 1 35 ? -12.922 28.859 0.165 1 89.25 35 CYS B N 1
ATOM 2680 C CA . CYS B 1 35 ? -12.117 28.516 1.331 1 89.25 35 CYS B CA 1
ATOM 2681 C C . CYS B 1 35 ? -12.406 29.453 2.492 1 89.25 35 CYS B C 1
ATOM 2683 O O . CYS B 1 35 ? -12.547 29.016 3.635 1 89.25 35 CYS B O 1
ATOM 2685 N N . GLN B 1 36 ? -12.508 30.703 2.184 1 92.62 36 GLN B N 1
ATOM 2686 C CA . GLN B 1 36 ? -12.781 31.688 3.227 1 92.62 36 GLN B CA 1
ATOM 2687 C C . GLN B 1 36 ? -14.148 31.453 3.855 1 92.62 36 GLN B C 1
ATOM 2689 O O . GLN B 1 36 ? -14.312 31.578 5.074 1 92.62 36 GLN B O 1
ATOM 2694 N N . LEU B 1 37 ? -15.102 31.156 2.98 1 87.81 37 LEU B N 1
ATOM 2695 C CA . LEU B 1 37 ? -16.438 30.859 3.479 1 87.81 37 LEU B CA 1
ATOM 2696 C C . LEU B 1 37 ? -16.422 29.656 4.414 1 87.81 37 LEU B C 1
ATOM 2698 O O . LEU B 1 37 ? -17.031 29.703 5.492 1 87.81 37 LEU B O 1
ATOM 2702 N N . LEU B 1 38 ? -15.766 28.625 4.023 1 85.44 38 LEU B N 1
ATOM 2703 C CA . LEU B 1 38 ? -15.672 27.422 4.82 1 85.44 38 LEU B CA 1
ATOM 2704 C C . LEU B 1 38 ? -14.922 27.672 6.121 1 85.44 38 LEU B C 1
ATOM 2706 O O . LEU B 1 38 ? -15.352 27.25 7.191 1 85.44 38 LEU B O 1
ATOM 2710 N N . ASN B 1 39 ? -13.836 28.391 6.008 1 90.25 39 ASN B N 1
ATOM 2711 C CA . ASN B 1 39 ? -13.031 28.688 7.184 1 90.25 39 ASN B CA 1
ATOM 2712 C C . ASN B 1 39 ? -13.773 29.594 8.156 1 90.25 39 ASN B C 1
ATOM 2714 O O . ASN B 1 39 ? -13.664 29.438 9.375 1 90.25 39 ASN B O 1
ATOM 2718 N N . ASN B 1 40 ? -14.508 30.562 7.633 1 92.38 40 ASN B N 1
ATOM 2719 C CA . ASN B 1 40 ? -15.32 31.422 8.492 1 92.38 40 ASN B CA 1
ATOM 2720 C C . ASN B 1 40 ? -16.391 30.625 9.234 1 92.38 40 ASN B C 1
ATOM 2722 O O . ASN B 1 40 ? -16.625 30.859 10.422 1 92.38 40 ASN B O 1
ATOM 2726 N N . ASP B 1 41 ? -17.031 29.75 8.492 1 85.56 41 ASP B N 1
ATOM 2727 C CA . ASP B 1 41 ? -18.047 28.906 9.109 1 85.56 41 ASP B CA 1
ATOM 2728 C C . ASP B 1 41 ? -17.453 28.031 10.203 1 85.56 41 ASP B C 1
ATOM 2730 O O . ASP B 1 41 ? -18.031 27.891 11.281 1 85.56 41 ASP B O 1
ATOM 2734 N N . LEU B 1 42 ? -16.344 27.5 9.922 1 86.56 42 LEU B N 1
ATOM 2735 C CA . LEU B 1 42 ? -15.648 26.656 10.898 1 86.56 42 LEU B CA 1
ATOM 2736 C C . LEU B 1 42 ? -15.227 27.484 12.109 1 86.56 42 LEU B C 1
ATOM 2738 O O . LEU B 1 42 ? -15.375 27.031 13.25 1 86.56 42 LEU B O 1
ATOM 2742 N N . ALA B 1 43 ? -14.695 28.609 11.852 1 89.31 43 ALA B N 1
ATOM 2743 C CA . ALA B 1 43 ? -14.281 29.5 12.945 1 89.31 43 ALA B CA 1
ATOM 2744 C C . ALA B 1 43 ? -15.461 29.859 13.836 1 89.31 43 ALA B C 1
ATOM 2746 O O . ALA B 1 43 ? -15.328 29.922 15.062 1 89.31 43 ALA B O 1
ATOM 2747 N N . ALA B 1 44 ? -16.578 30.078 13.25 1 88.06 44 ALA B N 1
ATOM 2748 C CA . ALA B 1 44 ? -17.781 30.391 14.008 1 88.06 44 ALA B CA 1
ATOM 2749 C C . ALA B 1 44 ? -18.188 29.219 14.891 1 88.06 44 ALA B C 1
ATOM 2751 O O . ALA B 1 44 ? -18.594 29.406 16.047 1 88.06 44 ALA B O 1
ATOM 2752 N N . THR B 1 45 ? -18.125 28.062 14.289 1 80.38 45 THR B N 1
ATOM 2753 C CA . THR B 1 45 ? -18.453 26.859 15.031 1 80.38 45 THR B CA 1
ATOM 2754 C C . THR B 1 45 ? -17.516 26.688 16.219 1 80.38 45 THR B C 1
ATOM 2756 O O . THR B 1 45 ? -17.953 26.375 17.328 1 80.38 45 THR B O 1
ATOM 2759 N N . VAL B 1 46 ? -16.25 26.938 16.016 1 81.19 46 VAL B N 1
ATOM 2760 C CA . VAL B 1 46 ? -15.242 26.812 17.062 1 81.19 46 VAL B CA 1
ATOM 2761 C C . VAL B 1 46 ? -15.484 27.859 18.156 1 81.19 46 VAL B C 1
ATOM 2763 O O . VAL B 1 46 ? -15.406 27.562 19.344 1 81.19 46 VAL B O 1
ATOM 2766 N N . ALA B 1 47 ? -15.828 29.031 17.766 1 86.5 47 ALA B N 1
ATOM 2767 C CA . ALA B 1 47 ? -16.078 30.125 18.703 1 86.5 47 ALA B CA 1
ATOM 2768 C C . ALA B 1 47 ? -17.281 29.828 19.578 1 86.5 47 ALA B C 1
ATOM 2770 O O . ALA B 1 47 ? -17.328 30.203 20.75 1 86.5 47 ALA B O 1
ATOM 2771 N N . SER B 1 48 ? -18.203 29.109 18.984 1 85.25 48 SER B N 1
ATOM 2772 C CA . SER B 1 48 ? -19.422 28.781 19.734 1 85.25 48 SER B CA 1
ATOM 2773 C C . SER B 1 48 ? -19.188 27.609 20.688 1 85.25 48 SER B C 1
ATOM 2775 O O . SER B 1 48 ? -19.922 27.438 21.656 1 85.25 48 SER B O 1
ATOM 2777 N N . HIS B 1 49 ? -18.141 26.859 20.359 1 78.44 49 HIS B N 1
ATOM 2778 C CA . HIS B 1 49 ? -17.797 25.703 21.172 1 78.44 49 HIS B CA 1
ATOM 2779 C C . HIS B 1 49 ? -16.297 25.578 21.375 1 78.44 49 HIS B C 1
ATOM 2781 O O . HIS B 1 49 ? -15.695 24.562 21.016 1 78.44 49 HIS B O 1
ATOM 2787 N N . PRO B 1 50 ? -15.625 26.578 22.047 1 73.62 50 PRO B N 1
ATOM 2788 C CA . PRO B 1 50 ? -14.164 26.672 22.078 1 73.62 50 PRO B CA 1
ATOM 2789 C C . PRO B 1 50 ? -13.516 25.562 22.891 1 73.62 50 PRO B C 1
ATOM 2791 O O . PRO B 1 50 ? -12.328 25.266 22.719 1 73.62 50 PRO B O 1
ATOM 2794 N N . ARG B 1 51 ? -14.234 24.875 23.656 1 67.88 51 ARG B N 1
ATOM 2795 C CA . ARG B 1 51 ? -13.672 23.797 24.469 1 67.88 51 ARG B CA 1
ATOM 2796 C C . ARG B 1 51 ? -13.859 22.453 23.797 1 67.88 51 ARG B C 1
ATOM 2798 O O . ARG B 1 51 ? -13.281 21.453 24.219 1 67.88 51 ARG B O 1
ATOM 2805 N N . ARG B 1 52 ? -14.531 22.469 22.656 1 68.69 52 ARG B N 1
ATOM 2806 C CA . ARG B 1 52 ? -14.906 21.203 22.031 1 68.69 52 ARG B CA 1
ATOM 2807 C C . ARG B 1 52 ? -14.203 21.016 20.703 1 68.69 52 ARG B C 1
ATOM 2809 O O . ARG B 1 52 ? -13.883 19.891 20.297 1 68.69 52 ARG B O 1
ATOM 2816 N N . PHE B 1 53 ? -13.93 22.109 20.078 1 73.56 53 PHE B N 1
ATOM 2817 C CA . PHE B 1 53 ? -13.5 21.969 18.688 1 73.56 53 PHE B CA 1
ATOM 2818 C C . PHE B 1 53 ? -12.266 22.828 18.422 1 73.56 53 PHE B C 1
ATOM 2820 O O . PHE B 1 53 ? -12.125 23.922 18.969 1 73.56 53 PHE B O 1
ATOM 2827 N N . VAL B 1 54 ? -11.398 22.266 17.75 1 77.19 54 VAL B N 1
ATOM 2828 C CA . VAL B 1 54 ? -10.359 23.016 17.062 1 77.19 54 VAL B CA 1
ATOM 2829 C C . VAL B 1 54 ? -10.516 22.875 15.555 1 77.19 54 VAL B C 1
ATOM 2831 O O . VAL B 1 54 ? -10.969 21.828 15.078 1 77.19 54 VAL B O 1
ATOM 2834 N N . GLY B 1 55 ? -10.211 23.922 14.891 1 81.69 55 GLY B N 1
ATOM 2835 C CA . GLY B 1 55 ? -10.422 23.906 13.453 1 81.69 55 GLY B CA 1
ATOM 2836 C C . GLY B 1 55 ? -9.133 23.734 12.664 1 81.69 55 GLY B C 1
ATOM 2837 O O . GLY B 1 55 ? -8.102 24.297 13.031 1 81.69 55 GLY B O 1
ATOM 2838 N N . LEU B 1 56 ? -9.211 22.875 11.633 1 87.56 56 LEU B N 1
ATOM 2839 C CA . LEU B 1 56 ? -8.203 22.844 10.578 1 87.56 56 LEU B CA 1
ATOM 2840 C C . LEU B 1 56 ? -8.711 23.531 9.312 1 87.56 56 LEU B C 1
ATOM 2842 O O . LEU B 1 56 ? -9.727 23.109 8.742 1 87.56 56 LEU B O 1
ATOM 2846 N N . GLY B 1 57 ? -8.023 24.5 8.961 1 89.75 57 GLY B N 1
ATOM 2847 C CA . GLY B 1 57 ? -8.469 25.297 7.836 1 89.75 57 GLY B CA 1
ATOM 2848 C C . GLY B 1 57 ? -8.297 24.609 6.5 1 89.75 57 GLY B C 1
ATOM 2849 O O . GLY B 1 57 ? -7.621 23.578 6.41 1 89.75 57 GLY B O 1
ATOM 2850 N N . THR B 1 58 ? -8.969 25.188 5.473 1 91.94 58 THR B N 1
ATOM 2851 C CA . THR B 1 58 ? -8.828 24.766 4.086 1 91.94 58 THR B CA 1
ATOM 2852 C C . THR B 1 58 ? -8.156 25.844 3.25 1 91.94 58 THR B C 1
ATOM 2854 O O . THR B 1 58 ? -8.375 27.047 3.486 1 91.94 58 THR B O 1
ATOM 2857 N N . LEU B 1 59 ? -7.312 25.469 2.322 1 94.88 59 LEU B N 1
ATOM 2858 C CA . LEU B 1 59 ? -6.539 26.406 1.514 1 94.88 59 LEU B CA 1
ATOM 2859 C C . LEU B 1 59 ? -6.758 26.156 0.026 1 94.88 59 LEU B C 1
ATOM 2861 O O . LEU B 1 59 ? -6.941 25 -0.39 1 94.88 59 LEU B O 1
ATOM 2865 N N . PRO B 1 60 ? -6.754 27.203 -0.788 1 95.38 60 PRO B N 1
ATOM 2866 C CA . PRO B 1 60 ? -6.707 27.031 -2.24 1 95.38 60 PRO B CA 1
ATOM 2867 C C . PRO B 1 60 ? -5.312 26.672 -2.748 1 95.38 60 PRO B C 1
ATOM 2869 O O . PRO B 1 60 ? -4.668 27.484 -3.416 1 95.38 60 PRO B O 1
ATOM 2872 N N . MET B 1 61 ? -4.887 25.484 -2.6 1 95 61 MET B N 1
ATOM 2873 C CA . MET B 1 61 ? -3.508 25.031 -2.795 1 95 61 MET B CA 1
ATOM 2874 C C . MET B 1 61 ? -3.109 25.125 -4.266 1 95 61 MET B C 1
ATOM 2876 O O . MET B 1 61 ? -1.922 25.203 -4.586 1 95 61 MET B O 1
ATOM 2880 N N . GLN B 1 62 ? -4.055 25.094 -5.184 1 94.12 62 GLN B N 1
ATOM 2881 C CA . GLN B 1 62 ? -3.756 25.203 -6.609 1 94.12 62 GLN B CA 1
ATOM 2882 C C . GLN B 1 62 ? -3.256 26.594 -6.961 1 94.12 62 GLN B C 1
ATOM 2884 O O . GLN B 1 62 ? -2.729 26.812 -8.055 1 94.12 62 GLN B O 1
ATOM 2889 N N . ALA B 1 63 ? -3.502 27.562 -6.043 1 96.38 63 ALA B N 1
ATOM 2890 C CA . ALA B 1 63 ? -2.977 28.922 -6.133 1 96.38 63 ALA B CA 1
ATOM 2891 C C . ALA B 1 63 ? -2.127 29.266 -4.91 1 96.38 63 ALA B C 1
ATOM 2893 O O . ALA B 1 63 ? -2.6 29.922 -3.979 1 96.38 63 ALA B O 1
ATOM 2894 N N . PRO B 1 64 ? -0.841 29.016 -4.988 1 97.25 64 PRO B N 1
ATOM 2895 C CA . PRO B 1 64 ? 0.017 29.047 -3.801 1 97.25 64 PRO B CA 1
ATOM 2896 C C . PRO B 1 64 ? 0.083 30.422 -3.158 1 97.25 64 PRO B C 1
ATOM 2898 O O . PRO B 1 64 ? 0.119 30.531 -1.93 1 97.25 64 PRO B O 1
ATOM 2901 N N . GLU B 1 65 ? 0.101 31.5 -3.91 1 96.88 65 GLU B N 1
ATOM 2902 C CA . GLU B 1 65 ? 0.134 32.844 -3.336 1 96.88 65 GLU B CA 1
ATOM 2903 C C . GLU B 1 65 ? -1.115 33.125 -2.504 1 96.88 65 GLU B C 1
ATOM 2905 O O . GLU B 1 65 ? -1.026 33.688 -1.41 1 96.88 65 GLU B O 1
ATOM 2910 N N . LEU B 1 66 ? -2.23 32.719 -3.049 1 97.5 66 LEU B N 1
ATOM 2911 C CA . LEU B 1 66 ? -3.486 32.875 -2.322 1 97.5 66 LEU B CA 1
ATOM 2912 C C . LEU B 1 66 ? -3.533 31.938 -1.112 1 97.5 66 LEU B C 1
ATOM 2914 O O . LEU B 1 66 ? -4.094 32.281 -0.073 1 97.5 66 LEU B O 1
ATOM 2918 N N . ALA B 1 67 ? -2.998 30.75 -1.314 1 97.94 67 ALA B N 1
ATOM 2919 C CA . ALA B 1 67 ? -2.939 29.797 -0.21 1 97.94 67 ALA B CA 1
ATOM 2920 C C . ALA B 1 67 ? -2.139 30.359 0.96 1 97.94 67 ALA B C 1
ATOM 2922 O O . ALA B 1 67 ? -2.527 30.203 2.121 1 97.94 67 ALA B O 1
ATOM 2923 N N . VAL B 1 68 ? -1.01 31.031 0.666 1 98.56 68 VAL B N 1
ATOM 2924 C CA . VAL B 1 68 ? -0.181 31.641 1.701 1 98.56 68 VAL B CA 1
ATOM 2925 C C . VAL B 1 68 ? -0.99 32.688 2.461 1 98.56 68 VAL B C 1
ATOM 2927 O O . VAL B 1 68 ? -0.98 32.719 3.695 1 98.56 68 VAL B O 1
ATOM 2930 N N . LYS B 1 69 ? -1.698 33.5 1.763 1 98.06 69 LYS B N 1
ATOM 2931 C CA . LYS B 1 69 ? -2.502 34.562 2.381 1 98.06 69 LYS B CA 1
ATOM 2932 C C . LYS B 1 69 ? -3.586 33.969 3.277 1 98.06 69 LYS B C 1
ATOM 2934 O O . LYS B 1 69 ? -3.795 34.438 4.398 1 98.06 69 LYS B O 1
ATOM 2939 N N . GLU B 1 70 ? -4.258 32.969 2.768 1 97.69 70 GLU B N 1
ATOM 2940 C CA . GLU B 1 70 ? -5.328 32.375 3.551 1 97.69 70 GLU B CA 1
ATOM 2941 C C . GLU B 1 70 ? -4.77 31.609 4.746 1 97.69 70 GLU B C 1
ATOM 2943 O O . GLU B 1 70 ? -5.398 31.562 5.809 1 97.69 70 GLU B O 1
ATOM 2948 N N . LEU B 1 71 ? -3.631 30.984 4.551 1 98.44 71 LEU B N 1
ATOM 2949 C CA . LEU B 1 71 ? -2.965 30.328 5.664 1 98.44 71 LEU B CA 1
ATOM 2950 C C . LEU B 1 71 ? -2.67 31.312 6.789 1 98.44 71 LEU B C 1
ATOM 2952 O O . LEU B 1 71 ? -2.945 31.031 7.957 1 98.44 71 LEU B O 1
ATOM 2956 N N . GLU B 1 72 ? -2.125 32.438 6.469 1 98.56 72 GLU B N 1
ATOM 2957 C CA . GLU B 1 72 ? -1.862 33.5 7.445 1 98.56 72 GLU B CA 1
ATOM 2958 C C . GLU B 1 72 ? -3.141 33.906 8.172 1 98.56 72 GLU B C 1
ATOM 2960 O O . GLU B 1 72 ? -3.141 34.062 9.398 1 98.56 72 GLU B O 1
ATOM 2965 N N . ARG B 1 73 ? -4.172 34.062 7.414 1 98.38 73 ARG B N 1
ATOM 2966 C CA . ARG B 1 73 ? -5.449 34.469 8.008 1 98.38 73 ARG B CA 1
ATOM 2967 C C . ARG B 1 73 ? -5.969 33.375 8.953 1 98.38 73 ARG B C 1
ATOM 2969 O O . ARG B 1 73 ? -6.453 33.688 10.039 1 98.38 73 ARG B O 1
ATOM 2976 N N . CYS B 1 74 ? -5.871 32.094 8.508 1 95.12 74 CYS B N 1
ATOM 2977 C CA . CYS B 1 74 ? -6.312 30.984 9.336 1 95.12 74 CYS B CA 1
ATOM 2978 C C . CYS B 1 74 ? -5.617 31 10.695 1 95.12 74 CYS B C 1
ATOM 2980 O O . CYS B 1 74 ? -6.262 30.812 11.727 1 95.12 74 CYS B O 1
ATOM 2982 N N . VAL B 1 75 ? -4.352 31.328 10.68 1 95.69 75 VAL B N 1
ATOM 2983 C CA . VAL B 1 75 ? -3.566 31.25 11.906 1 95.69 75 VAL B CA 1
ATOM 2984 C C . VAL B 1 75 ? -3.711 32.562 12.703 1 95.69 75 VAL B C 1
ATOM 2986 O O . VAL B 1 75 ? -4.09 32.531 13.875 1 95.69 75 VAL B O 1
ATOM 2989 N N . LYS B 1 76 ? -3.562 33.688 12.117 1 97.44 76 LYS B N 1
ATOM 2990 C CA . LYS B 1 76 ? -3.447 34.969 12.812 1 97.44 76 LYS B CA 1
ATOM 2991 C C . LYS B 1 76 ? -4.824 35.531 13.18 1 97.44 76 LYS B C 1
ATOM 2993 O O . LYS B 1 76 ? -4.988 36.125 14.234 1 97.44 76 LYS B O 1
ATOM 2998 N N . GLU B 1 77 ? -5.773 35.281 12.32 1 97.31 77 GLU B N 1
ATOM 2999 C CA . GLU B 1 77 ? -7.078 35.906 12.539 1 97.31 77 GLU B CA 1
ATOM 3000 C C . GLU B 1 77 ? -8.086 34.906 13.094 1 97.31 77 GLU B C 1
ATOM 3002 O O . GLU B 1 77 ? -8.875 35.25 13.977 1 97.31 77 GLU B O 1
ATOM 3007 N N . LEU B 1 78 ? -8.062 33.688 12.594 1 94.06 78 LEU B N 1
ATOM 3008 C CA . LEU B 1 78 ? -9.094 32.719 12.969 1 94.06 78 LEU B CA 1
ATOM 3009 C C . LEU B 1 78 ? -8.617 31.828 14.109 1 94.06 78 LEU B C 1
ATOM 3011 O O . LEU B 1 78 ? -9.422 31.125 14.727 1 94.06 78 LEU B O 1
ATOM 3015 N N . GLY B 1 79 ? -7.309 31.75 14.336 1 91.81 79 GLY B N 1
ATOM 3016 C CA . GLY B 1 79 ? -6.766 31.016 15.469 1 91.81 79 GLY B CA 1
ATOM 3017 C C . GLY B 1 79 ? -6.648 29.531 15.219 1 91.81 79 GLY B C 1
ATOM 3018 O O . GLY B 1 79 ? -6.637 28.734 16.156 1 91.81 79 GLY B O 1
ATOM 3019 N N . PHE B 1 80 ? -6.66 29.109 13.969 1 88.75 80 PHE B N 1
ATOM 3020 C CA . PHE B 1 80 ? -6.504 27.688 13.641 1 88.75 80 PHE B CA 1
ATOM 3021 C C . PHE B 1 80 ? -5.066 27.234 13.875 1 88.75 80 PHE B C 1
ATOM 3023 O O . PHE B 1 80 ? -4.121 27.938 13.5 1 88.75 80 PHE B O 1
ATOM 3030 N N . PRO B 1 81 ? -4.887 26.094 14.508 1 90.06 81 PRO B N 1
ATOM 3031 C CA . PRO B 1 81 ? -3.533 25.562 14.719 1 90.06 81 PRO B CA 1
ATOM 3032 C C . PRO B 1 81 ? -2.955 24.906 13.469 1 90.06 81 PRO B C 1
ATOM 3034 O O . PRO B 1 81 ? -1.76 24.609 13.422 1 90.06 81 PRO B O 1
ATOM 3037 N N . GLY B 1 82 ? -3.828 24.625 12.5 1 91.94 82 GLY B N 1
ATOM 3038 C CA . GLY B 1 82 ? -3.375 23.938 11.305 1 91.94 82 GLY B CA 1
ATOM 3039 C C . GLY B 1 82 ? -4.375 23.984 10.164 1 91.94 82 GLY B C 1
ATOM 3040 O O . GLY B 1 82 ? -5.395 24.672 10.266 1 91.94 82 GLY B O 1
ATOM 3041 N N . VAL B 1 83 ? -3.971 23.312 9.062 1 92 83 VAL B N 1
ATOM 3042 C CA . VAL B 1 83 ? -4.809 23.234 7.875 1 92 83 VAL B CA 1
ATOM 3043 C C . VAL B 1 83 ? -4.797 21.812 7.328 1 92 83 VAL B C 1
ATOM 3045 O O . VAL B 1 83 ? -3.875 21.031 7.613 1 92 83 VAL B O 1
ATOM 3048 N N . GLN B 1 84 ? -5.852 21.438 6.648 1 91 84 GLN B N 1
ATOM 3049 C CA . GLN B 1 84 ? -5.934 20.156 5.953 1 91 84 GLN B CA 1
ATOM 3050 C C . GLN B 1 84 ? -5.688 20.328 4.457 1 91 84 GLN B C 1
ATOM 3052 O O . GLN B 1 84 ? -6.234 21.234 3.834 1 91 84 GLN B O 1
ATOM 3057 N N . ILE B 1 85 ? -4.816 19.5 3.961 1 93.44 85 ILE B N 1
ATOM 3058 C CA . ILE B 1 85 ? -4.547 19.547 2.527 1 93.44 85 ILE B CA 1
ATOM 3059 C C . ILE B 1 85 ? -4.656 18.156 1.934 1 93.44 85 ILE B C 1
ATOM 3061 O O . ILE B 1 85 ? -4.68 17.156 2.666 1 93.44 85 ILE B O 1
ATOM 3065 N N . GLY B 1 86 ? -4.73 18.078 0.615 1 93.44 86 GLY B N 1
ATOM 3066 C CA . GLY B 1 86 ? -4.777 16.812 -0.077 1 93.44 86 GLY B CA 1
ATOM 3067 C C . GLY B 1 86 ? -3.418 16.141 -0.198 1 93.44 86 GLY B C 1
ATOM 3068 O O . GLY B 1 86 ? -2.389 16.781 0.027 1 93.44 86 GLY B O 1
ATOM 3069 N N . SER B 1 87 ? -3.467 14.891 -0.588 1 96.38 87 SER B N 1
ATOM 3070 C CA . SER B 1 87 ? -2.227 14.148 -0.798 1 96.38 87 SER B CA 1
ATOM 3071 C C . SER B 1 87 ? -1.545 14.57 -2.096 1 96.38 87 SER B C 1
ATOM 3073 O O . SER B 1 87 ? -0.413 14.164 -2.367 1 96.38 87 SER B O 1
ATOM 3075 N N . HIS B 1 88 ? -2.186 15.273 -2.879 1 96 88 HIS B N 1
ATOM 3076 C CA . HIS B 1 88 ? -1.682 15.969 -4.059 1 96 88 HIS B CA 1
ATOM 3077 C C . HIS B 1 88 ? -2.57 17.156 -4.418 1 96 88 HIS B C 1
ATOM 3079 O O . HIS B 1 88 ? -3.668 17.297 -3.879 1 96 88 HIS B O 1
ATOM 3085 N N . ILE B 1 89 ? -2.059 18.031 -5.184 1 94.5 89 ILE B N 1
ATOM 3086 C CA . ILE B 1 89 ? -2.811 19.172 -5.703 1 94.5 89 ILE B CA 1
ATOM 3087 C C . ILE B 1 89 ? -2.883 19.094 -7.227 1 94.5 89 ILE B C 1
ATOM 3089 O O . ILE B 1 89 ? -1.906 19.391 -7.918 1 94.5 89 ILE B O 1
ATOM 3093 N N . ASN B 1 90 ? -4.062 18.641 -7.688 1 91.62 90 ASN B N 1
ATOM 3094 C CA . ASN B 1 90 ? -4.184 18.359 -9.117 1 91.62 90 ASN B CA 1
ATOM 3095 C C . ASN B 1 90 ? -3.074 17.422 -9.594 1 91.62 90 ASN B C 1
ATOM 3097 O O . ASN B 1 90 ? -2.926 16.312 -9.086 1 91.62 90 ASN B O 1
ATOM 3101 N N . GLU B 1 91 ? -2.199 17.938 -10.43 1 93.25 91 GLU B N 1
ATOM 3102 C CA . GLU B 1 91 ? -1.146 17.078 -10.977 1 93.25 91 GLU B CA 1
ATOM 3103 C C . GLU B 1 91 ? 0.158 17.25 -10.203 1 93.25 91 GLU B C 1
ATOM 3105 O O . GLU B 1 91 ? 1.17 16.641 -10.539 1 93.25 91 GLU B O 1
ATOM 3110 N N . TRP B 1 92 ? 0.097 18.062 -9.117 1 96.06 92 TRP B N 1
ATOM 3111 C CA . TRP B 1 92 ? 1.301 18.297 -8.32 1 96.06 92 TRP B CA 1
ATOM 3112 C C . TRP B 1 92 ? 1.388 17.297 -7.164 1 96.06 92 TRP B C 1
ATOM 3114 O O . TRP B 1 92 ? 0.464 17.203 -6.355 1 96.06 92 TRP B O 1
ATOM 3124 N N . ASP B 1 93 ? 2.488 16.625 -7.172 1 97.56 93 ASP B N 1
ATOM 3125 C CA . ASP B 1 93 ? 2.809 15.977 -5.902 1 97.56 93 ASP B CA 1
ATOM 3126 C C . ASP B 1 93 ? 3.217 17 -4.852 1 97.56 93 ASP B C 1
ATOM 3128 O O . ASP B 1 93 ? 3.436 18.172 -5.172 1 97.56 93 ASP B O 1
ATOM 3132 N N . LEU B 1 94 ? 3.342 16.609 -3.627 1 98.38 94 LEU B N 1
ATOM 3133 C CA . LEU B 1 94 ? 3.506 17.547 -2.523 1 98.38 94 LEU B CA 1
ATOM 3134 C C . LEU B 1 94 ? 4.938 18.078 -2.463 1 98.38 94 LEU B C 1
ATOM 3136 O O . LEU B 1 94 ? 5.258 18.922 -1.636 1 98.38 94 LEU B O 1
ATOM 3140 N N . ASN B 1 95 ? 5.746 17.547 -3.361 1 98.56 95 ASN B N 1
ATOM 3141 C CA . ASN B 1 95 ? 7.098 18.094 -3.451 1 98.56 95 ASN B CA 1
ATOM 3142 C C . ASN B 1 95 ? 7.199 19.172 -4.531 1 98.56 95 ASN B C 1
ATOM 3144 O O . ASN B 1 95 ? 8.289 19.672 -4.812 1 98.56 95 ASN B O 1
ATOM 3148 N N . ALA B 1 96 ? 6.137 19.5 -5.199 1 98.19 96 ALA B N 1
ATOM 3149 C CA . ALA B 1 96 ? 6.168 20.531 -6.227 1 98.19 96 ALA B CA 1
ATOM 3150 C C . ALA B 1 96 ? 6.723 21.844 -5.664 1 98.19 96 ALA B C 1
ATOM 3152 O O . ALA B 1 96 ? 6.305 22.297 -4.598 1 98.19 96 ALA B O 1
ATOM 3153 N N . GLN B 1 97 ? 7.598 22.484 -6.41 1 98 97 GLN B N 1
ATOM 3154 C CA . GLN B 1 97 ? 8.266 23.703 -5.953 1 98 97 GLN B CA 1
ATOM 3155 C C . GLN B 1 97 ? 7.266 24.828 -5.742 1 98 97 GLN B C 1
ATOM 3157 O O . GLN B 1 97 ? 7.461 25.688 -4.879 1 98 97 GLN B O 1
ATOM 3162 N N . GLU B 1 98 ? 6.203 24.781 -6.492 1 97.94 98 GLU B N 1
ATOM 3163 C CA . GLU B 1 98 ? 5.152 25.797 -6.391 1 97.94 98 GLU B CA 1
ATOM 3164 C C . GLU B 1 98 ? 4.578 25.859 -4.98 1 97.94 98 GLU B C 1
ATOM 3166 O O . GLU B 1 98 ? 4.082 26.891 -4.551 1 97.94 98 GLU B O 1
ATOM 3171 N N . LEU B 1 99 ? 4.719 24.766 -4.254 1 98.69 99 LEU B N 1
ATOM 3172 C CA . LEU B 1 99 ? 4.086 24.672 -2.945 1 98.69 99 LEU B CA 1
ATOM 3173 C C . LEU B 1 99 ? 5.039 25.109 -1.843 1 98.69 99 LEU B C 1
ATOM 3175 O O . LEU B 1 99 ? 4.629 25.297 -0.695 1 98.69 99 LEU B O 1
ATOM 3179 N N . PHE B 1 100 ? 6.289 25.344 -2.088 1 98.69 100 PHE B N 1
ATOM 3180 C CA . PHE B 1 100 ? 7.32 25.609 -1.088 1 98.69 100 PHE B CA 1
ATOM 3181 C C . PHE B 1 100 ? 7.008 26.875 -0.314 1 98.69 100 PHE B C 1
ATOM 3183 O O . PHE B 1 100 ? 7.211 26.938 0.901 1 98.69 100 PHE B O 1
ATOM 3190 N N . PRO B 1 101 ? 6.465 27.922 -0.997 1 98.75 101 PRO B N 1
ATOM 3191 C CA . PRO B 1 101 ? 6.105 29.094 -0.212 1 98.75 101 PRO B CA 1
ATOM 3192 C C . PRO B 1 101 ? 5.059 28.797 0.86 1 98.75 101 PRO B C 1
ATOM 3194 O O . PRO B 1 101 ? 5.082 29.406 1.935 1 98.75 101 PRO B O 1
ATOM 3197 N N . VAL B 1 102 ? 4.168 27.906 0.557 1 98.81 102 VAL B N 1
ATOM 3198 C CA . VAL B 1 102 ? 3.148 27.531 1.533 1 98.81 102 VAL B CA 1
ATOM 3199 C C . VAL B 1 102 ? 3.805 26.828 2.721 1 98.81 102 VAL B C 1
ATOM 3201 O O . VAL B 1 102 ? 3.486 27.109 3.875 1 98.81 102 VAL B O 1
ATOM 3204 N N . TYR B 1 103 ? 4.73 25.922 2.447 1 98.88 103 TYR B N 1
ATOM 3205 C CA . TYR B 1 103 ? 5.434 25.203 3.508 1 98.88 103 TYR B CA 1
ATOM 3206 C C . TYR B 1 103 ? 6.277 26.156 4.344 1 98.88 103 TYR B C 1
ATOM 3208 O O . TYR B 1 103 ? 6.344 26.031 5.566 1 98.88 103 TYR B O 1
ATOM 3216 N N . ALA B 1 104 ? 6.926 27.094 3.668 1 98.81 104 ALA B N 1
ATOM 3217 C CA . ALA B 1 104 ? 7.727 28.094 4.375 1 98.81 104 ALA B CA 1
ATOM 3218 C C . ALA B 1 104 ? 6.867 28.906 5.348 1 98.81 104 ALA B C 1
ATOM 3220 O O . ALA B 1 104 ? 7.266 29.125 6.496 1 98.81 104 ALA B O 1
ATOM 3221 N N . GLU B 1 105 ? 5.734 29.312 4.906 1 98.81 105 GLU B N 1
ATOM 3222 C CA . GLU B 1 105 ? 4.836 30.094 5.754 1 98.81 105 GLU B CA 1
ATOM 3223 C C . GLU B 1 105 ? 4.289 29.234 6.898 1 98.81 105 GLU B C 1
ATOM 3225 O O . GLU B 1 105 ? 4.172 29.703 8.031 1 98.81 105 GLU B O 1
ATOM 3230 N N . ALA B 1 106 ? 3.924 27.984 6.586 1 98.62 106 ALA B N 1
ATOM 3231 C CA . ALA B 1 106 ? 3.428 27.078 7.621 1 98.62 106 ALA B CA 1
ATOM 3232 C C . ALA B 1 106 ? 4.473 26.875 8.719 1 98.62 106 ALA B C 1
ATOM 3234 O O . ALA B 1 106 ? 4.148 26.922 9.906 1 98.62 106 ALA B O 1
ATOM 3235 N N . GLU B 1 107 ? 5.645 26.656 8.273 1 98.31 107 GLU B N 1
ATOM 3236 C CA . GLU B 1 107 ? 6.719 26.484 9.242 1 98.31 107 GLU B CA 1
ATOM 3237 C C . GLU B 1 107 ? 6.93 27.734 10.07 1 98.31 107 GLU B C 1
ATOM 3239 O O . GLU B 1 107 ? 7.066 27.672 11.297 1 98.31 107 GLU B O 1
ATOM 3244 N N . LYS B 1 108 ? 6.941 28.906 9.414 1 98.25 108 LYS B N 1
ATOM 3245 C CA . LYS B 1 108 ? 7.133 30.188 10.078 1 98.25 108 LYS B CA 1
ATOM 3246 C C . LYS B 1 108 ? 6.066 30.422 11.141 1 98.25 108 LYS B C 1
ATOM 3248 O O . LYS B 1 108 ? 6.371 30.891 12.242 1 98.25 108 LYS B O 1
ATOM 3253 N N . LEU B 1 109 ? 4.871 30.031 10.883 1 97.5 109 LEU B N 1
ATOM 3254 C CA . LEU B 1 109 ? 3.748 30.312 11.773 1 97.5 109 LEU B CA 1
ATOM 3255 C C . LEU B 1 109 ? 3.473 29.125 12.695 1 97.5 109 LEU B C 1
ATOM 3257 O O . LEU B 1 109 ? 2.508 29.141 13.461 1 97.5 109 LEU B O 1
ATOM 3261 N N . ASN B 1 110 ? 4.254 28.062 12.555 1 95.88 110 ASN B N 1
ATOM 3262 C CA . ASN B 1 110 ? 4.051 26.828 13.32 1 95.88 110 ASN B CA 1
ATOM 3263 C C . ASN B 1 110 ? 2.666 26.234 13.062 1 95.88 110 ASN B C 1
ATOM 3265 O O . ASN B 1 110 ? 1.993 25.797 14 1 95.88 110 ASN B O 1
ATOM 3269 N N . CYS B 1 111 ? 2.254 26.344 11.836 1 95.12 111 CYS B N 1
ATOM 3270 C CA . CYS B 1 111 ? 0.972 25.812 11.391 1 95.12 111 CYS B CA 1
ATOM 3271 C C . CYS B 1 111 ? 1.104 24.344 10.984 1 95.12 111 CYS B C 1
ATOM 3273 O O . CYS B 1 111 ? 1.908 24.016 10.109 1 95.12 111 CYS B O 1
ATOM 3275 N N . SER B 1 112 ? 0.297 23.453 11.547 1 93.31 112 SER B N 1
ATOM 3276 C CA . SER B 1 112 ? 0.348 22.031 11.234 1 93.31 112 SER B CA 1
ATOM 3277 C C . SER B 1 112 ? -0.373 21.734 9.93 1 93.31 112 SER B C 1
ATOM 3279 O O . SER B 1 112 ? -1.408 22.328 9.625 1 93.31 112 SER B O 1
ATOM 3281 N N . LEU B 1 113 ? 0.186 20.797 9.172 1 96.06 113 LEU B N 1
ATOM 3282 C CA . LEU B 1 113 ? -0.442 20.312 7.949 1 96.06 113 LEU B CA 1
ATOM 3283 C C . LEU B 1 113 ? -0.975 18.891 8.133 1 96.06 113 LEU B C 1
ATOM 3285 O O . LEU B 1 113 ? -0.219 17.984 8.484 1 96.06 113 LEU B O 1
ATOM 3289 N N . PHE B 1 114 ? -2.26 18.719 7.996 1 92.5 114 PHE B N 1
ATOM 3290 C CA . PHE B 1 114 ? -2.865 17.391 7.957 1 92.5 114 PHE B CA 1
ATOM 3291 C C . PHE B 1 114 ? -3.145 16.969 6.523 1 92.5 114 PHE B C 1
ATOM 3293 O O . PHE B 1 114 ? -3.945 17.594 5.828 1 92.5 114 PHE B O 1
ATOM 3300 N N . VAL B 1 115 ? -2.469 15.93 6.113 1 95.25 115 VAL B N 1
ATOM 3301 C CA . VAL B 1 115 ? -2.572 15.453 4.734 1 95.25 115 VAL B CA 1
ATOM 3302 C C . VAL B 1 115 ? -3.561 14.297 4.66 1 95.25 115 VAL B C 1
ATOM 3304 O O . VAL B 1 115 ? -3.369 13.266 5.309 1 95.25 115 VAL B O 1
ATOM 3307 N N . HIS B 1 116 ? -4.605 14.484 3.881 1 92.5 116 HIS B N 1
ATOM 3308 C CA . HIS B 1 116 ? -5.648 13.484 3.695 1 92.5 116 HIS B CA 1
ATOM 3309 C C . HIS B 1 116 ? -5.934 13.25 2.215 1 92.5 116 HIS B C 1
ATOM 3311 O O . HIS B 1 116 ? -6.141 14.203 1.461 1 92.5 116 HIS B O 1
ATOM 3317 N N . PRO B 1 117 ? -5.93 11.938 1.821 1 92.69 117 PRO B N 1
ATOM 3318 C CA . PRO B 1 117 ? -6.242 11.688 0.412 1 92.69 117 PRO B CA 1
ATOM 3319 C C . PRO B 1 117 ? -7.715 11.93 0.082 1 92.69 117 PRO B C 1
ATOM 3321 O O . PRO B 1 117 ? -8.586 11.695 0.924 1 92.69 117 PRO B O 1
ATOM 3324 N N . TRP B 1 118 ? -7.949 12.367 -1.185 1 79 118 TRP B N 1
ATOM 3325 C CA . TRP B 1 118 ? -9.336 12.594 -1.592 1 79 118 TRP B CA 1
ATOM 3326 C C . TRP B 1 118 ? -9.562 12.125 -3.023 1 79 118 TRP B C 1
ATOM 3328 O O . TRP B 1 118 ? -10.641 11.625 -3.352 1 79 118 TRP B O 1
ATOM 3338 N N . ASP B 1 119 ? -8.57 12.336 -3.824 1 79.25 119 ASP B N 1
ATOM 3339 C CA . ASP B 1 119 ? -8.695 12.031 -5.246 1 79.25 119 ASP B CA 1
ATOM 3340 C C . ASP B 1 119 ? -7.898 10.781 -5.613 1 79.25 119 ASP B C 1
ATOM 3342 O O . ASP B 1 119 ? -6.699 10.703 -5.34 1 79.25 119 ASP B O 1
ATOM 3346 N N . MET B 1 120 ? -8.68 9.844 -6.027 1 79.56 120 MET B N 1
ATOM 3347 C CA . MET B 1 120 ? -8.086 8.609 -6.52 1 79.56 120 MET B CA 1
ATOM 3348 C C . MET B 1 120 ? -8.797 8.125 -7.777 1 79.56 120 MET B C 1
ATOM 3350 O O . MET B 1 120 ? -9.844 8.656 -8.148 1 79.56 120 MET B O 1
ATOM 3354 N N . GLN B 1 121 ? -8.156 7.266 -8.438 1 84.56 121 GLN B N 1
ATOM 3355 C CA . GLN B 1 121 ? -8.805 6.621 -9.57 1 84.56 121 GLN B CA 1
ATOM 3356 C C . GLN B 1 121 ? -10.055 5.867 -9.141 1 84.56 121 GLN B C 1
ATOM 3358 O O . GLN B 1 121 ? -10.008 5.078 -8.188 1 84.56 121 GLN B O 1
ATOM 3363 N N . MET B 1 122 ? -11.133 6.133 -9.859 1 88.25 122 MET B N 1
ATOM 3364 C CA . MET B 1 122 ? -12.406 5.562 -9.422 1 88.25 122 MET B CA 1
ATOM 3365 C C . MET B 1 122 ? -12.922 4.547 -10.438 1 88.25 122 MET B C 1
ATOM 3367 O O . MET B 1 122 ? -13.844 3.779 -10.141 1 88.25 122 MET B O 1
ATOM 3371 N N . ASP B 1 123 ? -12.32 4.5 -11.594 1 92 123 ASP B N 1
ATOM 3372 C CA . ASP B 1 123 ? -12.898 3.719 -12.68 1 92 123 ASP B CA 1
ATOM 3373 C C . ASP B 1 123 ? -11.969 2.574 -13.086 1 92 123 ASP B C 1
ATOM 3375 O O . ASP B 1 123 ? -10.992 2.287 -12.391 1 92 123 ASP B O 1
ATOM 3379 N N . GLY B 1 124 ? -12.445 1.813 -14.07 1 94.25 124 GLY B N 1
ATOM 3380 C CA . GLY B 1 124 ? -11.633 0.715 -14.562 1 94.25 124 GLY B CA 1
ATOM 3381 C C . GLY B 1 124 ? -11.422 -0.379 -13.531 1 94.25 124 GLY B C 1
ATOM 3382 O O . GLY B 1 124 ? -12.383 -0.885 -12.945 1 94.25 124 GLY B O 1
ATOM 3383 N N . ARG B 1 125 ? -10.195 -0.646 -13.344 1 94.31 125 ARG B N 1
ATOM 3384 C CA . ARG B 1 125 ? -9.844 -1.766 -12.477 1 94.31 125 ARG B CA 1
ATOM 3385 C C . ARG B 1 125 ? -10.102 -1.432 -11.008 1 94.31 125 ARG B C 1
ATOM 3387 O O . ARG B 1 125 ? -10.125 -2.322 -10.164 1 94.31 125 ARG B O 1
ATOM 3394 N N . MET B 1 126 ? -10.367 -0.166 -10.711 1 95.25 126 MET B N 1
ATOM 3395 C CA . MET B 1 126 ? -10.609 0.268 -9.336 1 95.25 126 MET B CA 1
ATOM 3396 C C . MET B 1 126 ? -12.109 0.383 -9.062 1 95.25 126 MET B C 1
ATOM 3398 O O . MET B 1 126 ? -12.516 0.646 -7.93 1 95.25 126 MET B O 1
ATOM 3402 N N . ALA B 1 127 ? -12.922 0.096 -10.008 1 94.31 127 ALA B N 1
ATOM 3403 C CA . ALA B 1 127 ? -14.336 0.457 -9.984 1 94.31 127 ALA B CA 1
ATOM 3404 C C . ALA B 1 127 ? -15.102 -0.407 -8.984 1 94.31 127 ALA B C 1
ATOM 3406 O O . ALA B 1 127 ? -16.156 -0.011 -8.492 1 94.31 127 ALA B O 1
ATOM 3407 N N . LYS B 1 128 ? -14.594 -1.557 -8.672 1 95.81 128 LYS B N 1
ATOM 3408 C CA . LYS B 1 128 ? -15.352 -2.498 -7.852 1 95.81 128 LYS B CA 1
ATOM 3409 C C . LYS B 1 128 ? -14.75 -2.619 -6.453 1 95.81 128 LYS B C 1
ATOM 3411 O O . LYS B 1 128 ? -13.586 -2.277 -6.242 1 95.81 128 LYS B O 1
ATOM 3416 N N . TYR B 1 129 ? -15.586 -3.004 -5.484 1 98.12 129 TYR B N 1
ATOM 3417 C CA . TYR B 1 129 ? -15.234 -3.504 -4.16 1 98.12 129 TYR B CA 1
ATOM 3418 C C . TYR B 1 129 ? -14.695 -2.381 -3.279 1 98.12 129 TYR B C 1
ATOM 3420 O O . TYR B 1 129 ? -13.898 -2.623 -2.373 1 98.12 129 TYR B O 1
ATOM 3428 N N . TRP B 1 130 ? -14.969 -1.141 -3.744 1 97.69 130 TRP B N 1
ATOM 3429 C CA . TRP B 1 130 ? -14.555 0.03 -2.977 1 97.69 130 TRP B CA 1
ATOM 3430 C C . TRP B 1 130 ? -13.031 0.155 -2.953 1 97.69 130 TRP B C 1
ATOM 3432 O O . TRP B 1 130 ? -12.461 0.643 -1.977 1 97.69 130 TRP B O 1
ATOM 3442 N N . PHE B 1 131 ? -12.359 -0.324 -4.004 1 98.06 131 PHE B N 1
ATOM 3443 C CA . PHE B 1 131 ? -10.914 -0.384 -4.137 1 98.06 131 PHE B CA 1
ATOM 3444 C C . PHE B 1 131 ? -10.297 1.007 -4.016 1 98.06 131 PHE B C 1
ATOM 3446 O O . PHE B 1 131 ? -9.227 1.169 -3.436 1 98.06 131 PHE B O 1
ATOM 3453 N N . PRO B 1 132 ? -10.914 2.059 -4.527 1 96.75 132 PRO B N 1
ATOM 3454 C CA . PRO B 1 132 ? -10.289 3.373 -4.363 1 96.75 132 PRO B CA 1
ATOM 3455 C C . PRO B 1 132 ? -10.039 3.729 -2.9 1 96.75 132 PRO B C 1
ATOM 3457 O O . PRO B 1 132 ? -8.992 4.277 -2.564 1 96.75 132 PRO B O 1
ATOM 3460 N N . TRP B 1 133 ? -10.961 3.316 -2.027 1 96.25 133 TRP B N 1
ATOM 3461 C CA . TRP B 1 133 ? -10.828 3.646 -0.611 1 96.25 133 TRP B CA 1
ATOM 3462 C C . TRP B 1 133 ? -9.906 2.658 0.096 1 96.25 133 TRP B C 1
ATOM 3464 O O . TRP B 1 133 ? -9.156 3.037 0.993 1 96.25 133 TRP B O 1
ATOM 3474 N N . LEU B 1 134 ? -9.977 1.449 -0.348 1 97.88 134 LEU B N 1
ATOM 3475 C CA . LEU B 1 134 ? -9.32 0.388 0.408 1 97.88 134 LEU B CA 1
ATOM 3476 C C . LEU B 1 134 ? -7.875 0.205 -0.054 1 97.88 134 LEU B C 1
ATOM 3478 O O . LEU B 1 134 ? -7.016 -0.201 0.73 1 97.88 134 LEU B O 1
ATOM 3482 N N . ILE B 1 135 ? -7.641 0.517 -1.305 1 97.75 135 ILE B N 1
ATOM 3483 C CA . ILE B 1 135 ? -6.32 0.317 -1.891 1 97.75 135 ILE B CA 1
ATOM 3484 C C . ILE B 1 135 ? -5.766 1.651 -2.385 1 97.75 135 ILE B C 1
ATOM 3486 O O . ILE B 1 135 ? -4.602 1.977 -2.143 1 97.75 135 ILE B O 1
ATOM 3490 N N . GLY B 1 136 ? -6.594 2.434 -3.041 1 96.62 136 GLY B N 1
ATOM 3491 C CA . GLY B 1 136 ? -6.176 3.693 -3.637 1 96.62 136 GLY B CA 1
ATOM 3492 C C . GLY B 1 136 ? -5.707 4.711 -2.615 1 96.62 136 GLY B C 1
ATOM 3493 O O . GLY B 1 136 ? -4.641 5.312 -2.777 1 96.62 136 GLY B O 1
ATOM 3494 N N . MET B 1 137 ? -6.43 4.887 -1.562 1 96.5 137 MET B N 1
ATOM 3495 C CA . MET B 1 137 ? -6.102 5.91 -0.572 1 96.5 137 MET B CA 1
ATOM 3496 C C . MET B 1 137 ? -4.801 5.57 0.149 1 96.5 137 MET B C 1
ATOM 3498 O O . MET B 1 137 ? -3.943 6.438 0.334 1 96.5 137 MET B O 1
ATOM 3502 N N . PRO B 1 138 ? -4.598 4.316 0.545 1 97.69 138 PRO B N 1
ATOM 3503 C CA . PRO B 1 138 ? -3.301 3.994 1.142 1 97.69 138 PRO B CA 1
ATOM 3504 C C . PRO B 1 138 ? -2.133 4.258 0.192 1 97.69 138 PRO B C 1
ATOM 3506 O O . PRO B 1 138 ? -1.086 4.75 0.618 1 97.69 138 PRO B O 1
ATOM 3509 N N . ALA B 1 139 ? -2.309 3.977 -1.056 1 96.94 139 ALA B N 1
ATOM 3510 C CA . ALA B 1 139 ? -1.257 4.242 -2.033 1 96.94 139 ALA B CA 1
ATOM 3511 C C . ALA B 1 139 ? -1.023 5.742 -2.193 1 96.94 139 ALA B C 1
ATOM 3513 O O . ALA B 1 139 ? 0.12 6.191 -2.309 1 96.94 139 ALA B O 1
ATOM 3514 N N . GLU B 1 140 ? -2.078 6.492 -2.18 1 96.31 140 GLU B N 1
ATOM 3515 C CA . GLU B 1 140 ? -1.988 7.945 -2.289 1 96.31 140 GLU B CA 1
ATOM 3516 C C . GLU B 1 140 ? -1.242 8.547 -1.101 1 96.31 140 GLU B C 1
ATOM 3518 O O . GLU B 1 140 ? -0.384 9.414 -1.273 1 96.31 140 GLU B O 1
ATOM 3523 N N . THR B 1 141 ? -1.594 8.102 0.067 1 98.19 141 THR B N 1
ATOM 3524 C CA . THR B 1 141 ? -0.916 8.594 1.264 1 98.19 141 THR B CA 1
ATOM 3525 C C . THR B 1 141 ? 0.566 8.234 1.23 1 98.19 141 THR B C 1
ATOM 3527 O O . THR B 1 141 ? 1.417 9.047 1.591 1 98.19 141 THR B O 1
ATOM 3530 N N . THR B 1 142 ? 0.862 7.062 0.743 1 98.62 142 THR B N 1
ATOM 3531 C CA . THR B 1 142 ? 2.248 6.633 0.599 1 98.62 142 THR B CA 1
ATOM 3532 C C . THR B 1 142 ? 2.994 7.527 -0.386 1 98.62 142 THR B C 1
ATOM 3534 O O . THR B 1 142 ? 4.125 7.938 -0.126 1 98.62 142 THR B O 1
ATOM 3537 N N . THR B 1 143 ? 2.334 7.848 -1.459 1 98.06 143 THR B N 1
ATOM 3538 C CA . THR B 1 143 ? 2.926 8.719 -2.469 1 98.06 143 THR B CA 1
ATOM 3539 C C . THR B 1 143 ? 3.225 10.102 -1.886 1 98.06 143 THR B C 1
ATOM 3541 O O . THR B 1 143 ? 4.285 10.672 -2.143 1 98.06 143 THR B O 1
ATOM 3544 N N . ALA B 1 144 ? 2.332 10.578 -1.115 1 98.44 144 ALA B N 1
ATOM 3545 C CA . ALA B 1 144 ? 2.518 11.883 -0.486 1 98.44 144 ALA B CA 1
ATOM 3546 C C . ALA B 1 144 ? 3.74 11.883 0.427 1 98.44 144 ALA B C 1
ATOM 3548 O O . ALA B 1 144 ? 4.574 12.789 0.358 1 98.44 144 ALA B O 1
ATOM 3549 N N . ILE B 1 145 ? 3.867 10.891 1.221 1 98.88 145 ILE B N 1
ATOM 3550 C CA . ILE B 1 145 ? 4.988 10.789 2.146 1 98.88 145 ILE B CA 1
ATOM 3551 C C . ILE B 1 145 ? 6.297 10.719 1.364 1 98.88 145 ILE B C 1
ATOM 3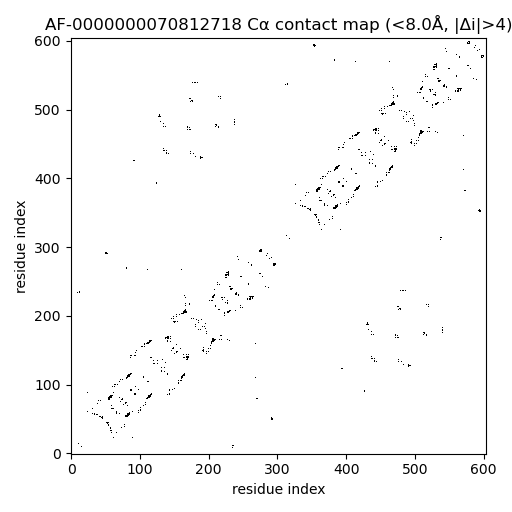553 O O . ILE B 1 145 ? 7.227 11.484 1.623 1 98.88 145 ILE B O 1
ATOM 3557 N N . CYS B 1 146 ? 6.312 9.859 0.376 1 98.88 146 CYS B N 1
ATOM 3558 C CA . CYS B 1 146 ? 7.543 9.641 -0.378 1 98.88 146 CYS B CA 1
ATOM 3559 C C . CYS B 1 146 ? 7.91 10.875 -1.191 1 98.88 146 CYS B C 1
ATOM 3561 O O . CYS B 1 146 ? 9.086 11.203 -1.334 1 98.88 146 CYS B O 1
ATOM 3563 N N . SER B 1 147 ? 6.887 11.531 -1.712 1 98.69 147 SER B N 1
ATOM 3564 C CA . SER B 1 147 ? 7.168 12.742 -2.477 1 98.69 147 SER B CA 1
ATOM 3565 C C . SER B 1 147 ? 7.785 13.82 -1.595 1 98.69 147 SER B C 1
ATOM 3567 O O . SER B 1 147 ? 8.719 14.516 -2.014 1 98.69 147 SER B O 1
ATOM 3569 N N . MET B 1 148 ? 7.305 13.969 -0.404 1 98.81 148 MET B N 1
ATOM 3570 C CA . MET B 1 148 ? 7.844 14.992 0.492 1 98.81 148 MET B CA 1
ATOM 3571 C C . MET B 1 148 ? 9.242 14.617 0.966 1 98.81 148 MET B C 1
ATOM 3573 O O . MET B 1 148 ? 10.109 15.484 1.107 1 98.81 148 MET B O 1
ATOM 3577 N N . ILE B 1 149 ? 9.5 13.352 1.152 1 98.75 149 ILE B N 1
ATOM 3578 C CA . ILE B 1 149 ? 10.812 12.898 1.61 1 98.75 149 ILE B CA 1
ATOM 3579 C C . ILE B 1 149 ? 11.828 13.016 0.475 1 98.75 149 ILE B C 1
ATOM 3581 O O . ILE B 1 149 ? 12.805 13.766 0.583 1 98.75 149 ILE B O 1
ATOM 3585 N N . MET B 1 150 ? 11.555 12.359 -0.604 1 98.75 150 MET B N 1
ATOM 3586 C CA . MET B 1 150 ? 12.531 12.281 -1.689 1 98.75 150 MET B CA 1
ATOM 3587 C C . MET B 1 150 ? 12.586 13.594 -2.463 1 98.75 150 MET B C 1
ATOM 3589 O O . MET B 1 150 ? 13.609 13.914 -3.078 1 98.75 150 MET B O 1
ATOM 3593 N N . GLY B 1 151 ? 11.484 14.305 -2.385 1 98.5 151 GLY B N 1
ATOM 3594 C CA . GLY B 1 151 ? 11.445 15.617 -3.02 1 98.5 151 GLY B CA 1
ATOM 3595 C C . GLY B 1 151 ? 12.133 16.688 -2.205 1 98.5 151 GLY B C 1
ATOM 3596 O O . GLY B 1 151 ? 12.25 17.844 -2.652 1 98.5 151 GLY B O 1
ATOM 3597 N N . GLY B 1 152 ? 12.523 16.391 -0.975 1 98.44 152 GLY B N 1
ATOM 3598 C CA . GLY B 1 152 ? 13.367 17.266 -0.184 1 98.44 152 GLY B CA 1
ATOM 3599 C C . GLY B 1 152 ? 12.57 18.25 0.659 1 98.44 152 GLY B C 1
ATOM 3600 O O . GLY B 1 152 ? 13.117 19.219 1.192 1 98.44 152 GLY B O 1
ATOM 3601 N N . VAL B 1 153 ? 11.305 18.078 0.798 1 98.81 153 VAL B N 1
ATOM 3602 C CA . VAL B 1 153 ? 10.477 19 1.565 1 98.81 153 VAL B CA 1
ATOM 3603 C C . VAL B 1 153 ? 10.914 19 3.027 1 98.81 153 VAL B C 1
ATOM 3605 O O . VAL B 1 153 ? 11.133 20.062 3.621 1 98.81 153 VAL B O 1
ATOM 3608 N N . PHE B 1 154 ? 11.148 17.812 3.602 1 98.5 154 PHE B N 1
ATOM 3609 C CA . PHE B 1 154 ? 11.508 17.719 5.012 1 98.5 154 PHE B CA 1
ATOM 3610 C C . PHE B 1 154 ? 12.953 18.156 5.227 1 98.5 154 PHE B C 1
ATOM 3612 O O . PHE B 1 154 ? 13.336 18.516 6.344 1 98.5 154 PHE B O 1
ATOM 3619 N N . GLU B 1 155 ? 13.734 18.047 4.18 1 98.19 155 GLU B N 1
ATOM 3620 C CA . GLU B 1 155 ? 15.094 18.562 4.258 1 98.19 155 GLU B CA 1
ATOM 3621 C C . GLU B 1 155 ? 15.094 20.094 4.277 1 98.19 155 GLU B C 1
ATOM 3623 O O . GLU B 1 155 ? 15.82 20.703 5.059 1 98.19 155 GLU B O 1
ATOM 3628 N N . LYS B 1 156 ? 14.32 20.688 3.484 1 98.38 156 LYS B N 1
ATOM 3629 C CA . LYS B 1 156 ? 14.281 22.141 3.328 1 98.38 156 LYS B CA 1
ATOM 3630 C C . LYS B 1 156 ? 13.539 22.797 4.488 1 98.38 156 LYS B C 1
ATOM 3632 O O . LYS B 1 156 ? 13.883 23.906 4.902 1 98.38 156 LYS B O 1
ATOM 3637 N N . PHE B 1 157 ? 12.5 22.156 4.961 1 98.56 157 PHE B N 1
ATOM 3638 C CA . PHE B 1 157 ? 11.68 22.672 6.051 1 98.56 157 PHE B CA 1
ATOM 3639 C C . PHE B 1 157 ? 11.664 21.688 7.219 1 98.56 157 PHE B C 1
ATOM 3641 O O . PHE B 1 157 ? 10.633 21.062 7.496 1 98.56 157 PHE B O 1
ATOM 3648 N N . PRO B 1 158 ? 12.664 21.594 7.973 1 97.62 158 PRO B N 1
ATOM 3649 C CA . PRO B 1 158 ? 12.828 20.547 8.984 1 97.62 158 PRO B CA 1
ATOM 3650 C C . PRO B 1 158 ? 11.883 20.719 10.172 1 97.62 158 PRO B C 1
ATOM 3652 O O . PRO B 1 158 ? 11.656 19.781 10.938 1 97.62 158 PRO B O 1
ATOM 3655 N N . LYS B 1 159 ? 11.32 21.938 10.344 1 96.56 159 LYS B N 1
ATOM 3656 C CA . LYS B 1 159 ? 10.43 22.156 11.477 1 96.56 159 LYS B CA 1
ATOM 3657 C C . LYS B 1 159 ? 8.969 22.109 11.047 1 96.56 159 LYS B C 1
ATOM 3659 O O . LYS B 1 159 ? 8.07 22.328 11.867 1 96.56 159 LYS B O 1
ATOM 3664 N N . LEU B 1 160 ? 8.766 21.844 9.758 1 97.94 160 LEU B N 1
ATOM 3665 C CA . LEU B 1 160 ? 7.402 21.734 9.258 1 97.94 160 LEU B CA 1
ATOM 3666 C C . LEU B 1 160 ? 6.676 20.562 9.922 1 97.94 160 LEU B C 1
ATOM 3668 O O . LEU B 1 160 ? 7.199 19.453 9.977 1 97.94 160 LEU B O 1
ATOM 3672 N N . LYS B 1 161 ? 5.516 20.797 10.484 1 95.44 161 LYS B N 1
ATOM 3673 C CA . LYS B 1 161 ? 4.707 19.75 11.117 1 95.44 161 LYS B CA 1
ATOM 3674 C C . LYS B 1 161 ? 3.695 19.172 10.141 1 95.44 161 LYS B C 1
ATOM 3676 O O . LYS B 1 161 ? 2.768 19.859 9.711 1 95.44 161 LYS B O 1
ATOM 3681 N N . VAL B 1 162 ? 3.879 17.938 9.859 1 97.19 162 VAL B N 1
ATOM 3682 C CA . VAL B 1 162 ? 2.998 17.266 8.906 1 97.19 162 VAL B CA 1
ATOM 3683 C C . VAL B 1 162 ? 2.473 15.961 9.508 1 97.19 162 VAL B C 1
ATOM 3685 O O . VAL B 1 162 ? 3.232 15.195 10.102 1 97.19 162 VAL B O 1
ATOM 3688 N N . CYS B 1 163 ? 1.191 15.734 9.406 1 94.81 163 CYS B N 1
ATOM 3689 C CA . CYS B 1 163 ? 0.556 14.484 9.812 1 94.81 163 CYS B CA 1
ATOM 3690 C C . CYS B 1 163 ? -0.166 13.836 8.633 1 94.81 163 CYS B C 1
ATOM 3692 O O . CYS B 1 163 ? -0.97 14.484 7.961 1 94.81 163 CYS B O 1
ATOM 3694 N N . PHE B 1 164 ? 0.131 12.602 8.383 1 97 164 PHE B N 1
ATOM 3695 C CA . PHE B 1 164 ? -0.507 11.875 7.285 1 97 164 PHE B CA 1
ATOM 3696 C C . PHE B 1 164 ? -1.632 10.992 7.809 1 97 164 PHE B C 1
ATOM 3698 O O . PHE B 1 164 ? -1.472 10.305 8.82 1 97 164 PHE B O 1
ATOM 3705 N N . ALA B 1 165 ? -2.732 10.969 7.102 1 93.06 165 ALA B N 1
ATOM 3706 C CA . ALA B 1 165 ? -3.938 10.25 7.504 1 93.06 165 ALA B CA 1
ATOM 3707 C C . ALA B 1 165 ? -3.787 8.75 7.262 1 93.06 165 ALA B C 1
ATOM 3709 O O . ALA B 1 165 ? -2.846 8.312 6.594 1 93.06 165 ALA B O 1
ATOM 3710 N N . HIS B 1 166 ? -4.684 8.008 7.836 1 95 166 HIS B N 1
ATOM 3711 C CA . HIS B 1 166 ? -4.91 6.586 7.609 1 95 166 HIS B CA 1
ATOM 3712 C C . HIS B 1 166 ? -3.662 5.77 7.934 1 95 166 HIS B C 1
ATOM 3714 O O . HIS B 1 166 ? -3.268 4.895 7.16 1 95 166 HIS B O 1
ATOM 3720 N N . GLY B 1 167 ? -3.041 6.215 9.016 1 96.12 167 GLY B N 1
ATOM 3721 C CA . GLY B 1 167 ? -1.906 5.449 9.516 1 96.12 167 GLY B CA 1
ATOM 3722 C C . GLY B 1 167 ? -0.716 5.473 8.57 1 96.12 167 GLY B C 1
ATOM 3723 O O . GLY B 1 167 ? 0.049 4.508 8.508 1 96.12 167 GLY B O 1
ATOM 3724 N N . GLY B 1 168 ? -0.596 6.504 7.711 1 98.06 168 GLY B N 1
ATOM 3725 C CA . GLY B 1 168 ? 0.536 6.594 6.805 1 98.06 168 GLY B CA 1
ATOM 3726 C C . GLY B 1 168 ? 0.365 5.754 5.551 1 98.06 168 GLY B C 1
ATOM 3727 O O . GLY B 1 168 ? 1.34 5.469 4.852 1 98.06 168 GLY B O 1
ATOM 3728 N N . GLY B 1 169 ? -0.869 5.328 5.301 1 98.25 169 GLY B N 1
ATOM 3729 C CA . GLY B 1 169 ? -1.105 4.523 4.113 1 98.25 169 GLY B CA 1
ATOM 3730 C C . GLY B 1 169 ? -0.421 3.168 4.16 1 98.25 169 GLY B C 1
ATOM 3731 O O . GLY B 1 169 ? -0.631 2.395 5.098 1 98.25 169 GLY B O 1
ATOM 3732 N N . SER B 1 170 ? 0.429 2.896 3.156 1 98.69 170 SER B N 1
ATOM 3733 C CA . SER B 1 170 ? 1.164 1.637 3.109 1 98.69 170 SER B CA 1
ATOM 3734 C C . SER B 1 170 ? 2.633 1.842 3.463 1 98.69 170 SER B C 1
ATOM 3736 O O . SER B 1 170 ? 3.406 0.882 3.504 1 98.69 170 SER B O 1
ATOM 3738 N N . PHE B 1 171 ? 3.027 3.102 3.805 1 98.88 171 PHE B N 1
ATOM 3739 C CA . PHE B 1 171 ? 4.422 3.508 3.951 1 98.88 171 PHE B CA 1
ATOM 3740 C C . PHE B 1 171 ? 5.109 2.697 5.047 1 98.88 171 PHE B C 1
ATOM 3742 O O . PHE B 1 171 ? 6.215 2.195 4.852 1 98.88 171 PHE B O 1
ATOM 3749 N N . PRO B 1 172 ? 4.438 2.469 6.199 1 98.81 172 PRO B N 1
ATOM 3750 C CA . PRO B 1 172 ? 5.16 1.778 7.27 1 98.81 172 PRO B CA 1
ATOM 3751 C C . PRO B 1 172 ? 5.602 0.371 6.871 1 98.81 172 PRO B C 1
ATOM 3753 O O . PRO B 1 172 ? 6.668 -0.088 7.289 1 98.81 172 PRO B O 1
ATOM 3756 N N . TYR B 1 173 ? 4.797 -0.243 6.094 1 98.81 173 TYR B N 1
ATOM 3757 C CA . TYR B 1 173 ? 5.117 -1.606 5.688 1 98.81 173 TYR B CA 1
ATOM 3758 C C . TYR B 1 173 ? 6.102 -1.61 4.52 1 98.81 173 TYR B C 1
ATOM 3760 O O . TYR B 1 173 ? 6.914 -2.527 4.391 1 98.81 173 TYR B O 1
ATOM 3768 N N . THR B 1 174 ? 6.098 -0.544 3.67 1 98.75 174 THR B N 1
ATOM 3769 C CA . THR B 1 174 ? 6.871 -0.576 2.434 1 98.75 174 THR B CA 1
ATOM 3770 C C . THR B 1 174 ? 8.141 0.258 2.572 1 98.75 174 THR B C 1
ATOM 3772 O O . THR B 1 174 ? 8.953 0.319 1.646 1 98.75 174 THR B O 1
ATOM 3775 N N . VAL B 1 175 ? 8.391 0.848 3.703 1 98.75 175 VAL B N 1
ATOM 3776 C CA . VAL B 1 175 ? 9.531 1.74 3.879 1 98.75 175 VAL B CA 1
ATOM 3777 C C . VAL B 1 175 ? 10.828 0.965 3.672 1 98.75 175 VAL B C 1
ATOM 3779 O O . VAL B 1 175 ? 11.812 1.512 3.164 1 98.75 175 VAL B O 1
ATOM 3782 N N . GLY B 1 176 ? 10.859 -0.355 4.059 1 97.94 176 GLY B N 1
ATOM 3783 C CA . GLY B 1 176 ? 12.016 -1.175 3.748 1 97.94 176 GLY B CA 1
ATOM 3784 C C . GLY B 1 176 ? 12.328 -1.235 2.264 1 97.94 176 GLY B C 1
ATOM 3785 O O . GLY B 1 176 ? 13.469 -1.041 1.853 1 97.94 176 GLY B O 1
ATOM 3786 N N . ARG B 1 177 ? 11.328 -1.481 1.472 1 97.75 177 ARG B N 1
ATOM 3787 C CA . ARG B 1 177 ? 11.461 -1.518 0.018 1 97.75 177 ARG B CA 1
ATOM 3788 C C . ARG B 1 177 ? 11.867 -0.153 -0.529 1 97.75 177 ARG B C 1
ATOM 3790 O O . ARG B 1 177 ? 12.734 -0.059 -1.394 1 97.75 177 ARG B O 1
ATOM 3797 N N . ILE B 1 178 ? 11.266 0.898 -0.035 1 98.62 178 ILE B N 1
ATOM 3798 C CA . ILE B 1 178 ? 11.523 2.264 -0.474 1 98.62 178 ILE B CA 1
ATOM 3799 C C . ILE B 1 178 ? 12.977 2.631 -0.178 1 98.62 178 ILE B C 1
ATOM 3801 O O . ILE B 1 178 ? 13.688 3.143 -1.05 1 98.62 178 ILE B O 1
ATOM 3805 N N . SER B 1 179 ? 13.414 2.34 1.003 1 98.44 179 SER B N 1
ATOM 3806 C CA . SER B 1 179 ? 14.789 2.602 1.418 1 98.44 179 SER B CA 1
ATOM 3807 C C . SER B 1 179 ? 15.781 1.792 0.586 1 98.44 179 SER B C 1
ATOM 3809 O O . SER B 1 179 ? 16.812 2.314 0.158 1 98.44 179 SER B O 1
ATOM 3811 N N . HIS B 1 180 ? 15.469 0.539 0.398 1 97.19 180 HIS B N 1
ATOM 3812 C CA . HIS B 1 180 ? 16.328 -0.326 -0.409 1 97.19 180 HIS B CA 1
ATOM 3813 C C . HIS B 1 180 ? 16.438 0.19 -1.84 1 97.19 180 HIS B C 1
ATOM 3815 O O . HIS B 1 180 ? 17.531 0.236 -2.406 1 97.19 180 HIS B O 1
ATOM 3821 N N . GLY B 1 181 ? 15.281 0.577 -2.387 1 96.94 181 GLY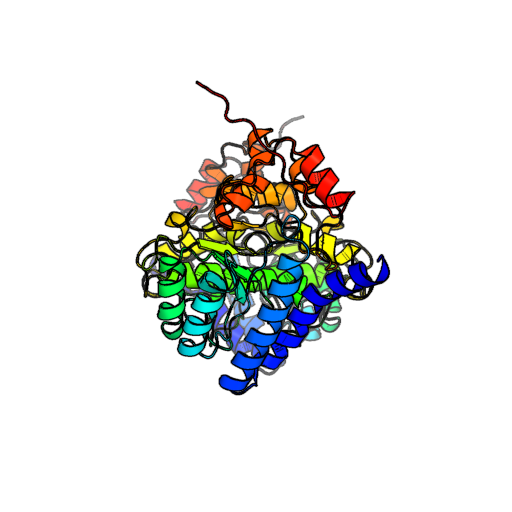 B N 1
ATOM 3822 C CA . GLY B 1 181 ? 15.297 1.161 -3.719 1 96.94 181 GLY B CA 1
ATOM 3823 C C . GLY B 1 181 ? 16.141 2.416 -3.809 1 96.94 181 GLY B C 1
ATOM 3824 O O . GLY B 1 181 ? 16.906 2.588 -4.762 1 96.94 181 GLY B O 1
ATOM 3825 N N . PHE B 1 182 ? 16.016 3.24 -2.826 1 98.12 182 PHE B N 1
ATOM 3826 C CA . PHE B 1 182 ? 16.812 4.461 -2.76 1 98.12 182 PHE B CA 1
ATOM 3827 C C . PHE B 1 182 ? 18.312 4.141 -2.809 1 98.12 182 PHE B C 1
ATOM 3829 O O . PHE B 1 182 ? 19.062 4.793 -3.527 1 98.12 182 PHE B O 1
ATOM 3836 N N . SER B 1 183 ? 18.719 3.129 -2.107 1 96.81 183 SER B N 1
ATOM 3837 C CA . SER B 1 183 ? 20.125 2.744 -2.041 1 96.81 183 SER B CA 1
ATOM 3838 C C . SER B 1 183 ? 20.594 2.111 -3.35 1 96.81 183 SER B C 1
ATOM 3840 O O . SER B 1 183 ? 21.734 2.299 -3.766 1 96.81 183 SER B O 1
ATOM 3842 N N . MET B 1 184 ? 19.75 1.418 -4.016 1 95.44 184 MET B N 1
ATOM 3843 C CA . MET B 1 184 ? 20.125 0.667 -5.211 1 95.44 184 MET B CA 1
ATOM 3844 C C . MET B 1 184 ? 20.125 1.565 -6.441 1 95.44 184 MET B C 1
ATOM 3846 O O . MET B 1 184 ? 20.922 1.362 -7.367 1 95.44 184 MET B O 1
ATOM 3850 N N . ARG B 1 185 ? 19.203 2.518 -6.43 1 97 185 ARG B N 1
ATOM 3851 C CA . ARG B 1 185 ? 19.094 3.412 -7.574 1 97 185 ARG B CA 1
ATOM 3852 C C . ARG B 1 185 ? 19.047 4.871 -7.129 1 97 185 ARG B C 1
ATOM 3854 O O . ARG B 1 185 ? 18.062 5.57 -7.387 1 97 185 ARG B O 1
ATOM 3861 N N . PRO B 1 186 ? 20.125 5.297 -6.547 1 97.44 186 PRO B N 1
ATOM 3862 C CA . PRO B 1 186 ? 20.172 6.707 -6.148 1 97.44 186 PRO B CA 1
ATOM 3863 C C . PRO B 1 186 ? 20.047 7.656 -7.336 1 97.44 186 PRO B C 1
ATOM 3865 O O . PRO B 1 186 ? 19.578 8.789 -7.184 1 97.44 186 PRO B O 1
ATOM 3868 N N . ASP B 1 187 ? 20.438 7.191 -8.539 1 97.69 187 ASP B N 1
ATOM 3869 C CA . ASP B 1 187 ? 20.344 8.008 -9.75 1 97.69 187 ASP B CA 1
ATOM 3870 C C . ASP B 1 187 ? 18.891 8.367 -10.047 1 97.69 187 ASP B C 1
ATOM 3872 O O . ASP B 1 187 ? 18.609 9.414 -10.641 1 97.69 187 ASP B O 1
ATOM 3876 N N . LEU B 1 188 ? 17.969 7.562 -9.578 1 97.5 188 LEU B N 1
ATOM 3877 C CA . LEU B 1 188 ? 16.547 7.805 -9.781 1 97.5 188 LEU B CA 1
ATOM 3878 C C . LEU B 1 188 ? 15.906 8.383 -8.531 1 97.5 188 LEU B C 1
ATOM 3880 O O . LEU B 1 188 ? 15.102 9.312 -8.609 1 97.5 188 LEU B O 1
ATOM 3884 N N . CYS B 1 189 ? 16.281 7.871 -7.391 1 98.25 189 CYS B N 1
ATOM 3885 C CA . CYS B 1 189 ? 15.555 8.125 -6.156 1 98.25 189 CYS B CA 1
ATOM 3886 C C . CYS B 1 189 ? 16.109 9.352 -5.434 1 98.25 189 CYS B C 1
ATOM 3888 O O . CYS B 1 189 ? 15.383 10.008 -4.684 1 98.25 189 CYS B O 1
ATOM 3890 N N . ALA B 1 190 ? 17.359 9.641 -5.613 1 98.19 190 ALA B N 1
ATOM 3891 C CA . ALA B 1 190 ? 18.016 10.688 -4.844 1 98.19 190 ALA B CA 1
ATOM 3892 C C . ALA B 1 190 ? 18.219 11.945 -5.688 1 98.19 190 ALA B C 1
ATOM 3894 O O . ALA B 1 190 ? 19.203 12.664 -5.508 1 98.19 190 ALA B O 1
ATOM 3895 N N . GLN B 1 191 ? 17.359 12.211 -6.539 1 97.69 191 GLN B N 1
ATOM 3896 C CA . GLN B 1 191 ? 17.5 13.32 -7.469 1 97.69 191 GLN B CA 1
ATOM 3897 C C . GLN B 1 191 ? 17.375 14.664 -6.746 1 97.69 191 GLN B C 1
ATOM 3899 O O . GLN B 1 191 ? 18.062 15.625 -7.078 1 97.69 191 GLN B O 1
ATOM 3904 N N . ASP B 1 192 ? 16.484 14.742 -5.758 1 98.12 192 ASP B N 1
ATOM 3905 C CA . ASP B 1 192 ? 16.188 16.031 -5.133 1 98.12 192 ASP B CA 1
ATOM 3906 C C . ASP B 1 192 ? 16.578 16.016 -3.654 1 98.12 192 ASP B C 1
ATOM 3908 O O . ASP B 1 192 ? 16.656 17.078 -3.029 1 98.12 192 ASP B O 1
ATOM 3912 N N . ASN B 1 193 ? 16.781 14.906 -3.131 1 98.5 193 ASN B N 1
ATOM 3913 C CA . ASN B 1 193 ? 17.203 14.695 -1.752 1 98.5 193 ASN B CA 1
ATOM 3914 C C . ASN B 1 193 ? 18.156 13.508 -1.637 1 98.5 193 ASN B C 1
ATOM 3916 O O . ASN B 1 193 ? 17.781 12.367 -1.916 1 98.5 193 ASN B O 1
ATOM 3920 N N . PRO B 1 194 ? 19.375 13.695 -1.23 1 98.31 194 PRO B N 1
ATOM 3921 C CA . PRO B 1 194 ? 20.359 12.609 -1.173 1 98.31 194 PRO B CA 1
ATOM 3922 C C . PRO B 1 194 ? 20.203 11.742 0.077 1 98.31 194 PRO B C 1
ATOM 3924 O O . PRO B 1 194 ? 20.906 10.742 0.226 1 98.31 194 PRO B O 1
ATOM 3927 N N . THR B 1 195 ? 19.297 12.148 0.954 1 98.44 195 THR B N 1
ATOM 3928 C CA . THR B 1 195 ? 19.141 11.453 2.229 1 98.44 195 THR B CA 1
ATOM 3929 C C . THR B 1 195 ? 18.125 10.328 2.113 1 98.44 195 THR B C 1
ATOM 3931 O O . THR B 1 195 ? 17.016 10.539 1.602 1 98.44 195 THR B O 1
ATOM 3934 N N . ASN B 1 196 ? 18.438 9.156 2.615 1 98.69 196 ASN B N 1
ATOM 3935 C CA . ASN B 1 196 ? 17.578 7.977 2.561 1 98.69 196 ASN B CA 1
ATOM 3936 C C . ASN B 1 196 ? 16.281 8.195 3.32 1 98.69 196 ASN B C 1
ATOM 3938 O O . ASN B 1 196 ? 16.266 8.766 4.41 1 98.69 196 ASN B O 1
ATOM 3942 N N . PRO B 1 197 ? 15.172 7.719 2.801 1 98.62 197 PRO B N 1
ATOM 3943 C CA . PRO B 1 197 ? 13.859 7.918 3.414 1 98.62 197 PRO B CA 1
ATOM 3944 C C . PRO B 1 197 ? 13.805 7.438 4.863 1 98.62 197 PRO B C 1
ATOM 3946 O O . PRO B 1 197 ? 13.109 8.031 5.688 1 98.62 197 PRO B O 1
ATOM 3949 N N . LYS B 1 198 ? 14.508 6.434 5.242 1 98.25 198 LYS B N 1
ATOM 3950 C CA . LYS B 1 198 ? 14.453 5.898 6.602 1 98.25 198 LYS B CA 1
ATOM 3951 C C . LYS B 1 198 ? 14.984 6.91 7.613 1 98.25 198 LYS B C 1
ATOM 3953 O O . LYS B 1 198 ? 14.625 6.855 8.797 1 98.25 198 LYS B O 1
ATOM 3958 N N . LYS B 1 199 ? 15.805 7.82 7.148 1 98.12 199 LYS B N 1
ATOM 3959 C CA . LYS B 1 199 ? 16.375 8.828 8.039 1 98.12 199 LYS B CA 1
ATOM 3960 C C . LYS B 1 199 ? 15.328 9.867 8.438 1 98.12 199 LYS B C 1
ATOM 3962 O O . LYS B 1 199 ? 15.547 10.648 9.367 1 98.12 199 LYS B O 1
ATOM 3967 N N . TYR B 1 200 ? 14.195 9.836 7.816 1 98.06 200 TYR B N 1
ATOM 3968 C CA . TYR B 1 200 ? 13.148 10.812 8.102 1 98.06 200 TYR B CA 1
ATOM 3969 C C . TYR B 1 200 ? 12.055 10.203 8.977 1 98.06 200 TYR B C 1
ATOM 3971 O O . TYR B 1 200 ? 11.047 10.852 9.258 1 98.06 200 TYR B O 1
ATOM 3979 N N . LEU B 1 201 ? 12.258 8.914 9.328 1 97.06 201 LEU B N 1
ATOM 3980 C CA . LEU B 1 201 ? 11.344 8.352 10.312 1 97.06 201 LEU B CA 1
ATOM 3981 C C . LEU B 1 201 ? 11.406 9.125 11.625 1 97.06 201 LEU B C 1
ATOM 3983 O O . LEU B 1 201 ? 12.492 9.391 12.141 1 97.06 201 LEU B O 1
ATOM 3987 N N . GLY B 1 202 ? 10.258 9.617 12.031 1 91.81 202 GLY B N 1
ATOM 3988 C CA . GLY B 1 202 ? 10.203 10.477 13.203 1 91.81 202 GLY B CA 1
ATOM 3989 C C . GLY B 1 202 ? 10.102 11.953 12.859 1 91.81 202 GLY B C 1
ATOM 3990 O O . GLY B 1 202 ? 9.914 12.789 13.75 1 91.81 202 GLY B O 1
ATOM 3991 N N . SER B 1 203 ? 10.172 12.266 11.547 1 94.62 203 SER B N 1
ATOM 3992 C CA . SER B 1 203 ? 10.141 13.664 11.125 1 94.62 203 SER B CA 1
ATOM 3993 C C . SER B 1 203 ? 8.719 14.117 10.797 1 94.62 203 SER B C 1
ATOM 3995 O O . SER B 1 203 ? 8.484 15.297 10.531 1 94.62 203 SER B O 1
ATOM 3997 N N . PHE B 1 204 ? 7.812 13.195 10.828 1 96.44 204 PHE B N 1
ATOM 3998 C CA . PHE B 1 204 ? 6.41 13.492 10.57 1 96.44 204 PHE B CA 1
ATOM 3999 C C . PHE B 1 204 ? 5.5 12.633 11.445 1 96.44 204 PHE B C 1
ATOM 4001 O O . PHE B 1 204 ? 5.977 11.75 12.156 1 96.44 204 PHE B O 1
ATOM 4008 N N . TYR B 1 205 ? 4.234 12.977 11.414 1 93.69 205 TYR B N 1
ATOM 4009 C CA . TYR B 1 205 ? 3.223 12.289 12.211 1 93.69 205 TYR B CA 1
ATOM 4010 C C . TYR B 1 205 ? 2.277 11.492 11.32 1 93.69 205 TYR B C 1
ATOM 4012 O O . TYR B 1 205 ? 2.197 11.727 10.117 1 93.69 205 TYR B O 1
ATOM 4020 N N . THR B 1 206 ? 1.683 10.477 11.906 1 95.19 206 THR B N 1
ATOM 4021 C CA . THR B 1 206 ? 0.531 9.805 11.32 1 95.19 206 THR B CA 1
ATOM 4022 C C . THR B 1 206 ? -0.604 9.688 12.336 1 95.19 206 THR B C 1
ATOM 4024 O O . THR B 1 206 ? -0.382 9.82 13.539 1 95.19 206 THR B O 1
ATOM 4027 N N . ASP B 1 207 ? -1.763 9.555 11.82 1 90.5 207 ASP B N 1
ATOM 4028 C CA . ASP B 1 207 ? -2.818 9.141 12.734 1 90.5 207 ASP B CA 1
ATOM 4029 C C . ASP B 1 207 ? -2.758 7.637 13 1 90.5 207 ASP B C 1
ATOM 4031 O O . ASP B 1 207 ? -1.883 6.945 12.477 1 90.5 207 ASP B O 1
ATOM 4035 N N . SER B 1 208 ? -3.619 7.176 13.828 1 90.88 208 SER B N 1
ATOM 4036 C CA . SER B 1 208 ? -3.57 5.793 14.281 1 90.88 208 SER B CA 1
ATOM 4037 C C . SER B 1 208 ? -4.59 4.93 13.547 1 90.88 208 SER B C 1
ATOM 4039 O O . SER B 1 208 ? -4.91 3.826 13.984 1 90.88 208 SER B O 1
ATOM 4041 N N . LEU B 1 209 ? -5.18 5.352 12.461 1 92.75 209 LEU B N 1
ATOM 4042 C CA . LEU B 1 209 ? -6.316 4.699 11.828 1 92.75 209 LEU B CA 1
ATOM 4043 C C . LEU B 1 209 ? -5.855 3.555 10.93 1 92.75 209 LEU B C 1
ATOM 4045 O O . LEU B 1 209 ? -5.766 3.715 9.711 1 92.75 209 LEU B O 1
ATOM 4049 N N . VAL B 1 210 ? -5.637 2.334 11.477 1 95.69 210 VAL B N 1
ATOM 4050 C CA . VAL B 1 210 ? -5.125 1.208 10.703 1 95.69 210 VAL B CA 1
ATOM 4051 C C . VAL B 1 210 ? -6.043 -0.001 10.883 1 95.69 210 VAL B C 1
ATOM 4053 O O . VAL B 1 210 ? -5.941 -0.981 10.141 1 95.69 210 VAL B O 1
ATOM 4056 N N . HIS B 1 211 ? -6.875 -0.112 11.891 1 95.06 211 HIS B N 1
ATOM 4057 C CA . HIS B 1 211 ? -7.953 -1.069 12.102 1 95.06 211 HIS B CA 1
ATOM 4058 C C . HIS B 1 211 ? -7.406 -2.447 12.461 1 95.06 211 HIS B C 1
ATOM 4060 O O . HIS B 1 211 ? -8.102 -3.455 12.312 1 95.06 211 HIS B O 1
ATOM 4066 N N . ASP B 1 212 ? -6.219 -2.602 12.812 1 96.31 212 ASP B N 1
ATOM 4067 C CA . ASP B 1 212 ? -5.59 -3.881 13.125 1 96.31 212 ASP B CA 1
ATOM 4068 C C . ASP B 1 212 ? -4.457 -3.699 14.141 1 96.31 212 ASP B C 1
ATOM 4070 O O . ASP B 1 212 ? -3.604 -2.828 13.969 1 96.31 212 ASP B O 1
ATOM 4074 N N . PRO B 1 213 ? -4.43 -4.512 15.188 1 95.5 213 PRO B N 1
ATOM 4075 C CA . PRO B 1 213 ? -3.402 -4.348 16.219 1 95.5 213 PRO B CA 1
ATOM 4076 C C . PRO B 1 213 ? -1.99 -4.586 15.695 1 95.5 213 PRO B C 1
ATOM 4078 O O . PRO B 1 213 ? -1.05 -3.898 16.094 1 95.5 213 PRO B O 1
ATOM 4081 N N . LEU B 1 214 ? -1.802 -5.59 14.844 1 96.5 214 LEU B N 1
ATOM 4082 C CA . LEU B 1 214 ? -0.477 -5.859 14.297 1 96.5 214 LEU B CA 1
ATOM 4083 C C . LEU B 1 214 ? 0.006 -4.695 13.438 1 96.5 214 LEU B C 1
ATOM 4085 O O . LEU B 1 214 ? 1.181 -4.324 13.492 1 96.5 214 LEU B O 1
ATOM 4089 N N . ALA B 1 215 ? -0.917 -4.145 12.664 1 97.56 215 ALA B N 1
ATOM 4090 C CA . ALA B 1 215 ? -0.586 -2.98 11.844 1 97.56 215 ALA B CA 1
ATOM 4091 C C . ALA B 1 215 ? -0.221 -1.781 12.711 1 97.56 215 ALA B C 1
ATOM 4093 O O . ALA B 1 215 ? 0.723 -1.05 12.406 1 97.56 215 ALA B O 1
ATOM 4094 N N . LEU B 1 216 ? -0.975 -1.59 13.789 1 96 216 LEU B N 1
ATOM 4095 C CA . LEU B 1 216 ? -0.69 -0.477 14.688 1 96 216 LEU B CA 1
ATOM 4096 C C . LEU B 1 216 ? 0.677 -0.642 15.344 1 96 216 LEU B C 1
ATOM 4098 O O . LEU B 1 216 ? 1.417 0.332 15.5 1 96 216 LEU B O 1
ATOM 4102 N N . LYS B 1 217 ? 0.994 -1.825 15.695 1 95.06 217 LYS B N 1
ATOM 4103 C CA . LYS B 1 217 ? 2.311 -2.094 16.266 1 95.06 217 LYS B CA 1
ATOM 4104 C C . LYS B 1 217 ? 3.418 -1.755 15.266 1 95.06 217 LYS B C 1
ATOM 4106 O O . LYS B 1 217 ? 4.402 -1.104 15.625 1 95.06 217 LYS B O 1
ATOM 4111 N N . LEU B 1 218 ? 3.26 -2.193 14.055 1 97.31 218 LEU B N 1
ATOM 4112 C CA . LEU B 1 218 ? 4.254 -1.862 13.039 1 97.31 218 LEU B CA 1
ATOM 4113 C C . LEU B 1 218 ? 4.363 -0.353 12.852 1 97.31 218 LEU B C 1
ATOM 4115 O O . LEU B 1 218 ? 5.469 0.188 12.758 1 97.31 218 LEU B O 1
ATOM 4119 N N . LEU B 1 219 ? 3.24 0.277 12.789 1 96.94 219 LEU B N 1
ATOM 4120 C CA . LEU B 1 219 ? 3.199 1.724 12.609 1 96.94 219 LEU B CA 1
ATOM 4121 C C . LEU B 1 219 ? 4.012 2.432 13.688 1 96.94 219 LEU B C 1
ATOM 4123 O O . LEU B 1 219 ? 4.867 3.266 13.383 1 96.94 219 LEU B O 1
ATOM 4127 N N . THR B 1 220 ? 3.791 2.1 14.93 1 93.56 220 THR B N 1
ATOM 4128 C CA . THR B 1 220 ? 4.469 2.756 16.047 1 93.56 220 THR B CA 1
ATOM 4129 C C . THR B 1 220 ? 5.957 2.412 16.047 1 93.56 220 THR B C 1
ATOM 4131 O O . THR B 1 220 ? 6.789 3.242 16.422 1 93.56 220 THR B O 1
ATOM 4134 N N . ASP B 1 221 ? 6.27 1.217 15.602 1 94.44 221 ASP B N 1
ATOM 4135 C CA . ASP B 1 221 ? 7.672 0.811 15.547 1 94.44 221 ASP B CA 1
ATOM 4136 C C . ASP B 1 221 ? 8.422 1.578 14.461 1 94.44 221 ASP B C 1
ATOM 4138 O O . ASP B 1 221 ? 9.609 1.879 14.609 1 94.44 221 ASP B O 1
ATOM 4142 N N . VAL B 1 222 ? 7.734 1.917 13.422 1 97.06 222 VAL B N 1
ATOM 4143 C CA . VAL B 1 222 ? 8.383 2.49 12.25 1 97.06 222 VAL B CA 1
ATOM 4144 C C . VAL B 1 222 ? 8.406 4.012 12.367 1 97.06 222 VAL B C 1
ATOM 4146 O O . VAL B 1 222 ? 9.469 4.633 12.25 1 97.06 222 VAL B O 1
ATOM 4149 N N . VAL B 1 223 ? 7.266 4.609 12.625 1 94.94 223 VAL B N 1
ATOM 4150 C CA . VAL B 1 223 ? 7.156 6.066 12.594 1 94.94 223 VAL B CA 1
ATOM 4151 C C . VAL B 1 223 ? 7.566 6.645 13.945 1 94.94 223 VAL B C 1
ATOM 4153 O O . VAL B 1 223 ? 8.016 7.793 14.023 1 94.94 223 VAL B O 1
ATOM 4156 N N . GLY B 1 224 ? 7.43 5.879 15.016 1 91.06 224 GLY B N 1
ATOM 4157 C CA . GLY B 1 224 ? 7.684 6.336 16.375 1 91.06 224 GLY B CA 1
ATOM 4158 C C . GLY B 1 224 ? 6.418 6.5 17.188 1 91.06 224 GLY B C 1
ATOM 4159 O O . GLY B 1 224 ? 5.43 7.062 16.719 1 91.06 224 GLY B O 1
ATOM 4160 N N . LYS B 1 225 ? 6.438 5.992 18.406 1 85.88 225 LYS B N 1
ATOM 4161 C CA . LYS B 1 225 ? 5.27 6.008 19.281 1 85.88 225 LYS B CA 1
ATOM 4162 C C . LYS B 1 225 ? 4.805 7.434 19.547 1 85.88 225 LYS B C 1
ATOM 4164 O O . LYS B 1 225 ? 3.605 7.684 19.703 1 85.88 225 LYS B O 1
ATOM 4169 N N . ASP B 1 226 ? 5.73 8.352 19.531 1 84.38 226 ASP B N 1
ATOM 4170 C CA . ASP B 1 226 ? 5.398 9.734 19.844 1 84.38 226 ASP B CA 1
ATOM 4171 C C . ASP B 1 226 ? 4.98 10.492 18.594 1 84.38 226 ASP B C 1
ATOM 4173 O O . ASP B 1 226 ? 4.746 11.703 18.641 1 84.38 226 ASP B O 1
ATOM 4177 N N . LYS B 1 227 ? 4.922 9.727 17.484 1 91.19 227 LYS B N 1
ATOM 4178 C CA . LYS B 1 227 ? 4.574 10.367 16.219 1 91.19 227 LYS B CA 1
ATOM 4179 C C . LYS B 1 227 ? 3.268 9.812 15.664 1 91.19 227 LYS B C 1
ATOM 4181 O O . LYS B 1 227 ? 2.879 10.133 14.539 1 91.19 227 LYS B O 1
ATOM 4186 N N . VAL B 1 228 ? 2.635 8.984 16.453 1 91.06 228 VAL B N 1
ATOM 4187 C CA . VAL B 1 228 ? 1.327 8.445 16.078 1 91.06 228 VAL B CA 1
ATOM 4188 C C . VAL B 1 228 ? 0.246 9.07 16.953 1 91.06 228 VAL B C 1
ATOM 4190 O O . VAL B 1 228 ? 0.28 8.938 18.188 1 91.06 228 VAL B O 1
ATOM 4193 N N . ILE B 1 229 ? -0.68 9.781 16.281 1 85.81 229 ILE B N 1
ATOM 4194 C CA . ILE B 1 229 ? -1.716 10.5 17.016 1 85.81 229 ILE B CA 1
ATOM 4195 C C . ILE B 1 229 ? -3.068 9.828 16.797 1 85.81 229 ILE B C 1
ATOM 4197 O O . ILE B 1 229 ? -3.307 9.234 15.734 1 85.81 229 ILE B O 1
ATOM 4201 N N . LEU B 1 230 ? -3.916 9.906 17.75 1 84.44 230 LEU B N 1
ATOM 4202 C CA . LEU B 1 230 ? -5.242 9.305 17.625 1 84.44 230 LEU B CA 1
ATOM 4203 C C . LEU B 1 230 ? -6.02 9.93 16.484 1 84.44 230 LEU B C 1
ATOM 4205 O O . LEU B 1 230 ? -6.133 11.156 16.391 1 84.44 230 LEU B O 1
ATOM 4209 N N . GLY B 1 231 ? -6.449 9.156 15.562 1 82.25 231 GLY B N 1
ATOM 4210 C CA . GLY B 1 231 ? -7.328 9.508 14.461 1 82.25 231 GLY B CA 1
ATOM 4211 C C . GLY B 1 231 ? -8.406 8.477 14.195 1 82.25 231 GLY B C 1
ATOM 4212 O O . GLY B 1 231 ? -8.125 7.273 14.164 1 82.25 231 GLY B O 1
ATOM 4213 N N . THR B 1 232 ? -9.641 8.977 14.023 1 78.69 232 THR B N 1
ATOM 4214 C CA . THR B 1 232 ? -10.742 8.023 13.914 1 78.69 232 THR B CA 1
ATOM 4215 C C . THR B 1 232 ? -11.398 8.109 12.539 1 78.69 232 THR B C 1
ATOM 4217 O O . THR B 1 232 ? -12.07 7.172 12.102 1 78.69 232 THR B O 1
ATOM 4220 N N . ASP B 1 233 ? -11.258 9.117 11.852 1 80.31 233 ASP B N 1
ATOM 4221 C CA . ASP B 1 233 ? -11.938 9.367 10.578 1 80.31 233 ASP B CA 1
ATOM 4222 C C . ASP B 1 233 ? -13.453 9.398 10.758 1 80.31 233 ASP B C 1
ATOM 4224 O O . ASP B 1 233 ? -14.195 9.141 9.812 1 80.31 233 ASP B O 1
ATOM 4228 N N . TYR B 1 234 ? -13.891 9.547 11.969 1 73 234 TYR B N 1
ATOM 4229 C CA . TYR B 1 234 ? -15.312 9.75 12.219 1 73 234 TYR B CA 1
ATOM 4230 C C . TYR B 1 234 ? -15.828 10.977 11.469 1 73 234 TYR B C 1
ATOM 4232 O O . TYR B 1 234 ? -15.133 11.984 11.375 1 73 234 TYR B O 1
ATOM 4240 N N . PRO B 1 235 ? -17 10.93 10.812 1 72.06 235 PRO B N 1
ATOM 4241 C CA . PRO B 1 235 ? -18.016 9.891 10.93 1 72.06 235 PRO B CA 1
ATOM 4242 C C . PRO B 1 235 ? -18.109 9 9.695 1 72.06 235 PRO B C 1
ATOM 4244 O O . PRO B 1 235 ? -19.172 8.469 9.383 1 72.06 235 PRO B O 1
ATOM 4247 N N . PHE B 1 236 ? -17.078 8.828 9.031 1 79 236 PHE B N 1
ATOM 4248 C CA . PHE B 1 236 ? -17.109 8.109 7.762 1 79 236 PHE B CA 1
ATOM 4249 C C . PHE B 1 236 ? -17.125 6.605 7.988 1 79 236 PHE B C 1
ATOM 4251 O O . PHE B 1 236 ? -16.609 6.121 9.008 1 79 236 PHE B O 1
ATOM 4258 N N . PRO B 1 237 ? -17.656 5.875 7.074 1 81.31 237 PRO B N 1
ATOM 4259 C CA . PRO B 1 237 ? -17.812 4.426 7.227 1 81.31 237 PRO B CA 1
ATOM 4260 C C . PRO B 1 237 ? -16.484 3.721 7.539 1 81.31 237 PRO B C 1
ATOM 4262 O O . PRO B 1 237 ? -16.469 2.758 8.312 1 81.31 237 PRO B O 1
ATOM 4265 N N . LEU B 1 238 ? -15.445 4.191 7.023 1 88.31 238 LEU B N 1
ATOM 4266 C CA . LEU B 1 238 ? -14.164 3.535 7.246 1 88.31 238 LEU B CA 1
ATOM 4267 C C . LEU B 1 238 ? -13.539 3.996 8.555 1 88.31 238 LEU B C 1
ATOM 4269 O O . LEU B 1 238 ? -12.461 3.521 8.938 1 88.31 238 LEU B O 1
ATOM 4273 N N . GLY B 1 239 ? -14.219 4.875 9.203 1 86.56 239 GLY B N 1
ATOM 4274 C CA . GLY B 1 239 ? -13.688 5.359 10.469 1 86.56 239 GLY B CA 1
ATOM 4275 C C . GLY B 1 239 ? -13.875 4.375 11.609 1 86.56 239 GLY B C 1
ATOM 4276 O O . GLY B 1 239 ? -14.555 3.357 11.453 1 86.56 239 GLY B O 1
ATOM 4277 N N . GLU B 1 240 ? -13.141 4.641 12.68 1 80.69 240 GLU B N 1
ATOM 4278 C CA . GLU B 1 240 ? -13.32 3.875 13.906 1 80.69 240 GLU B CA 1
ATOM 4279 C C . GLU B 1 240 ? -14.641 4.23 14.586 1 80.69 240 GLU B C 1
ATOM 4281 O O . GLU B 1 240 ? -14.93 5.406 14.812 1 80.69 240 GLU B O 1
ATOM 4286 N N . LEU B 1 241 ? -15.414 3.283 14.867 1 75.5 241 LEU B N 1
ATOM 4287 C CA . LEU B 1 241 ? -16.719 3.52 15.469 1 75.5 241 LEU B CA 1
ATOM 4288 C C . LEU B 1 241 ? -16.578 3.984 16.906 1 75.5 241 LEU B C 1
ATOM 4290 O O . LEU B 1 241 ? -17.297 4.895 17.344 1 75.5 241 LEU B O 1
ATOM 4294 N N . GLU B 1 242 ? -15.703 3.301 17.578 1 77.12 242 GLU B N 1
ATOM 4295 C CA . GLU B 1 242 ? -15.344 3.686 18.938 1 77.12 242 GLU B CA 1
ATOM 4296 C C . GLU B 1 242 ? -13.93 4.246 19 1 77.12 242 GLU B C 1
ATOM 4298 O O . GLU B 1 242 ? -12.953 3.484 19.016 1 77.12 242 GLU B O 1
ATOM 4303 N N . PRO B 1 243 ? -13.867 5.551 19.047 1 76.62 243 PRO B N 1
ATOM 4304 C CA . PRO B 1 243 ? -12.547 6.191 19 1 76.62 243 PRO B CA 1
ATOM 4305 C C . PRO B 1 243 ? -11.594 5.625 20.047 1 76.62 243 PRO B C 1
ATOM 4307 O O . PRO B 1 243 ? -11.953 5.508 21.219 1 76.62 243 PRO B O 1
ATOM 4310 N N . GLY B 1 244 ? -10.438 5.223 19.609 1 79.31 244 GLY B N 1
ATOM 4311 C CA . GLY B 1 244 ? -9.375 4.797 20.516 1 79.31 244 GLY B CA 1
ATOM 4312 C C . GLY B 1 244 ? -9.469 3.33 20.891 1 79.31 244 GLY B C 1
ATOM 4313 O O . GLY B 1 244 ? -8.594 2.809 21.578 1 79.31 244 GLY B O 1
ATOM 4314 N N . LYS B 1 245 ? -10.5 2.709 20.484 1 83.75 245 LYS B N 1
ATOM 4315 C CA . LYS B 1 245 ? -10.703 1.314 20.875 1 83.75 245 LYS B CA 1
ATOM 4316 C C . LYS B 1 245 ? -9.492 0.46 20.516 1 83.75 245 LYS B C 1
ATOM 4318 O O . LYS B 1 245 ? -9.062 -0.376 21.297 1 83.75 245 LYS B O 1
ATOM 4323 N N . LEU B 1 246 ? -8.969 0.642 19.344 1 88.88 246 LEU B N 1
ATOM 4324 C CA . LEU B 1 246 ? -7.824 -0.159 18.922 1 88.88 246 LEU B CA 1
ATOM 4325 C C . LEU B 1 246 ? -6.613 0.107 19.812 1 88.88 246 LEU B C 1
ATOM 4327 O O . LEU B 1 246 ? -5.953 -0.831 20.266 1 88.88 246 LEU B O 1
ATOM 4331 N N . ILE B 1 247 ? -6.297 1.343 20.031 1 86.06 247 ILE B N 1
ATOM 4332 C CA . ILE B 1 247 ? -5.16 1.711 20.875 1 86.06 247 ILE B CA 1
ATOM 4333 C C . ILE B 1 247 ? -5.324 1.105 22.266 1 86.06 247 ILE B C 1
ATOM 4335 O O . ILE B 1 247 ? -4.379 0.542 22.812 1 86.06 247 ILE B O 1
ATOM 4339 N N . GLU B 1 248 ? -6.523 1.18 22.766 1 83.06 248 GLU B N 1
ATOM 4340 C CA . GLU B 1 248 ? -6.809 0.644 24.094 1 83.06 248 GLU B CA 1
ATOM 4341 C C . GLU B 1 248 ? -6.625 -0.871 24.125 1 83.06 248 GLU B C 1
ATOM 4343 O O . GLU B 1 248 ? -6.215 -1.428 25.141 1 83.06 248 GLU B O 1
ATOM 4348 N N . SER B 1 249 ? -6.863 -1.458 23.062 1 86.75 249 SER B N 1
ATOM 4349 C CA . SER B 1 249 ? -6.82 -2.916 23 1 86.75 249 SER B CA 1
ATOM 4350 C C . SER B 1 249 ? -5.383 -3.422 22.953 1 86.75 249 SER B C 1
ATOM 4352 O O . SER B 1 249 ? -5.129 -4.609 23.172 1 86.75 249 SER B O 1
ATOM 4354 N N . MET B 1 250 ? -4.492 -2.518 22.688 1 89.69 250 MET B N 1
ATOM 4355 C CA . MET B 1 250 ? -3.092 -2.914 22.562 1 89.69 250 MET B CA 1
ATOM 4356 C C . MET B 1 250 ? -2.494 -3.262 23.906 1 89.69 250 MET B C 1
ATOM 4358 O O . MET B 1 250 ? -2.096 -2.373 24.672 1 89.69 250 MET B O 1
ATOM 4362 N N . GLU B 1 251 ? -2.297 -4.473 24.172 1 85.56 251 GLU B N 1
ATOM 4363 C CA . GLU B 1 251 ? -1.76 -4.918 25.453 1 85.56 251 GLU B CA 1
ATOM 4364 C C . GLU B 1 251 ? -0.276 -4.582 25.578 1 85.56 251 GLU B C 1
ATOM 4366 O O . GLU B 1 251 ? 0.218 -4.32 26.672 1 85.56 251 GLU B O 1
ATOM 4371 N N . GLU B 1 252 ? 0.337 -4.566 24.453 1 82.69 252 GLU B N 1
ATOM 4372 C CA . GLU B 1 252 ? 1.778 -4.34 24.453 1 82.69 252 GLU B CA 1
ATOM 4373 C C . GLU B 1 252 ? 2.104 -2.867 24.703 1 82.69 252 GLU B C 1
ATOM 4375 O O . GLU B 1 252 ? 3.25 -2.52 25 1 82.69 252 GLU B O 1
ATOM 4380 N N . PHE B 1 253 ? 1.097 -2.039 24.562 1 81.94 253 PHE B N 1
ATOM 4381 C CA . PHE B 1 253 ? 1.317 -0.621 24.812 1 81.94 253 PHE B CA 1
ATOM 4382 C C . PHE B 1 253 ? 1.165 -0.305 26.297 1 81.94 253 PHE B C 1
ATOM 4384 O O . PHE B 1 253 ? 0.185 -0.708 26.922 1 81.94 253 PHE B O 1
ATOM 4391 N N . ASP B 1 254 ? 2.154 0.304 26.828 1 76.19 254 ASP B N 1
ATOM 4392 C CA . ASP B 1 254 ? 2.018 0.75 28.203 1 76.19 254 ASP B CA 1
ATOM 4393 C C . ASP B 1 254 ? 1.095 1.963 28.297 1 76.19 254 ASP B C 1
ATOM 4395 O O . ASP B 1 254 ? 0.656 2.498 27.281 1 76.19 254 ASP B O 1
ATOM 4399 N N . ALA B 1 255 ? 0.748 2.26 29.5 1 67.94 255 ALA B N 1
ATOM 4400 C CA . ALA B 1 255 ? -0.201 3.338 29.766 1 67.94 255 ALA B CA 1
ATOM 4401 C C . ALA B 1 255 ? 0.296 4.66 29.188 1 67.94 255 ALA B C 1
ATOM 4403 O O . ALA B 1 255 ? -0.489 5.441 28.641 1 67.94 255 ALA B O 1
ATOM 4404 N N . GLU B 1 256 ? 1.537 4.828 29.219 1 64.94 256 GLU B N 1
ATOM 4405 C CA . GLU B 1 256 ? 2.121 6.066 28.703 1 64.94 256 GLU B CA 1
ATOM 4406 C C . GLU B 1 256 ? 1.958 6.164 27.188 1 64.94 256 GLU B C 1
ATOM 4408 O O . GLU B 1 256 ? 1.604 7.223 26.672 1 64.94 256 GLU B O 1
ATOM 4413 N N . THR B 1 257 ? 2.16 5.047 26.562 1 68.88 257 THR B N 1
ATOM 4414 C CA . THR B 1 257 ? 2.033 5.016 25.109 1 68.88 257 THR B CA 1
ATOM 4415 C C . THR B 1 257 ? 0.589 5.273 24.688 1 68.88 257 THR B C 1
ATOM 4417 O O . THR B 1 257 ? 0.339 6 23.734 1 68.88 257 THR B O 1
ATOM 4420 N N . LYS B 1 258 ? -0.241 4.742 25.406 1 69.75 258 LYS B N 1
ATOM 4421 C CA . LYS B 1 258 ? -1.654 4.891 25.078 1 69.75 258 LYS B CA 1
ATOM 4422 C C . LYS B 1 258 ? -2.119 6.332 25.281 1 69.75 258 LYS B C 1
ATOM 4424 O O . LYS B 1 258 ? -2.891 6.859 24.469 1 69.75 258 LYS B O 1
ATOM 4429 N N . VAL B 1 259 ? -1.545 6.934 26.203 1 58.25 259 VAL B N 1
ATOM 4430 C CA . VAL B 1 259 ? -1.903 8.312 26.516 1 58.25 259 VAL B CA 1
ATOM 4431 C C . VAL B 1 259 ? -1.235 9.258 25.531 1 58.25 259 VAL B C 1
ATOM 4433 O O . VAL B 1 259 ? -1.834 10.258 25.109 1 58.25 259 VAL B O 1
ATOM 4436 N N . CYS B 1 260 ? -0.197 8.828 25.078 1 57.41 260 CYS B N 1
ATOM 4437 C CA . CYS B 1 260 ? 0.606 9.695 24.219 1 57.41 260 CYS B CA 1
ATOM 4438 C C . CYS B 1 260 ? -0.057 9.883 22.859 1 57.41 260 CYS B C 1
ATOM 4440 O O . CYS B 1 260 ? 0.02 10.961 22.281 1 57.41 260 CYS B O 1
ATOM 4442 N N . ALA B 1 261 ? -0.706 8.961 22.469 1 63.28 261 ALA B N 1
ATOM 4443 C CA . ALA B 1 261 ? -1.369 9.125 21.172 1 63.28 261 ALA B CA 1
ATOM 4444 C C . ALA B 1 261 ? -2.326 10.312 21.203 1 63.28 261 ALA B C 1
ATOM 4446 O O . ALA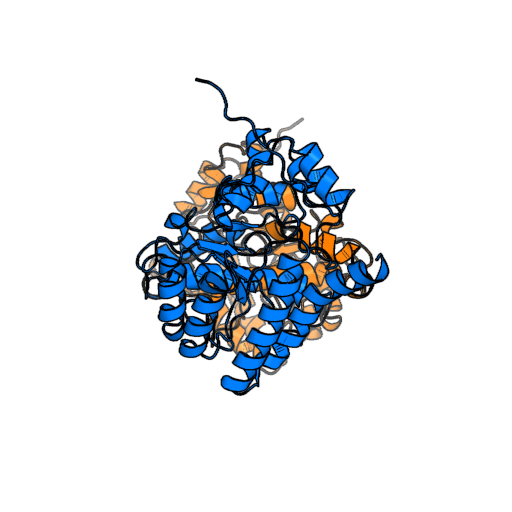 B 1 261 ? -2.449 11.039 20.203 1 63.28 261 ALA B O 1
ATOM 4447 N N . PHE B 1 262 ? -2.84 10.508 22.25 1 57.81 262 PHE B N 1
ATOM 4448 C CA . PHE B 1 262 ? -3.723 11.648 22.438 1 57.81 262 PHE B CA 1
ATOM 4449 C C . PHE B 1 262 ? -2.92 12.914 22.703 1 57.81 262 PHE B C 1
ATOM 4451 O O . PHE B 1 262 ? -3.223 13.984 22.172 1 57.81 262 PHE B O 1
ATOM 4458 N N . TYR B 1 263 ? -1.9 12.727 23.469 1 51.22 263 TYR B N 1
ATOM 4459 C CA . TYR B 1 263 ? -1.046 13.852 23.828 1 51.22 263 TYR B CA 1
ATOM 4460 C C . TYR B 1 263 ? -0.341 14.422 22.609 1 51.22 263 TYR B C 1
ATOM 4462 O O . TYR B 1 263 ? -0.211 15.641 22.469 1 51.22 263 TYR B O 1
ATOM 4470 N N . PHE B 1 264 ? -0.124 13.578 21.797 1 53.62 264 PHE B N 1
ATOM 4471 C CA . PHE B 1 264 ? 0.638 14.023 20.641 1 53.62 264 PHE B CA 1
ATOM 4472 C C . PHE B 1 264 ? -0.248 14.812 19.688 1 53.62 264 PHE B C 1
ATOM 4474 O O . PHE B 1 264 ? 0.235 15.688 18.953 1 53.62 264 PHE B O 1
ATOM 4481 N N . MET B 1 265 ? -1.451 14.5 19.844 1 63.56 265 MET B N 1
ATOM 4482 C CA . MET B 1 265 ? -2.371 15.352 19.094 1 63.56 265 MET B CA 1
ATOM 4483 C C . MET B 1 265 ? -2.297 16.797 19.578 1 63.56 265 MET B C 1
ATOM 4485 O O . MET B 1 265 ? -2.328 17.734 18.781 1 63.56 265 MET B O 1
ATOM 4489 N N . ILE B 1 266 ? -2.029 16.891 20.844 1 56 266 ILE B N 1
ATOM 4490 C CA . ILE B 1 266 ? -1.944 18.219 21.469 1 56 266 ILE B CA 1
ATOM 4491 C C . ILE B 1 266 ? -0.688 18.938 20.984 1 56 266 ILE B C 1
ATOM 4493 O O . ILE B 1 266 ? -0.736 20.125 20.641 1 56 266 ILE B O 1
ATOM 4497 N N . PHE B 1 267 ? 0.383 18.234 20.953 1 58.31 267 PHE B N 1
ATOM 4498 C CA . PHE B 1 267 ? 1.635 18.812 20.484 1 58.31 267 PHE B CA 1
ATOM 4499 C C . PHE B 1 267 ? 1.56 19.141 18.984 1 58.31 267 PHE B C 1
ATOM 4501 O O . PHE B 1 267 ? 2.027 20.188 18.547 1 58.31 267 PHE B O 1
ATOM 4508 N N . PHE B 1 268 ? 0.932 18.266 18.281 1 69.5 268 PHE B N 1
ATOM 4509 C CA . PHE B 1 268 ? 0.799 18.484 16.844 1 69.5 268 PHE B CA 1
ATOM 4510 C C . PHE B 1 268 ? -0.058 19.703 16.562 1 69.5 268 PHE B C 1
ATOM 4512 O O . PHE B 1 268 ? 0.246 20.484 15.648 1 69.5 268 PHE B O 1
ATOM 4519 N N . LEU B 1 269 ? -1.055 19.891 17.375 1 66.75 269 LEU B N 1
ATOM 4520 C CA . LEU B 1 269 ? -1.976 21 17.125 1 66.75 269 LEU B CA 1
ATOM 4521 C C . LEU B 1 269 ? -1.658 22.188 18.016 1 66.75 269 LEU B C 1
ATOM 4523 O O . LEU B 1 269 ? -2.459 23.125 18.125 1 66.75 269 LEU B O 1
ATOM 4527 N N . ASN B 1 270 ? -0.479 22.203 18.625 1 56.78 270 ASN B N 1
ATOM 4528 C CA . ASN B 1 270 ? 0.003 23.328 19.422 1 56.78 270 ASN B CA 1
ATOM 4529 C C . ASN B 1 270 ? -0.978 23.703 20.531 1 56.78 270 ASN B C 1
ATOM 4531 O O . ASN B 1 270 ? -1.275 24.875 20.734 1 56.78 270 ASN B O 1
ATOM 4535 N N . PHE B 1 271 ? -1.668 22.578 20.984 1 55.5 271 PHE B N 1
ATOM 4536 C CA . PHE B 1 271 ? -2.578 22.906 22.078 1 55.5 271 PHE B CA 1
ATOM 4537 C C . PHE B 1 271 ? -1.855 22.859 23.422 1 55.5 271 PHE B C 1
ATOM 4539 O O . PHE B 1 271 ? -1.365 21.797 23.828 1 55.5 271 PHE B O 1
ATOM 4546 N N . PRO B 1 272 ? -1.12 23.875 23.734 1 43.97 272 PRO B N 1
ATOM 4547 C CA . PRO B 1 272 ? -0.404 23.828 25 1 43.97 272 PRO B CA 1
ATOM 4548 C C . PRO B 1 272 ? -1.248 23.219 26.125 1 43.97 272 PRO B C 1
ATOM 4550 O O . PRO B 1 272 ? -0.714 22.562 27.016 1 43.97 272 PRO B O 1
ATOM 4553 N N . ALA B 1 273 ? -2.385 23.625 26.328 1 39.94 273 ALA B N 1
ATOM 4554 C CA . ALA B 1 273 ? -3.111 23.5 27.578 1 39.94 273 ALA B CA 1
ATOM 4555 C C . ALA B 1 273 ? -3.93 22.203 27.609 1 39.94 273 ALA B C 1
ATOM 4557 O O . ALA B 1 273 ? -4.719 21.984 28.531 1 39.94 273 ALA B O 1
ATOM 4558 N N . LEU B 1 274 ? -3.852 21.344 26.594 1 38.22 274 LEU B N 1
ATOM 4559 C CA . LEU B 1 274 ? -4.805 20.25 26.734 1 38.22 274 LEU B CA 1
ATOM 4560 C C . LEU B 1 274 ? -4.234 19.141 27.609 1 38.22 274 LEU B C 1
ATOM 4562 O O . LEU B 1 274 ? -3.221 18.531 27.266 1 38.22 274 LEU B O 1
ATOM 4566 N N . ILE B 1 275 ? -4.223 19.234 28.922 1 33.38 275 ILE B N 1
ATOM 4567 C CA . ILE B 1 275 ? -3.83 18.203 29.875 1 33.38 275 ILE B CA 1
ATOM 4568 C C . ILE B 1 275 ? -4.781 17.016 29.781 1 33.38 275 ILE B C 1
ATOM 4570 O O . ILE B 1 275 ? -5.984 17.141 30.031 1 33.38 275 ILE B O 1
ATOM 4574 N N . VAL B 1 276 ? -4.48 15.992 28.984 1 35.72 276 VAL B N 1
ATOM 4575 C CA . VAL B 1 276 ? -5.293 14.789 28.891 1 35.72 276 VAL B CA 1
ATOM 4576 C C . VAL B 1 276 ? -5.078 13.922 30.125 1 35.72 276 VAL B C 1
ATOM 4578 O O . VAL B 1 276 ? -3.957 13.484 30.391 1 35.72 276 VAL B O 1
ATOM 4581 N N . PHE B 1 277 ? -5.875 13.977 31.219 1 32.56 277 PHE B N 1
ATOM 4582 C CA . PHE B 1 277 ? -5.668 13.266 32.469 1 32.56 277 PHE B CA 1
ATOM 4583 C C . PHE B 1 277 ? -5.762 11.758 32.25 1 32.56 277 PHE B C 1
ATOM 4585 O O . PHE B 1 277 ? -4.961 10.992 32.812 1 32.56 277 PHE B O 1
ATOM 4592 N N . ASP B 1 278 ? -7.082 11.164 32.094 1 33.5 278 ASP B N 1
ATOM 4593 C CA . ASP B 1 278 ? -7.293 9.719 32.094 1 33.5 278 ASP B CA 1
ATOM 4594 C C . ASP B 1 278 ? -7.746 9.234 30.719 1 33.5 278 ASP B C 1
ATOM 4596 O O . ASP B 1 278 ? -8.57 9.883 30.078 1 33.5 278 ASP B O 1
ATOM 4600 N N . PHE B 1 279 ? -7.098 8.258 30.25 1 39.19 279 PHE B N 1
ATOM 4601 C CA . PHE B 1 279 ? -7.375 7.691 28.922 1 39.19 279 PHE B CA 1
ATOM 4602 C C . PHE B 1 279 ? -8.859 7.371 28.781 1 39.19 279 PHE B C 1
ATOM 4604 O O . PHE B 1 279 ? -9.445 7.617 27.719 1 39.19 279 PHE B O 1
ATOM 4611 N N . ARG B 1 280 ? -9.336 6.711 29.766 1 36.97 280 ARG B N 1
ATOM 4612 C CA . ARG B 1 280 ? -10.727 6.273 29.734 1 36.97 280 ARG B CA 1
ATOM 4613 C C . ARG B 1 280 ? -11.672 7.469 29.672 1 36.97 280 ARG B C 1
ATOM 4615 O O . ARG B 1 280 ? -12.68 7.438 28.953 1 36.97 280 ARG B O 1
ATOM 4622 N N . ALA B 1 281 ? -11.359 8.227 30.484 1 36.03 281 ALA B N 1
ATOM 4623 C CA . ALA B 1 281 ? -12.211 9.414 30.531 1 36.03 281 ALA B CA 1
ATOM 4624 C C . ALA B 1 281 ? -12.125 10.203 29.234 1 36.03 281 ALA B C 1
ATOM 4626 O O . ALA B 1 281 ? -13.133 10.734 28.75 1 36.03 281 ALA B O 1
ATOM 4627 N N . LEU B 1 282 ? -10.961 10.219 28.625 1 38.81 282 LEU B N 1
ATOM 4628 C CA . LEU B 1 282 ? -10.773 10.883 27.344 1 38.81 282 LEU B CA 1
ATOM 4629 C C . LEU B 1 282 ? -11.531 10.148 26.25 1 38.81 282 LEU B C 1
ATOM 4631 O O . LEU B 1 282 ? -12.203 10.781 25.422 1 38.81 282 LEU B O 1
ATOM 4635 N N . CYS B 1 283 ? -11.297 8.875 26.266 1 39 283 CYS B N 1
ATOM 4636 C CA . CYS B 1 283 ? -12.016 8.086 25.266 1 39 283 CYS B CA 1
ATOM 4637 C C . CYS B 1 283 ? -13.516 8.156 25.5 1 39 283 CYS B C 1
ATOM 4639 O O . CYS B 1 283 ? -14.289 8.211 24.531 1 39 283 CYS B O 1
ATOM 4641 N N . TYR B 1 284 ? -13.891 7.973 26.797 1 35.66 284 TYR B N 1
ATOM 4642 C CA . TYR B 1 284 ? -15.297 8.047 27.156 1 35.66 284 TYR B CA 1
ATOM 4643 C C . TYR B 1 284 ? -15.883 9.414 26.812 1 35.66 284 TYR B C 1
ATOM 4645 O O . TYR B 1 284 ? -17.031 9.508 26.359 1 35.66 284 TYR B O 1
ATOM 4653 N N . VAL B 1 285 ? -15.211 10.352 27.203 1 34.5 285 VAL B N 1
ATOM 4654 C CA . VAL B 1 285 ? -15.734 11.695 26.938 1 34.5 285 VAL B CA 1
ATOM 4655 C C . VAL B 1 285 ? -15.883 11.914 25.438 1 34.5 285 VAL B C 1
ATOM 4657 O O . VAL B 1 285 ? -16.875 12.492 24.984 1 34.5 285 VAL B O 1
ATOM 4660 N N . ILE B 1 286 ? -14.875 11.477 24.766 1 37.47 286 ILE B N 1
ATOM 4661 C CA . ILE B 1 286 ? -15 11.609 23.312 1 37.47 286 ILE B CA 1
ATOM 4662 C C . ILE B 1 286 ? -16.172 10.781 22.812 1 37.47 286 ILE B C 1
ATOM 4664 O O . ILE B 1 286 ? -16.938 11.219 21.938 1 37.47 286 ILE B O 1
ATOM 4668 N N . ALA B 1 287 ? -16.25 9.562 23.328 1 34 287 ALA B N 1
ATOM 4669 C CA . ALA B 1 287 ? -17.344 8.703 22.875 1 34 287 ALA B CA 1
ATOM 4670 C C . ALA B 1 287 ? -18.672 9.172 23.438 1 34 287 ALA B C 1
ATOM 4672 O O . ALA B 1 287 ? -19.688 9.156 22.734 1 34 287 ALA B O 1
ATOM 4673 N N . LYS B 1 288 ? -18.719 9.234 24.906 1 34.09 288 LYS B N 1
ATOM 4674 C CA . LYS B 1 288 ? -20.047 9.469 25.453 1 34.09 288 LYS B CA 1
ATOM 4675 C C . LYS B 1 288 ? -20.531 10.883 25.156 1 34.09 288 LYS B C 1
ATOM 4677 O O . LYS B 1 288 ? -21.672 11.086 24.766 1 34.09 288 LYS B O 1
ATOM 4682 N N . ASN B 1 289 ? -19.969 11.992 26.016 1 32.88 289 ASN B N 1
ATOM 4683 C CA . ASN B 1 289 ? -20.641 13.281 26.016 1 32.88 289 ASN B CA 1
ATOM 4684 C C . ASN B 1 289 ? -20.078 14.211 24.953 1 32.88 289 ASN B C 1
ATOM 4686 O O . ASN B 1 289 ? -20.391 15.406 24.938 1 32.88 289 ASN B O 1
ATOM 4690 N N . ARG B 1 290 ? -19.859 13.961 23.734 1 35.31 290 ARG B N 1
ATOM 4691 C CA . ARG B 1 290 ? -19.469 14.797 22.609 1 35.31 290 ARG B CA 1
ATOM 4692 C C . ARG B 1 290 ? -18.766 16.062 23.094 1 35.31 290 ARG B C 1
ATOM 4694 O O . ARG B 1 290 ? -18.812 17.094 22.422 1 35.31 290 ARG B O 1
ATOM 4701 N N . GLU B 1 291 ? -18.641 16.219 24.469 1 27.72 291 GLU B N 1
ATOM 4702 C CA . GLU B 1 291 ? -18.062 17.453 24.984 1 27.72 291 GLU B CA 1
ATOM 4703 C C . GLU B 1 291 ? -16.578 17.281 25.281 1 27.72 291 GLU B C 1
ATOM 4705 O O . GLU B 1 291 ? -16.172 16.25 25.812 1 27.72 291 GLU B O 1
ATOM 4710 N N . ILE B 1 292 ? -15.781 17.891 24.547 1 29.75 292 ILE B N 1
ATOM 4711 C CA . ILE B 1 292 ? -14.344 18.016 24.781 1 29.75 292 ILE B CA 1
ATOM 4712 C C . ILE B 1 292 ? -14.102 18.641 26.141 1 29.75 292 ILE B C 1
ATOM 4714 O O . ILE B 1 292 ? -14.555 19.766 26.422 1 29.75 292 ILE B O 1
ATOM 4718 N N . VAL B 1 293 ? -14.109 17.969 27.312 1 27.08 293 VAL B N 1
ATOM 4719 C CA . VAL B 1 293 ? -13.859 18.516 28.641 1 27.08 293 VAL B CA 1
ATOM 4720 C C . VAL B 1 293 ? -12.375 18.844 28.781 1 27.08 293 VAL B C 1
ATOM 4722 O O . VAL B 1 293 ? -11.523 18.031 28.422 1 27.08 293 VAL B O 1
ATOM 4725 N N . THR B 1 294 ? -12 20.094 28.875 1 25.28 294 THR B N 1
ATOM 4726 C CA . THR B 1 294 ? -10.719 20.719 29.219 1 25.28 294 THR B CA 1
ATOM 4727 C C . THR B 1 294 ? -10.211 20.203 30.562 1 25.28 294 THR B C 1
ATOM 4729 O O . THR B 1 294 ? -10.898 20.297 31.578 1 25.28 294 THR B O 1
ATOM 4732 N N . LEU B 1 295 ? -9.602 19.078 30.641 1 27.56 295 LEU B N 1
ATOM 4733 C CA . LEU B 1 295 ? -9.18 18.578 31.938 1 27.56 295 LEU B CA 1
ATOM 4734 C C . LEU B 1 295 ? -7.922 19.312 32.406 1 27.56 295 LEU B C 1
ATOM 4736 O O . LEU B 1 295 ? -6.996 19.516 31.625 1 27.56 295 LEU B O 1
ATOM 4740 N N . ASN B 1 296 ? -7.891 20.141 33.469 1 23.88 296 ASN B N 1
ATOM 4741 C CA . ASN B 1 296 ? -6.859 20.875 34.188 1 23.88 296 ASN B CA 1
ATOM 4742 C C . ASN B 1 296 ? -5.82 19.922 34.812 1 23.88 296 ASN B C 1
ATOM 4744 O O . ASN B 1 296 ? -6.156 19.078 35.625 1 23.88 296 ASN B O 1
ATOM 4748 N N . ILE B 1 297 ? -4.875 19.469 34.125 1 27.05 297 ILE B N 1
ATOM 4749 C CA . ILE B 1 297 ? -3.809 18.672 34.719 1 27.05 297 ILE B CA 1
ATOM 4750 C C . ILE B 1 297 ? -3.037 19.531 35.719 1 27.05 297 ILE B C 1
ATOM 4752 O O . ILE B 1 297 ? -2.543 20.609 35.375 1 27.05 297 ILE B O 1
ATOM 4756 N N . PRO B 1 298 ? -3.137 19.312 37.031 1 25.14 298 PRO B N 1
ATOM 4757 C CA . PRO B 1 298 ? -2.287 20.031 37.969 1 25.14 298 PRO B CA 1
ATOM 4758 C C . PRO B 1 298 ? -0.798 19.812 37.719 1 25.14 298 PRO B C 1
ATOM 4760 O O . PRO B 1 298 ? -0.404 18.734 37.25 1 25.14 298 PRO B O 1
ATOM 4763 N N . ARG B 1 299 ? -0.007 20.828 37.531 1 24.39 299 ARG B N 1
ATOM 4764 C CA . ARG B 1 299 ? 1.448 20.938 37.562 1 24.39 299 ARG B CA 1
ATOM 4765 C C . ARG B 1 299 ? 2.049 20.125 38.688 1 24.39 299 ARG B C 1
ATOM 4767 O O . ARG B 1 299 ? 1.66 20.297 39.844 1 24.39 299 ARG B O 1
ATOM 4774 N N . THR B 1 300 ? 2.326 18.812 38.5 1 22.52 300 THR B N 1
ATOM 4775 C CA . THR B 1 300 ? 3.146 18.344 39.594 1 22.52 300 THR B CA 1
ATOM 4776 C C . THR B 1 300 ? 4.27 19.328 39.906 1 22.52 300 THR B C 1
ATOM 4778 O O . THR B 1 300 ? 5.039 19.688 39.031 1 22.52 300 THR B O 1
ATOM 4781 N N . VAL B 1 301 ? 4.113 20.141 40.875 1 21.97 301 VAL B N 1
ATOM 4782 C CA . VAL B 1 301 ? 5.027 20.906 41.719 1 21.97 301 VAL B CA 1
ATOM 4783 C C . VAL B 1 301 ? 6.223 20.047 42.094 1 21.97 301 VAL B C 1
ATOM 4785 O O . VAL B 1 301 ? 6.059 18.953 42.656 1 21.97 301 VAL B O 1
ATOM 4788 N N . THR B 1 302 ? 7.473 20.312 41.469 1 19.27 302 THR B N 1
ATOM 4789 C CA . THR B 1 302 ? 8.508 20.359 42.5 1 19.27 302 THR B CA 1
ATOM 4790 C C . THR B 1 302 ? 8.211 21.469 43.5 1 19.27 302 THR B C 1
ATOM 4792 O O . THR B 1 302 ? 7.801 22.562 43.125 1 19.27 302 THR B O 1
#

Solvent-accessible surface area (backbone atoms only — not comparable to full-atom values): 31302 Å² total; per-residue (Å²): 114,69,67,57,50,55,49,50,52,49,39,58,59,49,46,48,56,59,42,56,65,51,49,73,76,42,56,64,67,57,28,40,52,50,28,50,52,52,40,51,52,46,42,51,52,23,67,76,34,64,67,57,42,82,49,62,33,57,58,34,66,89,33,35,73,61,19,38,53,48,48,50,41,35,38,75,72,61,62,27,36,26,31,47,43,54,32,42,49,89,79,33,50,63,36,39,74,72,47,47,63,36,50,51,50,26,37,74,67,65,33,20,38,37,32,40,63,80,84,60,67,61,55,78,79,30,52,55,51,53,28,28,68,56,48,37,36,27,47,39,32,26,48,25,53,48,30,22,46,32,44,20,43,52,73,76,39,70,76,39,45,41,32,30,41,53,34,29,30,37,35,61,53,39,44,29,42,41,34,49,39,34,71,65,35,39,87,47,27,31,71,60,20,85,65,58,61,70,77,48,53,59,60,42,32,22,26,57,40,34,72,33,68,70,39,46,50,47,36,31,69,52,38,29,59,80,25,32,17,71,43,33,61,65,85,44,77,83,23,46,88,56,55,60,50,68,61,70,62,35,77,88,50,50,73,65,55,56,44,32,16,54,48,33,43,26,64,60,43,66,40,82,76,68,30,83,71,51,64,63,56,50,39,41,27,55,63,68,63,77,41,47,73,81,38,83,54,79,76,81,77,128,116,70,68,58,51,54,50,52,51,50,40,59,59,50,47,48,57,60,44,55,65,51,48,74,77,42,57,63,68,58,29,41,53,50,27,48,52,53,38,50,52,46,41,50,53,24,69,75,35,65,61,57,42,81,50,62,32,56,58,35,66,88,32,36,73,59,18,38,55,49,49,50,42,34,39,76,72,60,64,27,36,25,31,46,44,54,32,42,51,88,81,34,50,64,37,40,72,74,46,46,64,36,50,51,50,26,37,74,69,65,33,20,37,37,33,38,61,81,84,58,67,60,55,78,80,28,52,55,52,53,29,29,69,54,50,37,36,26,48,40,31,27,48,25,53,48,30,23,45,33,44,21,43,52,73,76,39,69,77,38,46,42,30,30,41,54,35,29,31,38,35,61,52,38,44,29,42,40,35,49,39,35,71,63,37,38,86,49,28,30,71,61,20,85,64,57,60,69,78,48,53,60,60,44,31,22,25,57,40,33,72,31,69,70,40,46,51,47,36,34,70,51,38,29,58,80,25,31,18,72,43,34,61,67,83,44,78,81,22,46,87,56,56,60,50,66,62,70,65,37,78,88,49,50,73,66,56,55,43,31,15,54,48,32,43,26,63,58,42,67,41,82,74,66,31,83,79,50,64,62,57,50,38,41,28,59,65,68,62,74,42,45,74,79,39,83,56,78,76,82,72,130

Foldseek 3Di:
DVVVVVCVQCCVLVVVLVLLVVLLPDDLVVNLVVQVVVLVVQLVVCVVFVLQDADAGEASQVQQVSRLVVQCCSCVPSNHLAHEDECARVVGGPLDPSNLSVQVSCLVSNHAYEYFHRDFDCDDPCVPPVNCVVPVRLVSLLSNLLCCQLSCVCVVRVSHEYEYEQLSRCCLVCLVVQQVCCVVCVVPRNPRHNDGSQVCQQSYAYEQRDPDLVSSVSSCVRNNLLRYAFDFPPPDPSGNPQTLPSLVPRPVDDPVSSVNNHVSVCVSSVVVQQPPDHSVCQSCCVPPVSRNDRDHDDDPDD/DVVVVVCVQCCVLVVVLVLVVVLLPDDLVVNLVVQVVVLVVQLVVCVVFVLQDADAGEASQVQQVSRLVVQCCSCVPSNHLAHEDECARVVGGPLDPSNLSVQVSCLVSNHAYEYFHRDFDCDDPCVPPVNCVVPVRLVSLLSNLLCCQLSCVCVVRVSHEYEYEQLSRCCLVCLVVQQVCCVVCVVPRNPRHNDGSQVCQQSYAYEQRDPDLVSSVSSCVRNNLLRYAFDFSPPDPSGNPQTLPSLVVRPVDDPVSSVNNHVSVCVSSVVVQQPPDHSCCCSCCVNPVSRNDRDGDDDPDD

Sequence (604 aa):
MERSSEWSKRTAGTQKFALEKWTKQAKPQDTLELCQLLNNDLAATVASHPRRFVGLGTLPMQAPELAVKELERCVKELGFPGVQIGSHINEWDLNAQELFPVYAEAEKLNCSLFVHPWDMQMDGRMAKYWFPWLIGMPAETTTAICSMIMGGVFEKFPKLKVCFAHGGGSFPYTVGRISHGFSMRPDLCAQDNPTNPKKYLGSFYTDSLVHDPLALKLLTDVVGKDKVILGTDYPFPLGELEPGKLIESMEEFDAETKVCAFYFMIFFLNFPALIVFDFRALCYVIAKNREIVTLNIPRTVTMERSSEWSKRTAGTQKFALEKWTKQAKPQDTLELCQLLNNDLAATVASHPRRFVGLGTLPMQAPELAVKELERCVKELGFPGVQIGSHINEWDLNAQELFPVYAEAEKLNCSLFVHPWDMQMDGRMAKYWFPWLIGMPAETTTAICSMIMGGVFEKFPKLKVCFAHGGGSFPYTVGRISHGFSMRPDLCAQDNPTNPKKYLGSFYTDSLVHDPLALKLLTDVVGKDKVILGTDYPFPLGELEPGKLIESMEEFDAETKVCAFYFMIFFLNFPALIVFDFRALCYVIAKNREIVTLNIPRTVT

pLDDT: mean 80.07, std 23.8, range [19.27, 98.88]

Organism: Delphinapterus leucas (NCBI:txid9749)